Protein AF-A0A9E1IP43-F1 (afdb_monomer)

Radius of gyration: 24.35 Å; Cα contacts (8 Å, |Δi|>4): 1159; chains: 1; bounding box: 60×53×69 Å

Mean predicted aligned error: 5.27 Å

Sequence (443 aa):
NPGFIPDWGLQLETEYRLEPDSWLLQVQSTGTAAEEEVELAMGDLLFGGPEVSDHWEPRTGLDDADGESRKVAGFIGKYNDGAVALVGGLEAELELGSFAILAELADMVVGFGPTVVIPKGESATYTRFYGVGTDMAVISDAVLAIDGVSTQAVEGVVSAVDGPVAGARVNIFADDVLFTLAVTDDDGAFEAQIPADSTASVLAVGRGPGLFVDHPPGAAPMSPFGAATTRQKALLGLQKGAEVIPMAEGRGVATVDDPLTLGQPAMLLVRVADGLPFTVGLAFTEADPAVDVALVPKRPSSMAAAGWSRDGEVRLLAESGTYNAYVHRGMRYEMHSETVDLVAGVEVVIEPTLALAYEHDGYLIGDPHSHASPSGDGNISMEDRVTVMAAGGVQLHFGTDHDHVADYRPLVAAFGLDEVMRSVVADEVSPVLRGHINAYPLE

Secondary structure (DSSP, 8-state):
-BTTB---SEEEEEEEEE-TT-SEEEEEEEEEESSS-EEE--EEEEE--TTTEEEEBTTTBTSPP-S--BSEEEEEETTSS-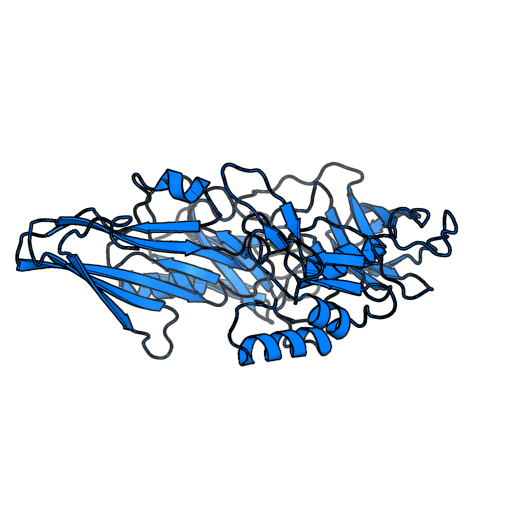EEEEE--TT-PBB-GGGHHHHTTSSEEEEE---EEE-TT-EEEEEEEEEEESSHHHHHHHHHHHTT--EEEEEEE-EETTEE-TT-EEEEEETTEEEEEEE--TTSEEEEEEETTSPEEEEEEE----EEE-PPTTPPPPPTTS-HHHHHHHHHHHHH--PPPP--TTSEE-BTTBTTB-PPPEEEEEE-TT---EEEEEEESSPPPP--TTTSPPPSTTEEEEEEESSSEEEEEE-SEEEEEEEE-STTBPPEEEEEEE-TT-EEEE-----BS---TT---EEEEE--TTSTT--S-HHHHHHHHHHTT-SEEEE--BT-----HHHHHHTTGGGT-EEEE-EEE--TTT--EEE-S--

Structure (mmCIF, N/CA/C/O backbone):
data_AF-A0A9E1IP43-F1
#
_entry.id   AF-A0A9E1IP43-F1
#
loop_
_atom_site.group_PDB
_atom_site.id
_atom_site.type_symbol
_atom_site.label_atom_id
_atom_site.label_alt_id
_atom_site.label_comp_id
_atom_site.label_asym_id
_atom_site.label_entity_id
_atom_site.label_seq_id
_atom_site.pdbx_PDB_ins_code
_atom_site.Cartn_x
_atom_site.Cartn_y
_atom_site.Cartn_z
_atom_site.occupancy
_atom_site.B_iso_or_equiv
_atom_site.auth_seq_id
_atom_site.auth_comp_id
_atom_site.auth_asym_id
_atom_site.auth_atom_id
_atom_site.pdbx_PDB_model_num
ATOM 1 N N . ASN A 1 1 ? 1.992 -18.909 32.166 1.00 46.16 1 ASN A N 1
ATOM 2 C CA . ASN A 1 1 ? 3.172 -18.511 32.961 1.00 46.16 1 ASN A CA 1
ATOM 3 C C . ASN A 1 1 ? 2.672 -17.933 34.288 1.00 46.16 1 ASN A C 1
ATOM 5 O O . ASN A 1 1 ? 2.312 -16.762 34.306 1.00 46.16 1 ASN A O 1
ATOM 9 N N . PRO A 1 2 ? 2.507 -18.738 35.356 1.00 44.72 2 PRO A N 1
ATOM 10 C CA . PRO A 1 2 ? 2.010 -18.225 36.635 1.00 44.72 2 PRO A CA 1
ATOM 11 C C . PRO A 1 2 ? 3.006 -17.192 37.188 1.00 44.72 2 PRO A C 1
ATOM 13 O O . PRO A 1 2 ? 4.162 -17.539 37.418 1.00 44.72 2 PRO A O 1
ATOM 16 N N . GLY A 1 3 ? 2.576 -15.937 37.355 1.00 60.09 3 GLY A N 1
ATOM 17 C CA . GLY A 1 3 ? 3.372 -14.865 37.972 1.00 60.09 3 GLY A CA 1
ATOM 18 C C . GLY A 1 3 ? 3.942 -13.781 37.044 1.00 60.09 3 GLY A C 1
ATOM 19 O O . GLY A 1 3 ? 4.583 -12.871 37.555 1.00 60.09 3 GLY A O 1
ATOM 20 N N . PHE A 1 4 ? 3.727 -13.841 35.723 1.00 63.19 4 PHE A N 1
ATOM 21 C CA . PHE A 1 4 ? 4.127 -12.750 34.807 1.00 63.19 4 PHE A CA 1
ATOM 22 C C . PHE A 1 4 ? 3.038 -11.686 34.623 1.00 63.19 4 PHE A C 1
ATOM 24 O O . PHE A 1 4 ? 3.349 -10.506 34.511 1.00 63.19 4 PHE A O 1
ATOM 31 N N . ILE A 1 5 ? 1.774 -12.110 34.618 1.00 67.00 5 ILE A N 1
ATOM 32 C CA . ILE A 1 5 ? 0.607 -11.227 34.649 1.00 67.00 5 ILE A CA 1
ATOM 33 C C . ILE A 1 5 ? 0.042 -11.354 36.065 1.00 67.00 5 ILE A C 1
ATOM 35 O O . ILE A 1 5 ? -0.252 -12.485 36.473 1.00 67.00 5 ILE A O 1
ATOM 39 N N . PRO A 1 6 ? -0.029 -10.268 36.853 1.00 75.88 6 PRO A N 1
ATOM 40 C CA . PRO A 1 6 ? -0.636 -10.340 38.171 1.00 75.88 6 PRO A CA 1
ATOM 41 C C . PRO A 1 6 ? -2.112 -10.730 38.022 1.00 75.88 6 PRO A C 1
ATOM 43 O O . PRO A 1 6 ? -2.793 -10.255 37.118 1.00 75.88 6 PRO A O 1
ATOM 46 N N . ASP A 1 7 ? -2.592 -11.624 38.883 1.00 83.62 7 ASP A N 1
ATOM 47 C CA . ASP A 1 7 ? -4.014 -11.958 38.938 1.00 83.62 7 ASP A CA 1
ATOM 48 C C . ASP A 1 7 ? -4.744 -10.803 39.626 1.00 83.62 7 ASP A C 1
ATOM 50 O O . ASP A 1 7 ? -4.510 -10.548 40.805 1.00 83.62 7 ASP A O 1
ATOM 54 N N . TRP A 1 8 ? -5.539 -10.053 38.862 1.00 82.12 8 TRP A N 1
ATOM 55 C CA . TRP A 1 8 ? -6.290 -8.892 39.357 1.00 82.12 8 TRP A CA 1
ATOM 56 C C . TRP A 1 8 ? -7.702 -9.276 39.820 1.00 82.12 8 TRP A C 1
ATOM 58 O O . TRP A 1 8 ? -8.527 -8.400 40.065 1.00 82.12 8 TRP A O 1
ATOM 68 N N . GLY A 1 9 ? -8.043 -10.573 39.852 1.00 87.31 9 GLY A N 1
ATOM 69 C CA . GLY A 1 9 ? -9.417 -11.009 40.107 1.00 87.31 9 GLY A CA 1
ATOM 70 C C . GLY A 1 9 ? -10.412 -10.468 39.070 1.00 87.31 9 GLY A C 1
ATOM 71 O O . GLY A 1 9 ? -11.595 -10.317 39.373 1.00 87.31 9 GLY A O 1
ATOM 72 N N . LEU A 1 10 ? -9.930 -10.140 37.866 1.00 90.12 10 LEU A N 1
ATOM 73 C CA . LEU A 1 10 ? -10.700 -9.549 36.777 1.00 90.12 10 LEU A CA 1
ATOM 74 C C . LEU A 1 10 ? -11.100 -10.634 35.774 1.00 90.12 10 LEU A C 1
ATOM 76 O O . LEU A 1 10 ? -10.247 -11.283 35.170 1.00 90.12 10 LEU A O 1
ATOM 80 N N . GLN A 1 11 ? -12.400 -10.790 35.550 1.00 92.50 11 GLN A N 1
ATOM 81 C CA . GLN A 1 11 ? -12.927 -11.575 34.438 1.00 92.50 11 GLN A CA 1
ATOM 82 C C . GLN A 1 11 ? -13.236 -10.640 33.267 1.00 92.50 11 GLN A C 1
ATOM 84 O O . GLN A 1 11 ? -13.989 -9.684 33.433 1.00 92.50 11 GLN A O 1
ATOM 89 N N . LEU A 1 12 ? -12.681 -10.929 32.089 1.00 91.69 12 LEU A N 1
ATOM 90 C CA . LEU A 1 12 ? -12.969 -10.210 30.847 1.00 91.69 12 LEU A CA 1
ATOM 91 C C . LEU A 1 12 ? -13.771 -11.106 29.901 1.00 91.69 12 LEU A C 1
ATOM 93 O O . LEU A 1 12 ? -13.356 -12.226 29.600 1.00 91.69 12 LEU A O 1
ATOM 97 N N . GLU A 1 13 ? -14.908 -10.602 29.435 1.00 95.56 13 GLU A N 1
ATOM 98 C CA . GLU A 1 13 ? -15.734 -11.204 28.388 1.00 95.56 13 GLU A CA 1
ATOM 99 C C . GLU A 1 13 ? -15.798 -10.250 27.194 1.00 95.56 13 GLU A C 1
ATOM 101 O O . GLU A 1 13 ? -16.046 -9.061 27.379 1.00 95.56 13 GLU A O 1
ATOM 106 N N . THR A 1 14 ? -15.567 -10.758 25.981 1.00 96.00 14 THR A N 1
ATOM 107 C CA . THR A 1 14 ? -15.606 -9.957 24.750 1.00 96.00 14 THR A CA 1
ATOM 108 C C . THR A 1 14 ? -16.587 -10.570 23.761 1.00 96.00 14 THR A C 1
ATOM 110 O O . THR A 1 14 ? -16.396 -11.700 23.308 1.00 96.00 14 THR A O 1
ATOM 113 N N . GLU A 1 15 ? -17.615 -9.810 23.402 1.00 97.44 15 GLU A N 1
ATOM 114 C CA . GLU A 1 15 ? -18.606 -10.166 22.393 1.00 97.44 15 GLU A CA 1
ATOM 115 C C . GLU A 1 15 ? -18.311 -9.455 21.069 1.00 97.44 15 GLU A C 1
ATOM 117 O O . GLU A 1 15 ? -18.007 -8.262 21.037 1.00 97.44 15 GLU A O 1
ATOM 122 N N . TYR A 1 16 ? -18.461 -10.189 19.967 1.00 97.25 16 TYR A N 1
ATOM 123 C CA . TYR A 1 16 ? -18.297 -9.687 18.604 1.00 97.25 16 TYR A CA 1
ATOM 124 C C . TYR A 1 16 ? -19.641 -9.775 17.882 1.00 97.25 16 TYR A C 1
ATOM 126 O O . TYR A 1 16 ? -20.265 -10.840 17.877 1.00 97.25 16 TYR A O 1
ATOM 134 N N . ARG A 1 17 ? -20.095 -8.678 17.268 1.00 97.06 17 ARG A N 1
ATOM 135 C CA . ARG A 1 17 ? -21.356 -8.627 16.514 1.00 97.06 17 ARG A CA 1
ATOM 136 C C . ARG A 1 17 ? -21.137 -7.940 15.173 1.00 97.06 17 ARG A C 1
ATOM 138 O O . ARG A 1 17 ? -20.777 -6.768 15.124 1.00 97.06 17 ARG A O 1
ATOM 145 N N . LEU A 1 18 ? -21.351 -8.685 14.092 1.00 96.69 18 LEU A N 1
ATOM 146 C CA . LEU A 1 18 ? -21.351 -8.163 12.729 1.00 96.69 18 LEU A CA 1
ATOM 147 C C . LEU A 1 18 ? -22.778 -8.241 12.197 1.00 96.69 18 LEU A C 1
ATOM 149 O O . LEU A 1 18 ? -23.290 -9.339 11.968 1.00 96.69 18 LEU A O 1
ATOM 153 N N . GLU A 1 19 ? -23.417 -7.087 12.043 1.00 94.50 19 GLU A N 1
ATOM 154 C CA . GLU A 1 19 ? -24.728 -7.014 11.401 1.00 94.50 19 GLU A CA 1
ATOM 155 C C . GLU A 1 19 ? -24.598 -7.308 9.895 1.00 94.50 19 GLU A C 1
ATOM 157 O O . GLU A 1 19 ? -23.547 -7.032 9.304 1.00 94.50 19 GLU A O 1
ATOM 162 N N . PRO A 1 20 ? -25.636 -7.870 9.248 1.00 94.69 20 PRO A N 1
ATOM 163 C CA . PRO A 1 20 ? -25.648 -8.041 7.799 1.00 94.69 20 PRO A CA 1
ATOM 164 C C . PRO A 1 20 ? -25.362 -6.719 7.082 1.00 94.69 20 PRO A C 1
ATOM 166 O O . PRO A 1 20 ? -25.888 -5.680 7.477 1.00 94.69 20 PRO A O 1
ATOM 169 N N . ASP A 1 21 ? -24.541 -6.779 6.033 1.00 91.62 21 ASP A N 1
ATOM 170 C CA . ASP A 1 21 ? -24.177 -5.634 5.187 1.00 91.62 21 ASP A CA 1
ATOM 171 C C . ASP A 1 21 ? -23.492 -4.466 5.937 1.00 91.62 21 ASP A C 1
ATOM 173 O O . ASP A 1 21 ? -23.393 -3.359 5.412 1.00 91.62 21 ASP A O 1
ATOM 177 N N . SER A 1 22 ? -22.997 -4.702 7.159 1.00 95.06 22 SER A N 1
ATOM 178 C CA . SER A 1 22 ? -22.238 -3.718 7.933 1.00 95.06 22 SER A CA 1
ATOM 179 C C . SER A 1 22 ? -20.753 -3.747 7.584 1.00 95.06 22 SER A C 1
ATOM 181 O O . SER A 1 22 ? -20.130 -4.809 7.549 1.00 95.06 22 SER A O 1
ATOM 183 N N . TRP A 1 23 ? -20.165 -2.561 7.443 1.00 96.75 23 TRP A N 1
ATOM 184 C CA . TRP A 1 23 ? -18.713 -2.358 7.371 1.00 96.75 23 TRP A CA 1
ATOM 185 C C . TRP A 1 23 ? -18.048 -2.259 8.750 1.00 96.75 23 TRP A C 1
ATOM 187 O O . TRP A 1 23 ? -16.825 -2.187 8.851 1.00 96.75 23 TRP A O 1
ATOM 197 N N . LEU A 1 24 ? -18.849 -2.258 9.820 1.00 97.25 24 LEU A N 1
ATOM 198 C CA . LEU A 1 24 ? -18.401 -2.156 11.204 1.00 97.25 24 LEU A CA 1
ATOM 199 C C . LEU A 1 24 ? -18.714 -3.448 11.966 1.00 97.25 24 LEU A C 1
ATOM 201 O O . LEU A 1 24 ? -19.879 -3.831 12.127 1.00 97.25 24 LEU A O 1
ATOM 205 N N . LEU A 1 25 ? -17.670 -4.091 12.485 1.00 97.38 25 LEU A N 1
ATOM 206 C CA . LEU A 1 25 ? -17.765 -5.150 13.482 1.00 97.38 25 LEU A CA 1
ATOM 207 C C . LEU A 1 25 ? -17.814 -4.509 14.869 1.00 97.38 25 LEU A C 1
ATOM 209 O O . LEU A 1 25 ? -16.820 -3.950 15.329 1.00 97.38 25 LEU A O 1
ATOM 213 N N . GLN A 1 26 ? -18.947 -4.618 15.556 1.00 96.38 26 GLN A N 1
ATOM 214 C CA . GLN A 1 26 ? -19.054 -4.188 16.944 1.00 96.38 26 GLN A CA 1
ATOM 215 C C . GLN A 1 26 ? -18.283 -5.143 17.849 1.00 96.38 26 GLN A C 1
ATOM 217 O O . GLN A 1 26 ? -18.444 -6.365 17.769 1.00 96.38 26 GLN A O 1
ATOM 222 N N . VAL A 1 27 ? -17.504 -4.571 18.762 1.00 95.94 27 VAL A N 1
ATOM 223 C CA . VAL A 1 27 ? -16.800 -5.308 19.803 1.00 95.94 27 VAL A CA 1
ATOM 224 C C . VAL A 1 27 ? -17.151 -4.720 21.158 1.00 95.94 27 VAL A C 1
ATOM 226 O O . VAL A 1 27 ? -16.887 -3.552 21.450 1.00 95.94 27 VAL A O 1
ATOM 229 N N . GLN A 1 28 ? -17.736 -5.543 22.016 1.00 95.50 28 GLN A N 1
ATOM 230 C CA . GLN A 1 28 ? -18.136 -5.162 23.362 1.00 95.50 28 GLN A CA 1
ATOM 231 C C . GLN A 1 28 ? -17.324 -5.965 24.371 1.00 95.50 28 GLN A C 1
ATOM 233 O O . GLN A 1 28 ? -17.392 -7.187 24.375 1.00 95.50 28 GLN A O 1
ATOM 238 N N . SER A 1 29 ? -16.547 -5.281 25.208 1.00 95.00 29 SER A N 1
ATOM 239 C CA . SER A 1 29 ? -15.795 -5.903 26.300 1.00 95.00 29 SER A CA 1
ATOM 240 C C . SER A 1 29 ? -16.452 -5.571 27.633 1.00 95.00 29 SER A C 1
ATOM 242 O O . SER A 1 29 ? -16.708 -4.400 27.916 1.00 95.00 29 SER A O 1
ATOM 244 N N . THR A 1 30 ? -16.682 -6.583 28.462 1.00 95.75 30 THR A N 1
ATOM 245 C CA . THR A 1 30 ? -17.200 -6.457 29.823 1.00 95.75 30 THR A CA 1
ATOM 246 C C . THR A 1 30 ? -16.165 -6.985 30.811 1.00 95.75 30 THR A C 1
ATOM 248 O O . THR A 1 30 ? -15.841 -8.173 30.824 1.00 95.75 30 THR A O 1
ATOM 251 N N . GLY A 1 31 ? -15.646 -6.092 31.653 1.00 94.56 31 GLY A N 1
ATOM 252 C CA . GLY A 1 31 ? -14.783 -6.435 32.782 1.00 94.56 31 GLY A CA 1
ATOM 253 C C . GLY A 1 31 ? -15.606 -6.593 34.054 1.00 94.56 31 GLY A C 1
ATOM 254 O O . GLY A 1 31 ? -16.392 -5.709 34.376 1.00 94.56 31 GLY A O 1
ATOM 255 N N . THR A 1 32 ? -15.433 -7.698 34.779 1.00 96.12 32 THR A N 1
ATOM 256 C CA . THR A 1 32 ? -16.085 -7.970 36.071 1.00 96.12 32 THR A CA 1
ATOM 257 C C . THR A 1 32 ? -15.036 -8.173 37.153 1.00 96.12 32 THR A C 1
ATOM 259 O O . THR A 1 32 ? -14.202 -9.073 37.051 1.00 96.12 32 THR A O 1
ATOM 262 N N . ALA A 1 33 ? -15.089 -7.350 38.197 1.00 95.19 33 ALA A N 1
ATOM 263 C CA . ALA A 1 33 ? -14.122 -7.362 39.286 1.00 95.19 33 ALA A CA 1
ATOM 264 C C . ALA A 1 33 ? -14.578 -8.346 40.379 1.00 95.19 33 ALA A C 1
ATOM 266 O O . ALA A 1 33 ? -15.377 -8.013 41.249 1.00 95.19 33 ALA A O 1
ATOM 267 N N . ALA A 1 34 ? -14.142 -9.604 40.310 1.00 90.50 34 ALA A N 1
ATOM 268 C CA . ALA A 1 34 ? -14.684 -10.680 41.141 1.00 90.50 34 ALA A CA 1
ATOM 269 C C . ALA A 1 34 ? -14.199 -10.627 42.602 1.00 90.50 34 ALA A C 1
ATOM 271 O O . ALA A 1 34 ? -14.969 -10.901 43.532 1.00 90.50 34 ALA A O 1
ATOM 272 N N . GLU A 1 35 ? -12.927 -10.288 42.822 1.00 88.44 35 GLU A N 1
ATOM 273 C CA . GLU A 1 35 ? -12.283 -10.445 44.133 1.00 88.44 35 GLU A CA 1
ATOM 274 C C . GLU A 1 35 ? -12.023 -9.125 44.865 1.00 88.44 35 GLU A C 1
ATOM 276 O O . GLU A 1 35 ? -12.240 -9.054 46.083 1.00 88.44 35 GLU A O 1
ATOM 281 N N . GLU A 1 36 ? -11.633 -8.082 44.139 1.00 91.50 36 GLU A N 1
ATOM 282 C CA . GLU A 1 36 ? -11.288 -6.754 44.650 1.00 91.50 36 GLU A CA 1
ATOM 283 C C . GLU A 1 36 ? -11.667 -5.654 43.652 1.00 91.50 36 GLU A C 1
ATOM 285 O O . GLU A 1 36 ? -12.167 -5.954 42.576 1.00 91.50 36 GLU A O 1
ATOM 290 N N . GLU A 1 37 ? -11.518 -4.390 44.045 1.00 94.44 37 GLU A N 1
ATOM 291 C CA . GLU A 1 37 ? -11.711 -3.253 43.140 1.00 94.44 37 GLU A CA 1
ATOM 292 C C . GLU A 1 37 ? -10.584 -3.215 42.104 1.00 94.44 37 GLU A C 1
ATOM 294 O O . GLU A 1 37 ? -9.418 -3.394 42.458 1.00 94.44 37 GLU A O 1
ATOM 299 N N . VAL A 1 38 ? -10.931 -2.966 40.840 1.00 93.19 38 VAL A N 1
ATOM 300 C CA . VAL A 1 38 ? -9.964 -2.898 39.738 1.00 93.19 38 VAL A CA 1
ATOM 301 C C . VAL A 1 38 ? -10.114 -1.575 39.003 1.00 93.19 38 VAL A C 1
ATOM 303 O O . VAL A 1 38 ? -11.221 -1.176 38.649 1.00 93.19 38 VAL A O 1
ATOM 306 N N . GLU A 1 39 ? -8.993 -0.916 38.736 1.00 92.00 39 GLU A N 1
ATOM 307 C CA . GLU A 1 39 ? -8.910 0.261 37.874 1.00 92.00 39 GLU A CA 1
ATOM 308 C C . GLU A 1 39 ? -8.262 -0.148 36.544 1.00 92.00 39 GLU A C 1
ATOM 310 O O . GLU A 1 39 ? -7.141 -0.660 36.534 1.00 92.00 39 GLU A O 1
ATOM 315 N N . LEU A 1 40 ? -8.968 0.027 35.420 1.00 88.75 40 LEU A N 1
ATOM 316 C CA . LEU A 1 40 ? -8.428 -0.286 34.093 1.00 88.75 40 LEU A CA 1
ATOM 317 C C . LEU A 1 40 ? -9.025 0.575 32.976 1.00 88.75 40 LEU A C 1
ATOM 319 O O . LEU A 1 40 ? -10.150 1.055 33.082 1.00 88.75 40 LEU A O 1
ATOM 323 N N . ALA A 1 41 ? -8.296 0.683 31.868 1.00 87.88 41 ALA A N 1
ATOM 324 C CA . ALA A 1 41 ? -8.820 1.129 30.581 1.00 87.88 41 ALA A CA 1
ATOM 325 C C . ALA A 1 41 ? -8.996 -0.094 29.667 1.00 87.88 41 ALA A C 1
ATOM 327 O O . ALA A 1 41 ? -8.077 -0.901 29.516 1.00 87.88 41 ALA A O 1
ATOM 328 N N . MET A 1 42 ? -10.184 -0.258 29.082 1.00 89.06 42 MET A N 1
ATOM 329 C CA . MET A 1 42 ? -10.457 -1.307 28.093 1.00 89.06 42 MET A CA 1
ATOM 330 C C . MET A 1 42 ? -10.257 -0.742 26.690 1.00 89.06 42 MET A C 1
ATOM 332 O O . MET A 1 42 ? -10.692 0.371 26.412 1.00 89.06 42 MET A O 1
ATOM 336 N N . GLY A 1 43 ? -9.628 -1.505 25.804 1.00 88.88 43 GLY A N 1
ATOM 337 C CA . GLY A 1 43 ? -9.317 -1.061 24.451 1.00 88.88 43 GLY A CA 1
ATOM 338 C C . GLY A 1 43 ? -8.598 -2.130 23.653 1.00 88.88 43 GLY A C 1
ATOM 339 O O . GLY A 1 43 ? -8.439 -3.256 24.131 1.00 88.88 43 GLY A O 1
ATOM 340 N N . ASP A 1 44 ? -8.154 -1.755 22.461 1.00 88.94 44 ASP A N 1
ATOM 341 C CA . ASP A 1 44 ? -7.402 -2.632 21.575 1.00 88.94 44 ASP A CA 1
ATOM 342 C C . ASP A 1 44 ? -6.207 -1.913 20.954 1.00 88.94 44 ASP A C 1
ATOM 344 O O . ASP A 1 44 ? -6.143 -0.684 20.863 1.00 88.94 44 ASP A O 1
ATOM 348 N N . LEU A 1 45 ? -5.273 -2.740 20.496 1.00 87.50 45 LEU A N 1
ATOM 349 C CA . LEU A 1 45 ? -4.185 -2.356 19.616 1.00 87.50 45 LEU A CA 1
ATOM 350 C C . LEU A 1 45 ? -4.479 -2.970 18.250 1.00 87.50 45 LEU A C 1
ATOM 352 O O . LEU A 1 45 ? -4.706 -4.179 18.148 1.00 87.50 45 LEU A O 1
ATOM 356 N N . LEU A 1 46 ? -4.488 -2.144 17.213 1.00 88.38 46 LEU A N 1
ATOM 357 C CA . LEU A 1 46 ? -4.601 -2.577 15.829 1.00 88.38 46 LEU A CA 1
ATOM 358 C C . LEU A 1 46 ? -3.224 -2.434 15.181 1.00 88.38 46 LEU A C 1
ATOM 360 O O . LEU A 1 46 ? -2.738 -1.323 15.018 1.00 88.38 46 LEU A O 1
ATOM 364 N N . PHE A 1 47 ? -2.596 -3.554 14.836 1.00 85.00 47 PHE A N 1
ATOM 365 C CA . PHE A 1 47 ? -1.280 -3.571 14.197 1.00 85.00 47 PHE A CA 1
ATOM 366 C C . PHE A 1 47 ? -1.431 -3.451 12.681 1.00 85.00 47 PHE A C 1
ATOM 368 O O . PHE A 1 47 ? -2.199 -4.208 12.080 1.00 85.00 47 PHE A O 1
ATOM 375 N N . GLY A 1 48 ? -0.702 -2.510 12.086 1.00 82.19 48 GLY A N 1
ATOM 376 C CA . GLY A 1 48 ? -0.600 -2.358 10.640 1.00 82.19 48 GLY A CA 1
ATOM 377 C C . GLY A 1 48 ? 0.472 -3.269 10.051 1.00 82.19 48 GLY A C 1
ATOM 378 O O . GLY A 1 48 ? 1.384 -3.711 10.750 1.00 82.19 48 GLY A O 1
ATOM 379 N N . GLY A 1 49 ? 0.358 -3.544 8.752 1.00 86.00 49 GLY A N 1
ATOM 380 C CA . GLY A 1 49 ? 1.459 -4.086 7.958 1.00 86.00 49 GLY A CA 1
ATOM 381 C C . GLY A 1 49 ? 2.149 -2.928 7.240 1.00 86.00 49 GLY A C 1
ATOM 382 O O . GLY A 1 49 ? 1.633 -2.521 6.191 1.00 86.00 49 GLY A O 1
ATOM 383 N N . PRO A 1 50 ? 3.249 -2.355 7.767 1.00 84.94 50 PRO A N 1
ATOM 384 C CA . PRO A 1 50 ? 3.896 -1.179 7.176 1.00 84.94 50 PRO A CA 1
ATOM 385 C C . PRO A 1 50 ? 4.421 -1.451 5.762 1.00 84.94 50 PRO A C 1
ATOM 387 O O . PRO A 1 50 ? 4.648 -0.528 4.983 1.00 84.94 50 PRO A O 1
ATOM 390 N N . GLU A 1 51 ? 4.587 -2.717 5.383 1.00 87.62 51 GLU A N 1
ATOM 391 C CA . GLU A 1 51 ? 4.970 -3.135 4.046 1.00 87.62 51 GLU A CA 1
ATOM 392 C C . GLU A 1 51 ? 3.855 -2.932 3.007 1.00 87.62 51 GLU A C 1
ATOM 394 O O . GLU A 1 51 ? 4.154 -2.536 1.879 1.00 87.62 51 GLU A O 1
ATOM 399 N N . VAL A 1 52 ? 2.587 -3.126 3.385 1.00 89.44 52 VAL A N 1
ATOM 400 C CA . VAL A 1 52 ? 1.427 -3.176 2.467 1.00 89.44 52 VAL A CA 1
ATOM 401 C C . VAL A 1 52 ? 0.409 -2.066 2.693 1.00 89.44 52 VAL A C 1
ATOM 403 O O . VAL A 1 52 ? -0.370 -1.767 1.794 1.00 89.44 52 VAL A O 1
ATOM 406 N N . SER A 1 53 ? 0.430 -1.420 3.853 1.00 91.94 53 SER A N 1
ATOM 407 C CA . SER A 1 53 ? -0.509 -0.364 4.225 1.00 91.94 53 SER A CA 1
ATOM 408 C C . SER A 1 53 ? 0.215 0.844 4.799 1.00 91.94 53 SER A C 1
ATOM 410 O O . SER A 1 53 ? 1.323 0.718 5.314 1.00 91.94 53 SER A O 1
ATOM 412 N N . ASP A 1 54 ? -0.422 2.003 4.694 1.00 91.88 54 ASP A N 1
ATOM 413 C CA . ASP A 1 54 ? -0.004 3.232 5.348 1.00 91.88 54 ASP A CA 1
ATOM 414 C C . ASP A 1 54 ? -0.996 3.553 6.465 1.00 91.88 54 ASP A C 1
ATOM 416 O O . ASP A 1 54 ? -2.211 3.402 6.297 1.00 91.88 54 ASP A O 1
ATOM 420 N N . HIS A 1 55 ? -0.481 4.030 7.593 1.00 92.06 55 HIS A N 1
ATOM 421 C CA . HIS A 1 55 ? -1.300 4.668 8.612 1.00 92.06 55 HIS A CA 1
ATOM 422 C C . HIS A 1 55 ? -2.081 5.843 8.004 1.00 92.06 55 HIS A C 1
ATOM 424 O O . HIS A 1 55 ? -1.538 6.615 7.209 1.00 92.06 55 HIS A O 1
ATOM 430 N N . TRP A 1 56 ? -3.357 5.973 8.362 1.00 93.31 56 TRP A N 1
ATOM 431 C CA . TRP A 1 56 ? -4.192 7.083 7.923 1.00 93.31 56 TRP A CA 1
ATOM 432 C C . TRP A 1 56 ? -5.188 7.498 9.003 1.00 93.31 56 TRP A C 1
ATOM 434 O O . TRP A 1 56 ? -5.911 6.663 9.559 1.00 93.31 56 TRP A O 1
ATOM 444 N N . GLU A 1 57 ? -5.274 8.803 9.258 1.00 90.94 57 GLU A N 1
ATOM 445 C CA . GLU A 1 57 ? -6.207 9.376 10.229 1.00 90.94 57 GLU A CA 1
ATOM 446 C C . GLU A 1 57 ? -6.873 10.657 9.717 1.00 90.94 57 GLU A C 1
ATOM 448 O O . GLU A 1 57 ? -6.263 11.428 8.971 1.00 90.94 57 GLU A O 1
ATOM 453 N N . PRO A 1 58 ? -8.107 10.960 10.159 1.00 92.88 58 PRO A N 1
ATOM 454 C CA . PRO A 1 58 ? -8.668 12.289 9.974 1.00 92.88 58 PRO A CA 1
ATOM 455 C C . PRO A 1 58 ? -7.717 13.360 10.528 1.00 92.88 58 PRO A C 1
ATOM 457 O O . PRO A 1 58 ? -7.078 13.172 11.565 1.00 92.88 58 PRO A O 1
ATOM 460 N N . ARG A 1 59 ? -7.688 14.526 9.878 1.00 93.62 59 ARG A N 1
ATOM 461 C CA . ARG A 1 59 ? -6.818 15.691 10.134 1.00 93.62 59 ARG A CA 1
ATOM 462 C C . ARG A 1 59 ? -5.373 15.533 9.656 1.00 93.62 59 ARG A C 1
ATOM 464 O O . ARG A 1 59 ? -4.911 16.423 8.947 1.00 93.62 59 ARG A O 1
ATOM 471 N N . THR A 1 60 ? -4.680 14.452 10.009 1.00 93.00 60 THR A N 1
ATOM 472 C CA . THR A 1 60 ? -3.250 14.257 9.676 1.00 93.00 60 THR A CA 1
ATOM 473 C C . THR A 1 60 ? -3.019 13.437 8.409 1.00 93.00 60 THR A C 1
ATOM 475 O O . THR A 1 60 ? -1.942 13.502 7.822 1.00 93.00 60 THR A O 1
ATOM 478 N N . GLY A 1 61 ? -4.023 12.695 7.943 1.00 95.12 61 GLY A N 1
ATOM 479 C CA . GLY A 1 61 ? -3.934 11.868 6.747 1.00 95.12 61 GLY A CA 1
ATOM 480 C C . GLY A 1 61 ? -2.844 10.815 6.890 1.00 95.12 61 GLY A C 1
ATOM 481 O O . GLY A 1 61 ? -2.825 10.083 7.872 1.00 95.12 61 GLY A O 1
ATOM 482 N N . LEU A 1 62 ? -1.944 10.763 5.908 1.00 94.12 62 LEU A N 1
ATOM 483 C CA . LEU A 1 62 ? -0.777 9.872 5.856 1.00 94.12 62 LEU A CA 1
ATOM 484 C C . LEU A 1 62 ? 0.435 10.379 6.664 1.00 94.12 62 LEU A C 1
ATOM 486 O O . LEU A 1 62 ? 1.500 9.755 6.621 1.00 94.12 62 LEU A O 1
ATOM 490 N N . ASP A 1 63 ? 0.324 11.537 7.321 1.00 91.06 63 ASP A N 1
ATOM 491 C CA . ASP A 1 63 ? 1.385 12.059 8.183 1.00 91.06 63 ASP A CA 1
ATOM 492 C C . ASP A 1 63 ? 1.332 11.421 9.581 1.00 91.06 63 ASP A C 1
ATOM 494 O O . ASP A 1 63 ? 0.398 10.687 9.926 1.00 91.06 63 ASP A O 1
ATOM 498 N N . ASP A 1 64 ? 2.350 11.704 10.390 1.00 83.44 64 ASP A N 1
ATOM 499 C CA . ASP A 1 64 ? 2.424 11.208 11.761 1.00 83.44 64 ASP A CA 1
ATOM 500 C C . ASP A 1 64 ? 1.195 11.657 12.578 1.00 83.44 64 ASP A C 1
ATOM 502 O O . ASP A 1 64 ? 0.697 12.781 12.453 1.00 83.44 64 ASP A O 1
ATOM 506 N N . ALA A 1 65 ? 0.710 10.770 13.450 1.00 79.12 65 ALA A N 1
ATOM 507 C CA . ALA A 1 65 ? -0.380 11.079 14.368 1.00 79.12 65 ALA A CA 1
ATOM 508 C C . ALA A 1 65 ? -0.021 12.274 15.270 1.00 79.12 65 ALA A C 1
ATOM 510 O O . ALA A 1 65 ? 1.065 12.334 15.850 1.00 79.12 65 ALA A O 1
ATOM 511 N N . ASP A 1 66 ? -0.961 13.200 15.465 1.00 82.62 66 ASP A N 1
ATOM 512 C CA . ASP A 1 66 ? -0.736 14.411 16.269 1.00 82.62 66 ASP A CA 1
ATOM 513 C C . ASP A 1 66 ? -0.961 14.223 17.780 1.00 82.62 66 ASP A C 1
ATOM 515 O O . ASP A 1 66 ? -0.773 15.155 18.563 1.00 82.62 66 ASP A O 1
ATOM 519 N N . GLY A 1 67 ? -1.329 13.010 18.200 1.00 77.69 67 GLY A N 1
ATOM 520 C CA . GLY A 1 67 ? -1.527 12.648 19.603 1.00 77.69 67 GLY A CA 1
ATOM 521 C C . GLY A 1 67 ? -2.888 13.044 20.186 1.00 77.69 67 GLY A C 1
ATOM 522 O O . GLY A 1 67 ? -3.144 12.750 21.355 1.00 77.69 67 GLY A O 1
ATOM 523 N N . GLU A 1 68 ? -3.759 13.680 19.404 1.00 83.00 68 GLU A N 1
ATOM 524 C CA . GLU A 1 68 ? -5.094 14.077 19.853 1.00 83.00 68 GLU A CA 1
ATOM 525 C C . GLU A 1 68 ? -6.092 12.912 19.757 1.00 83.00 68 GLU A C 1
ATOM 527 O O . GLU A 1 68 ? -5.954 11.993 18.939 1.00 83.00 68 GLU A O 1
ATOM 532 N N . SER A 1 69 ? -7.125 12.965 20.603 1.00 82.69 69 SER A N 1
ATOM 533 C CA . SER A 1 69 ? -8.230 12.007 20.571 1.00 82.69 69 SER A CA 1
ATOM 534 C C . SER A 1 69 ? -8.963 12.047 19.231 1.00 82.69 69 SER A C 1
ATOM 536 O O . SER A 1 69 ? -9.029 13.071 18.547 1.00 82.69 69 SER A O 1
ATOM 538 N N . ARG A 1 70 ? -9.504 10.895 18.835 1.00 85.81 70 ARG A N 1
ATOM 539 C CA . ARG A 1 70 ? -10.114 10.722 17.512 1.00 85.81 70 ARG A CA 1
ATOM 540 C C . ARG A 1 70 ? -11.173 9.649 17.496 1.00 85.81 70 ARG A C 1
ATOM 542 O O . ARG A 1 70 ? -11.102 8.666 18.225 1.00 85.81 70 ARG A O 1
ATOM 549 N N . LYS A 1 71 ? -12.144 9.810 16.605 1.00 90.44 71 LYS A N 1
ATOM 550 C CA . LYS A 1 71 ? -13.203 8.819 16.412 1.00 90.44 71 LYS A CA 1
ATOM 551 C C . LYS A 1 71 ? -12.740 7.605 15.607 1.00 90.44 71 LYS A C 1
ATOM 553 O O . LYS A 1 71 ? -13.161 6.493 15.912 1.00 90.44 71 LYS A O 1
ATOM 558 N N . VAL A 1 72 ? -11.907 7.826 14.592 1.00 92.19 72 VAL A N 1
ATOM 559 C CA . VAL A 1 72 ? -11.446 6.812 13.635 1.00 92.19 72 VAL A CA 1
ATOM 560 C C . VAL A 1 72 ? -9.939 6.941 13.488 1.00 92.19 72 VAL A C 1
ATOM 562 O O . VAL A 1 72 ? -9.434 8.051 13.330 1.00 92.19 72 VAL A O 1
ATOM 565 N N . ALA A 1 73 ? -9.242 5.812 13.535 1.00 90.75 73 ALA A N 1
ATOM 566 C CA . ALA A 1 73 ? -7.827 5.715 13.210 1.00 90.75 73 ALA A CA 1
ATOM 567 C C . ALA A 1 73 ? -7.543 4.346 12.601 1.00 90.75 73 ALA A C 1
ATOM 569 O O . ALA A 1 73 ? -8.098 3.340 13.054 1.00 90.75 73 ALA A O 1
ATOM 570 N N . GLY A 1 74 ? -6.718 4.286 11.563 1.00 93.44 74 GLY A N 1
ATOM 571 C CA . GLY A 1 74 ? -6.565 3.046 10.826 1.00 93.44 74 GLY A CA 1
ATOM 572 C C . GLY A 1 74 ? -5.419 3.029 9.838 1.00 93.44 74 GLY A C 1
ATOM 573 O O . GLY A 1 74 ? -4.497 3.835 9.885 1.00 93.44 74 GLY A O 1
ATOM 574 N N . PHE A 1 75 ? -5.522 2.071 8.934 1.00 94.44 75 PHE A N 1
ATOM 575 C CA . PHE A 1 75 ? -4.585 1.822 7.862 1.00 94.44 75 PHE A CA 1
ATOM 576 C C . PHE A 1 75 ? -5.338 1.758 6.543 1.00 94.44 75 PHE A C 1
ATOM 578 O O . PHE A 1 75 ? -6.411 1.154 6.456 1.00 94.44 75 PHE A O 1
ATOM 585 N N . ILE A 1 76 ? -4.755 2.351 5.511 1.00 94.69 76 ILE A N 1
ATOM 586 C CA . ILE A 1 76 ? -5.193 2.205 4.128 1.00 94.69 76 ILE A CA 1
ATOM 587 C C . ILE A 1 76 ? -4.132 1.434 3.352 1.00 94.69 76 ILE A C 1
ATOM 589 O O . ILE A 1 76 ? -2.939 1.703 3.462 1.00 94.69 76 ILE A O 1
ATOM 593 N N . GLY A 1 77 ? -4.556 0.461 2.558 1.00 94.00 77 GLY A N 1
ATOM 594 C CA . GLY A 1 77 ? -3.669 -0.305 1.699 1.00 94.00 77 GLY A CA 1
ATOM 595 C C . GLY A 1 77 ? -2.955 0.590 0.683 1.00 94.00 77 GLY A C 1
ATOM 596 O O . GLY A 1 77 ? -3.561 1.499 0.111 1.00 94.00 77 GLY A O 1
ATOM 597 N N . LYS A 1 78 ? -1.658 0.372 0.445 1.00 92.25 78 LYS A N 1
ATOM 598 C CA . LYS A 1 78 ? -0.820 1.212 -0.439 1.00 92.25 78 LYS A CA 1
ATOM 599 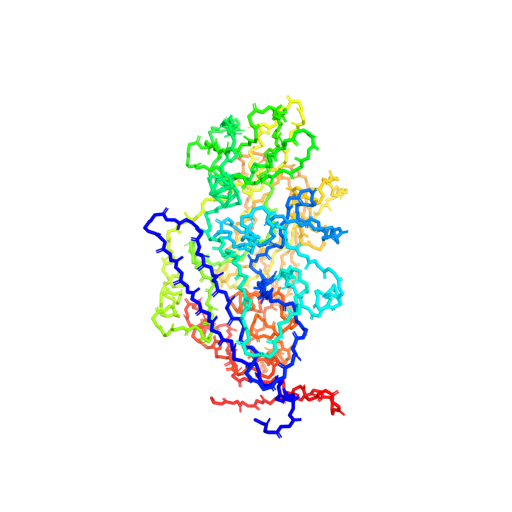C C . LYS A 1 78 ? -1.293 1.215 -1.892 1.00 92.25 78 LYS A C 1
ATOM 601 O O . LYS A 1 78 ? -1.051 2.187 -2.608 1.00 92.25 78 LYS A O 1
ATOM 606 N N . TYR A 1 79 ? -2.009 0.166 -2.294 1.00 91.25 79 TYR A N 1
ATOM 607 C CA . TYR A 1 79 ? -2.497 -0.049 -3.657 1.00 91.25 79 TYR A CA 1
ATOM 608 C C . TYR A 1 79 ? -4.031 -0.144 -3.720 1.00 91.25 79 TYR A C 1
ATOM 610 O O . TYR A 1 79 ? -4.575 -0.825 -4.584 1.00 91.25 79 TYR A O 1
ATOM 618 N N . ASN A 1 80 ? -4.726 0.550 -2.805 1.00 92.88 80 ASN A N 1
ATOM 619 C CA . ASN A 1 80 ? -6.194 0.600 -2.704 1.00 92.88 80 ASN A CA 1
ATOM 620 C C . ASN A 1 80 ? -6.853 -0.772 -2.448 1.00 92.88 80 ASN A C 1
ATOM 622 O O . ASN A 1 80 ? -8.025 -0.978 -2.749 1.00 92.88 80 ASN A O 1
ATOM 626 N N . ASP A 1 81 ? -6.112 -1.711 -1.867 1.00 88.94 81 ASP A N 1
ATOM 627 C CA . ASP A 1 81 ? -6.551 -3.069 -1.539 1.00 88.94 81 ASP A CA 1
ATOM 628 C C . ASP A 1 81 ? -7.483 -3.156 -0.316 1.00 88.94 81 ASP A C 1
ATOM 630 O O . ASP A 1 81 ? -8.020 -4.223 -0.011 1.00 88.94 81 ASP A O 1
ATOM 634 N N . GLY A 1 82 ? -7.736 -2.021 0.338 1.00 93.31 82 GLY A N 1
ATOM 635 C CA . GLY A 1 82 ? -8.763 -1.846 1.358 1.00 93.31 82 GLY A CA 1
ATOM 636 C C . GLY A 1 82 ? -8.353 -0.862 2.448 1.00 93.31 82 GLY A C 1
ATOM 637 O O . GLY A 1 82 ? -7.263 -0.289 2.432 1.00 93.31 82 GLY A O 1
ATOM 638 N N . ALA A 1 83 ? -9.233 -0.693 3.427 1.00 95.94 83 ALA A N 1
ATOM 639 C CA . ALA A 1 83 ? -8.993 0.064 4.644 1.00 95.94 83 ALA A CA 1
ATOM 640 C C . ALA A 1 83 ? -9.427 -0.748 5.868 1.00 95.94 83 ALA A C 1
ATOM 642 O O . ALA A 1 83 ? -10.441 -1.451 5.838 1.00 95.94 83 ALA A O 1
ATOM 643 N N . VAL A 1 84 ? -8.675 -0.626 6.960 1.00 95.69 84 VAL A N 1
ATOM 644 C CA . VAL A 1 84 ? -9.037 -1.167 8.273 1.00 95.69 84 VAL A CA 1
ATOM 645 C C . VAL A 1 84 ? -8.868 -0.084 9.324 1.00 95.69 84 VAL A C 1
ATOM 647 O O . VAL A 1 84 ? -7.868 0.623 9.322 1.00 95.69 84 VAL A O 1
ATOM 650 N N . ALA A 1 85 ? -9.825 0.058 10.233 1.00 95.44 85 ALA A N 1
ATOM 651 C CA . ALA A 1 85 ? -9.763 1.084 11.265 1.00 95.44 85 ALA A CA 1
ATOM 652 C C . ALA A 1 85 ? -10.287 0.585 12.607 1.00 95.44 85 ALA A C 1
ATOM 654 O O . ALA A 1 85 ? -11.217 -0.220 12.676 1.00 95.44 85 ALA A O 1
ATOM 655 N N . LEU A 1 86 ? -9.715 1.118 13.680 1.00 94.56 86 LEU A N 1
ATOM 656 C CA . LEU A 1 86 ? -10.328 1.111 14.994 1.00 94.56 86 LEU A CA 1
ATOM 657 C C . LEU A 1 86 ? -11.223 2.347 15.108 1.00 94.56 86 LEU A C 1
ATOM 659 O O . LEU A 1 86 ? -10.851 3.450 14.702 1.00 94.56 86 LEU A O 1
ATOM 663 N N . VAL A 1 87 ? -12.420 2.151 15.649 1.00 94.38 87 VAL A N 1
ATOM 664 C CA . VAL A 1 87 ? -13.451 3.183 15.741 1.00 94.38 87 VAL A CA 1
ATOM 665 C C . VAL A 1 87 ? -13.995 3.237 17.164 1.00 94.38 87 VAL A C 1
ATOM 667 O O . VAL A 1 87 ? -14.378 2.212 17.733 1.00 94.38 87 VAL A O 1
ATOM 670 N N . GLY A 1 88 ? -14.064 4.441 17.731 1.00 90.81 88 GLY A N 1
ATOM 671 C CA . GLY A 1 88 ? -14.636 4.681 19.055 1.00 90.81 88 GLY A CA 1
ATOM 672 C C . GLY A 1 88 ? -16.120 4.307 19.150 1.00 90.81 88 GLY A C 1
ATOM 673 O O . GLY A 1 88 ? -16.854 4.299 18.161 1.00 90.81 88 GLY A O 1
ATOM 674 N N . GLY A 1 89 ? -16.581 3.988 20.361 1.00 84.69 89 GLY A N 1
ATOM 675 C CA . GLY A 1 89 ? -17.997 3.730 20.641 1.00 84.69 89 GLY A CA 1
ATOM 676 C C . GLY A 1 89 ? -18.905 4.935 20.362 1.00 84.69 89 GLY A C 1
ATOM 677 O O . GLY A 1 89 ? -18.431 6.025 20.056 1.00 84.69 89 GLY A O 1
ATOM 678 N N . LEU A 1 90 ? -20.222 4.761 20.493 1.00 82.25 90 LEU A N 1
ATOM 679 C CA . LEU A 1 90 ? -21.190 5.863 20.355 1.00 82.25 90 LEU A CA 1
ATOM 680 C C . LEU A 1 90 ? -20.822 7.024 21.289 1.00 82.25 90 LEU A C 1
ATOM 682 O O . LEU A 1 90 ? -20.628 6.797 22.483 1.00 82.25 90 LEU A O 1
ATOM 686 N N . GLU A 1 91 ? -20.707 8.235 20.737 1.00 70.44 91 GLU A N 1
ATOM 687 C CA . GLU A 1 91 ? -20.280 9.455 21.455 1.00 70.44 91 GLU A CA 1
ATOM 688 C C . GLU A 1 91 ? -18.904 9.362 22.160 1.00 70.44 91 GLU A C 1
ATOM 690 O O . GLU A 1 91 ? -18.551 10.242 22.943 1.00 70.44 91 GLU A O 1
ATOM 695 N N . ALA A 1 92 ? -18.112 8.319 21.885 1.00 79.31 92 ALA A N 1
ATOM 696 C CA . ALA A 1 92 ? -16.791 8.105 22.464 1.00 79.31 92 ALA A CA 1
ATOM 697 C C . ALA A 1 92 ? -15.689 8.256 21.410 1.00 79.31 92 ALA A C 1
ATOM 699 O O . ALA A 1 92 ? -15.814 7.788 20.275 1.00 79.31 92 ALA A O 1
ATOM 700 N N . GLU A 1 93 ? -14.582 8.864 21.825 1.00 83.38 93 GLU A N 1
ATOM 701 C CA . GLU A 1 93 ? -13.336 8.908 21.066 1.00 83.38 93 GLU A CA 1
ATOM 702 C C . GLU A 1 93 ? -12.363 7.837 21.573 1.00 83.38 93 GLU A C 1
ATOM 704 O O . GLU A 1 93 ? -12.516 7.281 22.664 1.00 83.38 93 GLU A O 1
ATOM 709 N N . LEU A 1 94 ? -11.376 7.525 20.743 1.00 82.50 94 LEU A N 1
ATOM 710 C CA . LEU A 1 94 ? -10.225 6.713 21.091 1.00 82.50 94 LEU A CA 1
ATOM 711 C C . LEU A 1 94 ? -9.207 7.602 21.808 1.00 82.50 94 LEU A C 1
ATOM 713 O O . LEU A 1 94 ? -8.741 8.593 21.242 1.00 82.50 94 LEU A O 1
ATOM 717 N N . GLU A 1 95 ? -8.861 7.243 23.043 1.00 77.75 95 GLU A N 1
ATOM 718 C CA . GLU A 1 95 ? -7.842 7.946 23.817 1.00 77.75 95 GLU A CA 1
ATOM 719 C C . GLU A 1 95 ? -6.461 7.303 23.604 1.00 77.75 95 GLU A C 1
ATOM 721 O O . GLU A 1 95 ? -6.269 6.102 23.816 1.00 77.75 95 GLU A O 1
ATOM 726 N N . LEU A 1 96 ? -5.479 8.126 23.223 1.00 66.56 96 LEU A N 1
ATOM 727 C CA . LEU A 1 96 ? -4.059 7.752 23.130 1.00 66.56 96 LEU A CA 1
ATOM 728 C C . LEU A 1 96 ? -3.343 7.843 24.487 1.00 66.56 96 LEU A C 1
ATOM 730 O O . LEU A 1 96 ? -2.480 7.020 24.799 1.00 66.56 96 LEU A O 1
ATOM 734 N N . GLY A 1 97 ? -3.734 8.825 25.309 1.00 61.53 97 GLY A N 1
ATOM 735 C CA . GLY A 1 97 ? -3.358 8.992 26.716 1.00 61.53 97 GLY A CA 1
ATOM 736 C C . GLY A 1 97 ? -1.910 8.619 27.070 1.00 61.53 97 GLY A C 1
ATOM 737 O O . GLY A 1 97 ? -0.948 8.999 26.408 1.00 61.53 97 GLY A O 1
ATOM 738 N N . SER A 1 98 ? -1.746 7.848 28.149 1.00 54.84 98 SER A N 1
ATOM 739 C CA . SER A 1 98 ? -0.448 7.331 28.613 1.00 54.84 98 SER A CA 1
ATOM 740 C C . SER A 1 98 ? 0.115 6.178 27.768 1.00 54.84 98 SER A C 1
ATOM 742 O O . SER A 1 98 ? 1.164 5.634 28.114 1.00 54.84 98 SER A O 1
ATOM 744 N N . PHE A 1 99 ? -0.568 5.786 26.689 1.00 61.19 99 PHE A N 1
ATOM 745 C CA . PHE A 1 99 ? -0.214 4.647 25.842 1.00 61.19 99 PHE A CA 1
ATOM 746 C C . PHE A 1 99 ? 0.531 5.048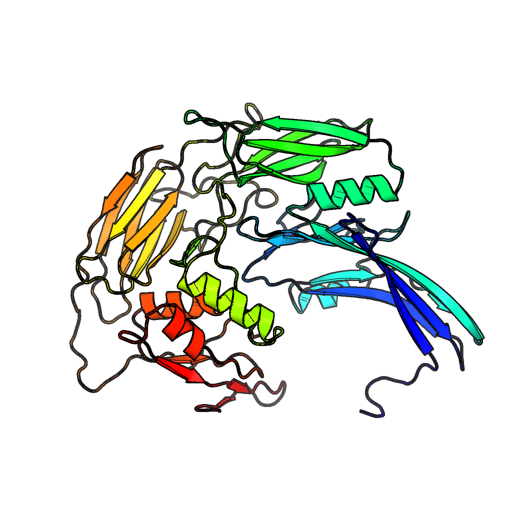 24.564 1.00 61.19 99 PHE A C 1
ATOM 748 O O . PHE A 1 99 ? 0.951 4.164 23.826 1.00 61.19 99 PHE A O 1
ATOM 755 N N . ALA A 1 100 ? 0.783 6.343 24.338 1.00 60.94 100 ALA A N 1
ATOM 756 C CA . ALA A 1 100 ? 1.564 6.835 23.197 1.00 60.94 100 ALA A CA 1
ATOM 757 C C . ALA A 1 100 ? 2.947 6.160 23.064 1.00 60.94 100 ALA A C 1
ATOM 759 O O . ALA A 1 100 ? 3.386 5.878 21.958 1.00 60.94 100 ALA A O 1
ATOM 760 N N . ILE A 1 101 ? 3.592 5.795 24.183 1.00 60.72 101 ILE A N 1
ATOM 761 C CA . ILE A 1 101 ? 4.871 5.055 24.177 1.00 60.72 101 ILE A CA 1
ATOM 762 C C . ILE A 1 101 ? 4.731 3.679 23.503 1.00 60.72 101 ILE A C 1
ATOM 764 O O . ILE A 1 101 ? 5.690 3.181 22.925 1.00 60.72 101 ILE A O 1
ATOM 768 N N . LEU A 1 102 ? 3.556 3.041 23.567 1.00 60.88 102 LEU A N 1
ATOM 769 C CA . LEU A 1 102 ? 3.330 1.761 22.888 1.00 60.88 102 LEU A CA 1
ATOM 770 C C . LEU A 1 102 ? 3.307 1.933 21.368 1.00 60.88 102 LEU A C 1
ATOM 772 O O . LEU A 1 102 ? 3.839 1.074 20.673 1.00 60.88 102 LEU A O 1
ATOM 776 N N . ALA A 1 103 ? 2.772 3.051 20.871 1.00 58.25 103 ALA A N 1
ATOM 777 C CA . ALA A 1 103 ? 2.776 3.378 19.446 1.00 58.25 103 ALA A CA 1
ATOM 778 C C . ALA A 1 103 ? 4.189 3.668 18.899 1.00 58.25 103 ALA A C 1
ATOM 780 O O . ALA A 1 103 ? 4.410 3.587 17.699 1.00 58.25 103 ALA A O 1
ATOM 781 N N . GLU A 1 104 ? 5.177 3.932 19.763 1.00 60.69 104 GLU A N 1
ATOM 782 C CA . GLU A 1 104 ? 6.588 4.035 19.357 1.00 60.69 104 GLU A CA 1
ATOM 783 C C . GLU A 1 104 ? 7.263 2.661 19.159 1.00 60.69 104 GLU A C 1
ATOM 785 O O . GLU A 1 104 ? 8.378 2.593 18.642 1.00 60.69 104 GLU A O 1
ATOM 790 N N . LEU A 1 105 ? 6.633 1.559 19.597 1.00 61.12 105 LEU A N 1
ATOM 791 C CA . LEU A 1 105 ? 7.236 0.218 19.558 1.00 61.12 105 LEU A CA 1
ATOM 792 C C . LEU A 1 105 ? 7.013 -0.515 18.233 1.00 61.12 105 LEU A C 1
ATOM 794 O O . LEU A 1 105 ? 7.820 -1.372 17.880 1.00 61.12 105 LEU A O 1
ATOM 798 N N . ALA A 1 106 ? 5.912 -0.226 17.544 1.00 67.19 106 ALA A N 1
ATOM 799 C CA . ALA A 1 106 ? 5.564 -0.778 16.239 1.00 67.19 106 ALA A CA 1
ATOM 800 C C . ALA A 1 106 ? 4.478 0.090 15.596 1.00 67.19 106 ALA A C 1
ATOM 802 O O . ALA A 1 106 ? 3.800 0.841 16.297 1.00 67.19 106 ALA A O 1
ATOM 803 N N . ASP A 1 107 ? 4.287 -0.056 14.286 1.00 75.19 107 ASP A N 1
ATOM 804 C CA . ASP A 1 107 ? 3.232 0.649 13.560 1.00 75.19 107 ASP A CA 1
ATOM 805 C C . ASP A 1 107 ? 1.850 0.114 13.977 1.00 75.19 107 ASP A C 1
ATOM 807 O O . ASP A 1 107 ? 1.406 -0.965 13.566 1.00 75.19 107 ASP A O 1
ATOM 811 N N . MET A 1 108 ? 1.208 0.823 14.906 1.00 84.06 108 MET A N 1
ATOM 812 C CA . MET A 1 108 ? -0.053 0.411 15.508 1.00 84.06 108 MET A CA 1
ATOM 813 C C . MET A 1 108 ? -0.963 1.601 15.784 1.00 84.06 108 MET A C 1
ATOM 815 O O . MET A 1 108 ? -0.536 2.656 16.251 1.00 84.06 108 MET A O 1
ATOM 819 N N . VAL A 1 109 ? -2.256 1.369 15.605 1.00 84.81 109 VAL A N 1
ATOM 820 C CA . VAL A 1 109 ? -3.309 2.242 16.105 1.00 84.81 109 VAL A CA 1
ATOM 821 C C . VAL A 1 109 ? -3.688 1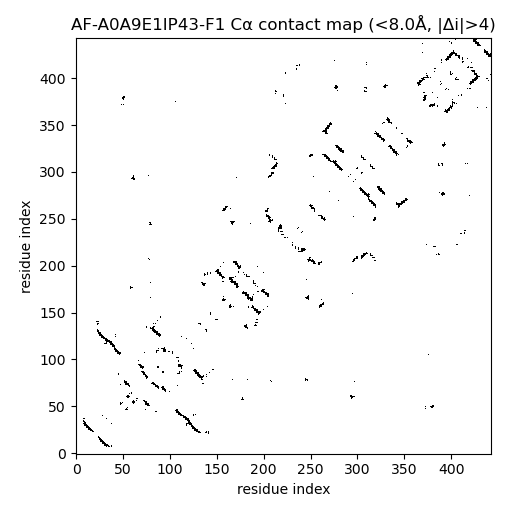.793 17.507 1.00 84.81 109 VAL A C 1
ATOM 823 O O . VAL A 1 109 ? -3.958 0.616 17.765 1.00 84.81 109 VAL A O 1
ATOM 826 N N . VAL A 1 110 ? -3.734 2.757 18.419 1.00 83.19 110 VAL A N 1
ATOM 827 C CA . VAL A 1 110 ? -4.119 2.552 19.810 1.00 83.19 110 VAL A CA 1
ATOM 828 C C . VAL A 1 110 ? -5.499 3.149 20.032 1.00 83.19 110 VAL A C 1
ATOM 830 O O . VAL A 1 110 ? -5.737 4.305 19.689 1.00 83.19 110 VAL A O 1
ATOM 833 N N . GLY A 1 111 ? -6.402 2.384 20.641 1.00 84.31 111 GLY A N 1
ATOM 834 C CA . GLY A 1 111 ? -7.700 2.915 21.028 1.00 84.31 111 GLY A CA 1
ATOM 835 C C . GLY A 1 111 ? -8.196 2.319 22.326 1.00 84.31 111 GLY A C 1
ATOM 836 O O . GLY A 1 111 ? -8.720 1.204 22.360 1.00 84.31 111 GLY A O 1
ATOM 837 N N . PHE A 1 112 ? -8.044 3.099 23.392 1.00 85.94 112 PHE A N 1
ATOM 838 C CA . PHE A 1 112 ? -8.595 2.793 24.701 1.00 85.94 112 PHE A CA 1
ATOM 839 C C . PHE A 1 112 ? -9.779 3.702 25.011 1.00 85.94 112 PHE A C 1
ATOM 841 O O . PHE A 1 112 ? -9.826 4.864 24.606 1.00 85.94 112 PHE A O 1
ATOM 848 N N . GLY A 1 113 ? -10.746 3.145 25.734 1.00 84.25 113 GLY A N 1
ATOM 849 C CA . GLY A 1 113 ? -11.755 3.925 26.429 1.00 84.25 113 GLY A CA 1
ATOM 850 C C . GLY A 1 113 ? -11.186 4.576 27.691 1.00 84.25 113 GLY A C 1
ATOM 851 O O . GLY A 1 113 ? -10.053 4.286 28.088 1.00 84.25 113 GLY A O 1
ATOM 852 N N . PRO A 1 114 ? -11.994 5.403 28.371 1.00 83.25 114 PRO A N 1
ATOM 853 C CA . PRO A 1 114 ? -11.576 6.041 29.608 1.00 83.25 114 PRO A CA 1
ATOM 854 C C . PRO A 1 114 ? -11.243 4.996 30.677 1.00 83.25 114 PRO A C 1
ATOM 856 O O . PRO A 1 114 ? -11.848 3.919 30.736 1.00 83.25 114 PRO A O 1
ATOM 859 N N . THR A 1 115 ? -10.320 5.339 31.573 1.00 88.38 115 THR A N 1
ATOM 860 C CA . THR A 1 115 ? -10.058 4.532 32.767 1.00 88.38 115 THR A CA 1
ATOM 861 C C . THR A 1 115 ? -11.312 4.461 33.635 1.00 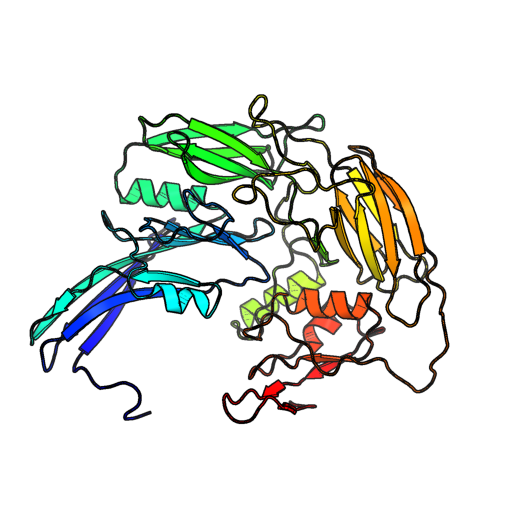88.38 115 THR A C 1
ATOM 863 O O . THR A 1 115 ? -11.873 5.484 34.035 1.00 88.38 115 THR A O 1
ATOM 866 N N . VAL A 1 116 ? -11.735 3.242 33.960 1.00 90.56 116 VAL A N 1
ATOM 867 C CA . VAL A 1 116 ? -12.881 2.963 34.824 1.00 90.56 116 VAL A CA 1
ATOM 868 C C . VAL A 1 116 ? -12.433 2.259 36.098 1.00 90.56 116 VAL A C 1
ATOM 870 O O . VAL A 1 116 ? -11.565 1.387 36.077 1.00 90.56 116 VAL A O 1
ATOM 873 N N . VAL A 1 117 ? -13.071 2.621 37.210 1.00 94.69 117 VAL A N 1
ATOM 874 C CA . VAL A 1 117 ? -12.966 1.898 38.480 1.00 94.69 117 VAL A CA 1
ATOM 875 C C . VAL A 1 117 ? -14.157 0.956 38.572 1.00 94.69 117 VAL A C 1
ATOM 877 O O . VAL A 1 117 ? -15.304 1.400 38.506 1.00 94.69 117 VAL A O 1
ATOM 880 N N . ILE A 1 118 ? -13.886 -0.337 38.713 1.00 95.06 118 ILE A N 1
ATOM 881 C CA . ILE A 1 118 ? -14.891 -1.388 38.843 1.00 95.06 118 ILE A CA 1
ATOM 882 C C . ILE A 1 118 ? -14.874 -1.877 40.293 1.00 95.06 118 ILE A C 1
ATOM 884 O O . ILE A 1 118 ? -13.925 -2.561 40.693 1.00 95.06 118 ILE A O 1
ATOM 888 N N . PRO A 1 119 ? -15.895 -1.542 41.103 1.00 96.31 119 PRO A N 1
ATOM 889 C CA . PRO A 1 119 ? -15.994 -2.040 42.465 1.00 96.31 119 PRO A CA 1
ATOM 890 C C . PRO A 1 119 ? -16.093 -3.564 42.507 1.00 96.31 119 PRO A C 1
ATOM 892 O O . PRO A 1 119 ? -16.598 -4.211 41.589 1.00 96.31 119 PRO A O 1
ATOM 895 N N . LYS A 1 120 ? -15.675 -4.147 43.631 1.00 95.69 120 LYS A N 1
ATOM 896 C CA . LYS A 1 120 ? -15.801 -5.588 43.861 1.00 95.69 120 LYS A CA 1
ATOM 897 C C . LYS A 1 120 ? -17.246 -6.066 43.664 1.00 95.69 120 LYS A C 1
ATOM 899 O O . LYS A 1 120 ? -18.156 -5.639 44.372 1.00 95.69 120 LYS A O 1
ATOM 904 N N . GLY A 1 121 ? -17.412 -7.062 42.804 1.00 95.00 121 GLY A N 1
ATOM 905 C CA . GLY A 1 121 ? -18.680 -7.692 42.455 1.00 95.00 121 GLY A CA 1
ATOM 906 C C . GLY A 1 121 ? -19.464 -6.957 41.368 1.00 95.00 121 GLY A C 1
ATOM 907 O O . GLY A 1 121 ? -20.565 -7.398 41.042 1.00 95.00 121 GLY A O 1
ATOM 908 N N . GLU A 1 122 ? -18.926 -5.866 40.823 1.00 97.00 122 GLU A N 1
ATOM 909 C CA . GLU A 1 122 ? -19.540 -5.090 39.748 1.00 97.00 122 GLU A CA 1
ATOM 910 C C . GLU A 1 122 ? -18.842 -5.334 38.403 1.00 97.00 122 GLU A C 1
ATOM 912 O O . GLU A 1 122 ? -17.790 -5.980 38.320 1.00 97.00 122 GLU A O 1
ATOM 917 N N . SER A 1 123 ? -19.459 -4.813 37.340 1.00 96.38 123 SER A N 1
ATOM 918 C CA . SER A 1 123 ? -18.960 -4.916 35.972 1.00 96.38 123 SER A CA 1
ATOM 919 C C . SER A 1 123 ? -19.013 -3.564 35.267 1.00 96.38 123 SER A C 1
ATOM 921 O O . SER A 1 123 ? -19.956 -2.796 35.460 1.00 96.38 123 SER A O 1
ATOM 923 N N . ALA A 1 124 ? -18.048 -3.307 34.388 1.00 95.00 124 ALA A N 1
ATOM 924 C CA . ALA A 1 124 ? -18.073 -2.191 33.445 1.00 95.00 124 ALA A CA 1
ATOM 925 C C . ALA A 1 124 ? -17.988 -2.718 32.013 1.00 95.00 124 ALA A C 1
ATOM 927 O O . ALA A 1 124 ? -17.396 -3.767 31.763 1.00 95.00 124 ALA A O 1
ATOM 928 N N . THR A 1 125 ? -18.590 -1.992 31.072 1.00 93.75 125 THR A N 1
ATOM 929 C CA . THR A 1 125 ? -18.624 -2.373 29.656 1.00 93.75 125 THR A CA 1
ATOM 930 C C . THR A 1 125 ? -18.091 -1.246 28.788 1.00 93.75 125 THR A C 1
ATOM 932 O O . THR A 1 125 ? -18.438 -0.087 29.003 1.00 93.75 125 THR A O 1
ATOM 935 N N . TYR A 1 126 ? -17.287 -1.598 27.789 1.00 92.38 126 TYR A N 1
ATOM 936 C CA . TYR A 1 126 ? -16.791 -0.690 26.764 1.00 92.38 126 TYR A CA 1
ATOM 937 C C . TYR A 1 126 ? -17.100 -1.252 25.377 1.00 92.38 126 TYR A C 1
ATOM 939 O O . TYR A 1 126 ? -16.891 -2.436 25.108 1.00 92.38 126 TYR A O 1
ATOM 947 N N . THR A 1 127 ? -17.641 -0.404 24.505 1.00 93.62 127 THR A N 1
ATOM 948 C CA . THR A 1 127 ? -18.000 -0.761 23.129 1.00 93.62 127 THR A CA 1
ATOM 949 C C . THR A 1 127 ? -17.176 0.078 22.170 1.00 93.62 127 THR A C 1
ATOM 951 O O . THR A 1 127 ? -17.067 1.286 22.351 1.00 93.62 127 THR A O 1
ATOM 954 N N . ARG A 1 128 ? -16.631 -0.574 21.149 1.00 94.19 128 ARG A N 1
ATOM 955 C CA . ARG A 1 128 ? -15.880 0.012 20.036 1.00 94.19 128 ARG A CA 1
ATOM 956 C C . ARG A 1 128 ? -16.142 -0.812 18.779 1.00 94.19 128 ARG A C 1
ATOM 958 O O . ARG A 1 128 ? -16.838 -1.830 18.855 1.00 94.19 128 ARG A O 1
ATOM 965 N N . PHE A 1 129 ? -15.608 -0.391 17.642 1.00 95.75 129 PHE A N 1
ATOM 966 C CA . PHE A 1 129 ? -15.814 -1.084 16.376 1.00 95.75 129 PHE A CA 1
ATOM 967 C C . PHE A 1 129 ? -14.505 -1.272 15.615 1.00 95.75 129 PHE A C 1
ATOM 969 O O . PHE A 1 129 ? -13.609 -0.435 15.689 1.00 95.75 129 PHE A O 1
ATOM 976 N N . TYR A 1 130 ? -14.427 -2.359 14.850 1.00 96.19 130 TYR A N 1
ATOM 977 C CA . TYR A 1 130 ? -13.459 -2.497 13.769 1.00 96.19 130 TYR A CA 1
ATOM 978 C C . TYR A 1 130 ? -14.158 -2.206 12.447 1.00 96.19 130 TYR A C 1
ATOM 980 O O . TYR A 1 130 ? -15.115 -2.896 12.092 1.00 96.19 130 TYR A O 1
ATOM 988 N N . GLY A 1 131 ? -13.688 -1.185 11.739 1.00 96.38 131 GLY A N 1
ATOM 989 C CA . GLY A 1 131 ? -14.094 -0.895 10.374 1.00 96.38 131 GLY A CA 1
ATOM 990 C C . GLY A 1 131 ? -13.232 -1.663 9.385 1.00 96.38 131 GLY A C 1
ATOM 991 O O . GLY A 1 131 ? -12.013 -1.686 9.531 1.00 96.38 131 GLY A O 1
ATOM 992 N N . VAL A 1 132 ? -13.857 -2.282 8.390 1.00 96.25 132 VAL A N 1
ATOM 993 C CA . VAL A 1 132 ? -13.178 -2.847 7.219 1.00 96.25 132 VAL A CA 1
ATOM 994 C C . VAL A 1 132 ? -13.938 -2.345 6.007 1.00 96.25 132 VAL A C 1
ATOM 996 O O . VAL A 1 132 ? -15.128 -2.612 5.915 1.00 96.25 132 VAL A O 1
ATOM 999 N N . GLY A 1 133 ? -13.290 -1.611 5.112 1.00 95.75 133 GLY A N 1
ATOM 1000 C CA . GLY A 1 133 ? -13.926 -0.998 3.946 1.00 95.75 133 GLY A CA 1
ATOM 1001 C C . GLY A 1 133 ? -13.041 -1.080 2.709 1.00 95.75 133 GLY A C 1
ATOM 1002 O O . GLY A 1 133 ? -11.881 -1.482 2.788 1.00 95.75 133 GLY A O 1
ATOM 1003 N N . THR A 1 134 ? -13.585 -0.699 1.556 1.00 94.88 134 THR A N 1
ATOM 1004 C CA . THR A 1 134 ? -12.787 -0.512 0.332 1.00 94.88 134 THR A CA 1
ATOM 1005 C C . THR A 1 134 ? -11.886 0.719 0.431 1.00 94.88 134 THR A C 1
ATOM 1007 O O . THR A 1 134 ? -10.803 0.736 -0.142 1.00 94.88 134 THR A O 1
ATOM 1010 N N . ASP A 1 135 ? -12.308 1.717 1.205 1.00 96.69 135 ASP A N 1
ATOM 1011 C CA . ASP A 1 135 ? -11.567 2.931 1.533 1.00 96.69 135 ASP A CA 1
ATOM 1012 C C . ASP A 1 135 ? -12.032 3.498 2.890 1.00 96.69 135 ASP A C 1
ATOM 1014 O O . ASP A 1 135 ? -12.830 2.878 3.606 1.00 96.69 135 ASP A O 1
ATOM 1018 N N . MET A 1 136 ? -11.504 4.664 3.271 1.00 97.25 136 MET A N 1
ATOM 1019 C CA . MET A 1 136 ? -11.853 5.315 4.536 1.00 97.25 136 MET A CA 1
ATOM 1020 C C . MET A 1 136 ? -13.233 5.976 4.498 1.00 97.25 136 MET A C 1
ATOM 1022 O O . MET A 1 136 ? -13.876 6.037 5.544 1.00 97.25 136 MET A O 1
ATOM 1026 N N . ALA A 1 137 ? -13.714 6.409 3.327 1.00 97.94 137 ALA A N 1
ATOM 1027 C CA . ALA A 1 137 ? -15.044 6.992 3.152 1.00 97.94 137 ALA A CA 1
ATOM 1028 C C . ALA A 1 137 ? -16.140 5.995 3.537 1.00 97.94 137 ALA A C 1
ATOM 1030 O O . ALA A 1 137 ? -17.003 6.313 4.352 1.00 97.94 137 ALA A O 1
ATOM 1031 N N . VAL A 1 138 ? -16.030 4.745 3.079 1.00 97.75 138 VAL A N 1
ATOM 1032 C CA . VAL A 1 138 ? -16.954 3.666 3.458 1.00 97.75 138 VAL A CA 1
ATOM 1033 C C . VAL A 1 138 ? -17.019 3.468 4.976 1.00 97.75 138 VAL A C 1
ATOM 1035 O O . VAL A 1 138 ? -18.101 3.285 5.543 1.00 97.75 138 VAL A O 1
ATOM 1038 N N . ILE A 1 139 ? -15.868 3.525 5.652 1.00 97.88 139 ILE A N 1
ATOM 1039 C CA . ILE A 1 139 ? -15.807 3.398 7.110 1.00 97.88 139 ILE A CA 1
ATOM 1040 C C . ILE A 1 139 ? -16.427 4.636 7.767 1.00 97.88 139 ILE A C 1
ATOM 1042 O O . ILE A 1 139 ? -17.314 4.485 8.606 1.00 97.88 139 ILE A O 1
ATOM 1046 N N . SER A 1 140 ? -16.015 5.850 7.389 1.00 96.94 140 SER A N 1
ATOM 1047 C CA . SER A 1 140 ? -16.516 7.093 7.991 1.00 96.94 140 SER A CA 1
ATOM 1048 C C . SER A 1 140 ? -18.020 7.284 7.800 1.00 96.94 140 SER A C 1
ATOM 1050 O O . SER A 1 140 ? -18.691 7.741 8.724 1.00 96.94 140 SER A O 1
ATOM 1052 N N . ASP A 1 141 ? -18.570 6.871 6.660 1.00 97.69 141 ASP A N 1
ATOM 1053 C CA . ASP A 1 141 ? -20.004 6.940 6.370 1.00 97.69 141 ASP A CA 1
ATOM 1054 C C . ASP A 1 141 ? -20.795 6.029 7.312 1.00 97.69 141 ASP A C 1
ATOM 1056 O O . ASP A 1 141 ? -21.806 6.436 7.893 1.00 97.69 141 ASP A O 1
ATOM 1060 N N . ALA A 1 142 ? -20.295 4.809 7.537 1.00 96.81 142 ALA A N 1
ATOM 1061 C CA . ALA A 1 142 ? -20.875 3.897 8.514 1.00 96.81 142 ALA A CA 1
ATOM 1062 C C . ALA A 1 142 ? -20.771 4.457 9.944 1.00 96.81 142 ALA A C 1
ATOM 1064 O O . ALA A 1 142 ? -21.709 4.300 10.727 1.00 96.81 142 ALA A O 1
ATOM 1065 N N . VAL A 1 143 ? -19.672 5.148 10.278 1.00 95.94 143 VAL A N 1
ATOM 1066 C CA . VAL A 1 143 ? -19.500 5.820 11.576 1.00 95.94 143 VAL A CA 1
ATOM 1067 C C . VAL A 1 143 ? -20.525 6.940 11.773 1.00 95.94 143 VAL A C 1
ATOM 1069 O O . VAL A 1 143 ? -21.207 6.970 12.798 1.00 95.94 143 VAL A O 1
ATOM 1072 N N . LEU A 1 144 ? -20.699 7.822 10.785 1.00 95.88 144 LEU A N 1
ATOM 1073 C CA . LEU A 1 144 ? -21.701 8.893 10.831 1.00 95.88 144 LEU A CA 1
ATOM 1074 C C . LEU A 1 144 ? -23.118 8.331 11.009 1.00 95.88 144 LEU A C 1
ATOM 1076 O O . LEU A 1 144 ? -23.910 8.875 11.784 1.00 95.88 144 LEU A O 1
ATOM 1080 N N . ALA A 1 145 ? -23.422 7.218 10.334 1.00 94.44 145 ALA A N 1
ATOM 1081 C CA . ALA A 1 145 ? -24.713 6.551 10.429 1.00 94.44 145 ALA A CA 1
ATOM 1082 C C . ALA A 1 145 ? -24.989 5.987 11.833 1.00 94.44 145 ALA A C 1
ATOM 1084 O O . ALA A 1 145 ? -26.092 6.181 12.351 1.00 94.44 145 ALA A O 1
ATOM 1085 N N . ILE A 1 146 ? -24.015 5.321 12.472 1.00 91.81 146 ILE A N 1
ATOM 1086 C CA . ILE A 1 146 ? -24.209 4.790 13.834 1.00 91.81 146 ILE A CA 1
ATOM 1087 C C . ILE A 1 146 ? -24.303 5.902 14.882 1.00 91.81 146 ILE A C 1
ATOM 1089 O O . ILE A 1 146 ? -25.075 5.765 15.829 1.00 91.81 146 ILE A O 1
ATOM 1093 N N . ASP A 1 147 ? -23.586 7.012 14.692 1.00 92.62 147 ASP A N 1
ATOM 1094 C CA . ASP A 1 147 ? -23.637 8.172 15.586 1.00 92.62 147 ASP A CA 1
ATOM 1095 C C . ASP A 1 147 ? -24.896 9.037 15.354 1.00 92.62 147 ASP A C 1
ATOM 1097 O O . ASP A 1 147 ? -25.159 9.976 16.105 1.00 92.62 147 ASP A O 1
ATOM 1101 N N . GLY A 1 148 ? -25.706 8.728 14.333 1.00 94.31 148 GLY A N 1
ATOM 1102 C CA . GLY A 1 148 ? -26.930 9.467 14.020 1.00 94.31 148 GLY A CA 1
ATOM 1103 C C . GLY A 1 148 ? -26.671 10.908 13.570 1.00 94.31 148 GLY A C 1
ATOM 1104 O O . GLY A 1 148 ? -27.537 11.772 13.740 1.00 94.31 148 GLY A O 1
ATOM 1105 N N . VAL A 1 149 ? -25.486 11.177 13.019 1.00 95.19 149 VAL A N 1
ATOM 1106 C CA . VAL A 1 149 ? -25.107 12.497 12.511 1.00 95.19 149 VAL A CA 1
ATOM 1107 C C . VAL A 1 149 ? -25.893 12.777 11.233 1.00 95.19 149 VAL A C 1
ATOM 1109 O O . VAL A 1 149 ? -25.977 11.938 10.341 1.00 95.19 149 VAL A O 1
ATOM 1112 N N . SER A 1 150 ? -26.483 13.969 11.125 1.00 97.69 150 SER A N 1
ATOM 1113 C CA . SER A 1 150 ? -27.090 14.408 9.866 1.00 97.69 150 SER A CA 1
ATOM 1114 C C . SER A 1 150 ? -25.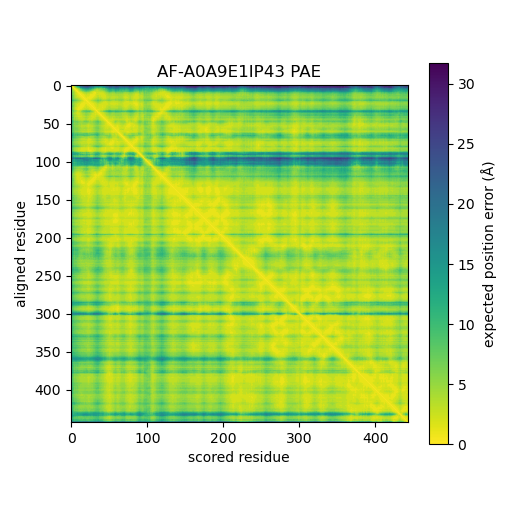990 14.690 8.850 1.00 97.69 150 SER A C 1
ATOM 1116 O O . SER A 1 150 ? -25.098 15.492 9.132 1.00 97.69 150 SER A O 1
ATOM 1118 N N . THR A 1 151 ? -26.081 14.091 7.666 1.00 98.38 151 THR A N 1
ATOM 1119 C CA . THR A 1 151 ? -25.047 14.193 6.632 1.00 98.38 151 THR A CA 1
ATOM 1120 C C . THR A 1 151 ? -25.524 14.903 5.369 1.00 98.38 151 THR A C 1
ATOM 1122 O O . THR A 1 151 ? -26.722 15.091 5.140 1.00 98.38 151 THR A O 1
ATOM 1125 N N . GLN A 1 152 ? -24.558 15.303 4.550 1.00 98.00 152 GLN A N 1
ATOM 1126 C CA . GLN A 1 152 ? -24.713 15.657 3.145 1.00 98.00 152 GLN A CA 1
ATOM 1127 C C . GLN A 1 152 ? -23.697 14.853 2.323 1.00 98.00 152 GLN A C 1
ATOM 1129 O O . GLN A 1 152 ? -22.607 14.547 2.814 1.00 98.00 152 GLN A O 1
ATOM 1134 N N . ALA A 1 153 ? -24.049 14.540 1.078 1.00 98.25 153 ALA A N 1
ATOM 1135 C CA . ALA A 1 153 ? -23.163 13.830 0.164 1.00 98.25 153 ALA A CA 1
ATOM 1136 C C . ALA A 1 153 ? -22.142 14.786 -0.470 1.00 98.25 153 ALA A C 1
ATOM 1138 O O . ALA A 1 153 ? -22.487 15.899 -0.879 1.00 98.25 153 ALA A O 1
ATOM 1139 N N . VAL A 1 154 ? -20.902 14.321 -0.591 1.00 98.50 154 VAL A N 1
ATOM 1140 C CA . VAL A 1 154 ? -19.861 14.900 -1.442 1.00 98.50 154 VAL A CA 1
ATOM 1141 C C . VAL A 1 154 ? -19.581 13.889 -2.540 1.00 98.50 154 VAL A C 1
ATOM 1143 O O . VAL A 1 154 ? -19.101 12.793 -2.270 1.00 98.50 154 VAL A O 1
ATOM 1146 N N . GLU A 1 155 ? -19.894 14.263 -3.773 1.00 98.38 155 GLU A N 1
ATOM 1147 C CA . GLU A 1 155 ? -19.769 13.401 -4.945 1.00 98.38 155 GLU A CA 1
ATOM 1148 C C . GLU A 1 155 ? -19.050 14.134 -6.079 1.00 98.38 155 GLU A C 1
ATOM 1150 O O . GLU A 1 155 ? -19.067 15.367 -6.173 1.00 98.38 155 GLU A O 1
ATOM 1155 N N . GLY A 1 156 ? -18.420 13.373 -6.964 1.00 98.50 156 GLY A N 1
ATOM 1156 C CA . GLY A 1 156 ? -17.755 13.925 -8.132 1.00 98.50 156 GLY A CA 1
ATOM 1157 C C . GLY A 1 156 ? -17.175 12.847 -9.030 1.00 98.50 156 GLY A C 1
ATOM 1158 O O . GLY A 1 156 ? -17.267 11.658 -8.745 1.00 98.50 156 GLY A O 1
ATOM 1159 N N . VAL A 1 157 ? -16.569 13.287 -10.132 1.00 98.81 157 VAL A N 1
ATOM 1160 C CA . VAL A 1 157 ? -15.865 12.414 -11.075 1.00 98.81 157 VAL A CA 1
ATOM 1161 C C . VAL A 1 157 ? -14.455 12.947 -11.254 1.00 98.81 157 VAL A C 1
ATOM 1163 O O . VAL A 1 157 ? -14.280 14.094 -11.670 1.00 98.81 157 VAL A O 1
ATOM 1166 N N . VAL A 1 158 ? -13.456 12.120 -10.953 1.00 98.88 158 VAL A N 1
ATOM 1167 C CA . VAL A 1 158 ? -12.063 12.410 -11.282 1.00 98.88 158 VAL A CA 1
ATOM 1168 C C . VAL A 1 158 ? -11.835 12.082 -12.749 1.00 98.88 158 VAL A C 1
ATOM 1170 O O . VAL A 1 158 ? -12.154 10.991 -13.226 1.00 98.88 158 VAL A O 1
ATOM 1173 N N . SER A 1 159 ? -11.273 13.035 -13.484 1.00 98.62 159 SER A N 1
ATOM 1174 C CA . SER A 1 159 ? -11.054 12.893 -14.921 1.00 98.62 159 SER A CA 1
ATOM 1175 C C . SER A 1 159 ? -9.672 13.365 -15.348 1.00 98.62 159 SER A C 1
ATOM 1177 O O . SER A 1 159 ? -8.964 14.064 -14.628 1.00 98.62 159 SER A O 1
ATOM 1179 N N . ALA A 1 160 ? -9.282 12.951 -16.541 1.00 98.12 160 ALA A N 1
ATOM 1180 C CA . ALA A 1 160 ? -8.100 13.400 -17.245 1.00 98.12 160 ALA A CA 1
ATOM 1181 C C . ALA A 1 160 ? -8.442 13.538 -18.735 1.00 98.12 160 ALA A C 1
ATOM 1183 O O . ALA A 1 160 ? -9.544 13.217 -19.187 1.00 98.12 160 ALA A O 1
ATOM 1184 N N . VAL A 1 161 ? -7.495 14.021 -19.540 1.00 96.81 161 VAL A N 1
ATOM 1185 C CA . VAL A 1 161 ? -7.727 14.222 -20.981 1.00 96.81 161 VAL A CA 1
ATOM 1186 C C . VAL A 1 161 ? -7.966 12.906 -21.751 1.00 96.81 161 VAL A C 1
ATOM 1188 O O . VAL A 1 161 ? -8.532 12.939 -22.842 1.00 96.81 161 VAL A O 1
ATOM 1191 N N . ASP A 1 162 ? -7.584 11.747 -21.196 1.00 96.44 162 ASP A N 1
ATOM 1192 C CA . ASP A 1 162 ? -7.919 10.404 -21.702 1.00 96.44 162 ASP A CA 1
ATOM 1193 C C . ASP A 1 162 ? -9.276 9.848 -21.237 1.00 96.44 162 ASP A C 1
ATOM 1195 O O . ASP A 1 162 ? -9.690 8.814 -21.759 1.00 96.44 162 ASP A O 1
ATOM 1199 N N . GLY A 1 163 ? -9.991 10.515 -20.327 1.00 97.69 163 GLY A N 1
ATOM 1200 C CA . GLY A 1 163 ? -11.297 10.065 -19.839 1.00 97.69 163 GLY A CA 1
ATOM 1201 C C . GLY A 1 163 ? -11.412 10.031 -18.311 1.00 97.69 163 GLY A C 1
ATOM 1202 O O . GLY A 1 163 ? -10.625 10.688 -17.625 1.00 97.69 163 GLY A O 1
ATOM 1203 N N . PRO A 1 164 ? -12.413 9.315 -17.766 1.00 98.25 164 PRO A N 1
ATOM 1204 C CA . PRO A 1 164 ? -12.532 9.111 -16.324 1.00 98.25 164 PRO A CA 1
ATOM 1205 C C . PRO A 1 164 ? -11.326 8.347 -15.762 1.00 98.25 164 PRO A C 1
ATOM 1207 O O . PRO A 1 164 ? -10.722 7.526 -16.458 1.00 98.25 164 PRO A O 1
ATOM 1210 N N . VAL A 1 165 ? -10.968 8.626 -14.507 1.00 98.62 165 VAL A N 1
ATOM 1211 C CA . VAL A 1 165 ? -9.801 8.030 -13.845 1.00 98.62 165 VAL A CA 1
ATOM 1212 C C . VAL A 1 165 ? -10.243 7.129 -12.699 1.00 98.62 165 VAL A C 1
ATOM 1214 O O . VAL A 1 165 ? -10.612 7.617 -11.632 1.00 98.62 165 VAL A O 1
ATOM 1217 N N . ALA A 1 166 ? -10.136 5.820 -12.909 1.00 98.00 166 ALA A N 1
ATOM 1218 C CA . ALA A 1 166 ? -10.373 4.808 -11.885 1.00 98.00 166 ALA A CA 1
ATOM 1219 C C . ALA A 1 166 ? -9.202 4.675 -10.902 1.00 98.00 166 ALA A C 1
ATOM 1221 O O . ALA A 1 166 ? -8.038 4.840 -11.285 1.00 98.00 166 ALA A O 1
ATOM 1222 N N . GLY A 1 167 ? -9.500 4.349 -9.641 1.00 97.62 167 GLY A N 1
ATOM 1223 C CA . GLY A 1 167 ? -8.491 4.106 -8.608 1.00 97.62 167 GLY A CA 1
ATOM 1224 C C . GLY A 1 167 ? -7.730 5.352 -8.141 1.00 97.62 167 GLY A C 1
ATOM 1225 O O . GLY A 1 167 ? -6.632 5.232 -7.588 1.00 97.62 167 GLY A O 1
ATOM 1226 N N . ALA A 1 168 ? -8.256 6.552 -8.393 1.00 98.50 168 ALA A N 1
ATOM 1227 C CA . ALA A 1 168 ? -7.719 7.790 -7.841 1.00 98.50 168 ALA A CA 1
ATOM 1228 C C . ALA A 1 168 ? -8.165 7.934 -6.386 1.00 98.50 168 ALA A C 1
ATOM 1230 O O . ALA A 1 168 ? -9.325 7.694 -6.059 1.00 98.50 168 ALA A O 1
ATOM 1231 N N . ARG A 1 169 ? -7.254 8.363 -5.511 1.00 98.31 169 ARG A N 1
ATOM 1232 C CA . ARG A 1 169 ? -7.610 8.722 -4.134 1.00 98.31 169 ARG A CA 1
ATOM 1233 C C . ARG A 1 169 ? -8.155 10.140 -4.119 1.00 98.31 169 ARG A C 1
ATOM 1235 O O . ARG A 1 169 ? -7.525 11.037 -4.674 1.00 98.31 169 ARG A O 1
ATOM 1242 N N . VAL A 1 170 ? -9.285 10.356 -3.466 1.00 98.75 170 VAL A N 1
ATOM 1243 C CA . VAL A 1 170 ? -9.901 11.672 -3.298 1.00 98.75 170 VAL A CA 1
ATOM 1244 C C . VAL A 1 170 ? -9.902 12.008 -1.818 1.00 98.75 170 VAL A C 1
ATOM 1246 O O . VAL A 1 170 ? -10.668 11.444 -1.040 1.00 98.75 170 VAL A O 1
ATOM 1249 N N . ASN A 1 171 ? -9.017 12.924 -1.431 1.00 98.62 171 ASN A N 1
ATOM 1250 C CA . ASN A 1 171 ? -9.006 13.484 -0.085 1.00 98.62 171 ASN A CA 1
ATOM 1251 C C . ASN A 1 171 ? -10.199 14.430 0.045 1.00 98.62 171 ASN A C 1
ATOM 1253 O O . ASN A 1 171 ? -10.356 15.323 -0.790 1.00 98.62 171 ASN A O 1
ATOM 1257 N N . ILE A 1 172 ? -11.030 14.232 1.064 1.00 98.69 172 ILE A N 1
ATOM 1258 C CA . ILE A 1 172 ? -12.266 14.989 1.272 1.00 98.69 172 ILE A CA 1
ATOM 1259 C C . ILE A 1 172 ? -12.149 15.761 2.579 1.00 98.69 172 ILE A C 1
ATOM 1261 O O . ILE A 1 172 ? -11.838 15.196 3.630 1.00 98.69 172 ILE A O 1
ATOM 1265 N N . PHE A 1 173 ? -12.414 17.059 2.503 1.00 98.50 173 PHE A N 1
ATOM 1266 C CA . PHE A 1 173 ? -12.308 17.990 3.614 1.00 98.50 173 PHE A CA 1
ATOM 1267 C C . PHE A 1 173 ? -13.694 18.475 4.029 1.00 98.50 173 PHE A C 1
ATOM 1269 O O . PHE A 1 173 ? -14.527 18.803 3.181 1.00 98.50 173 PHE A O 1
ATOM 1276 N N . ALA A 1 174 ? -13.909 18.565 5.338 1.00 98.25 174 ALA A N 1
ATOM 1277 C CA . ALA A 1 174 ? -15.062 19.204 5.952 1.00 98.25 174 ALA A CA 1
ATOM 1278 C C . ALA A 1 174 ? -14.554 20.383 6.790 1.00 98.25 174 ALA A C 1
ATOM 1280 O O . ALA A 1 174 ? -13.716 20.195 7.667 1.00 98.25 174 ALA A O 1
ATOM 1281 N N . ASP A 1 175 ? -15.021 21.597 6.495 1.00 97.69 175 ASP A N 1
ATOM 1282 C CA . ASP A 1 175 ? -14.596 22.828 7.184 1.00 97.69 175 ASP A CA 1
ATOM 1283 C C . ASP A 1 175 ? -13.064 23.033 7.172 1.00 97.69 175 ASP A C 1
ATOM 1285 O O . ASP A 1 175 ? -12.454 23.368 8.186 1.00 97.69 175 ASP A O 1
ATOM 1289 N N . ASP A 1 176 ? -12.447 22.802 6.004 1.00 96.19 176 ASP A N 1
ATOM 1290 C CA . ASP A 1 176 ? -10.994 22.856 5.750 1.00 96.19 176 ASP A CA 1
ATOM 1291 C C . ASP A 1 176 ? -10.152 21.838 6.547 1.00 96.19 176 ASP A C 1
ATOM 1293 O O . ASP A 1 176 ? -8.924 21.929 6.598 1.00 96.19 176 ASP A O 1
ATOM 1297 N N . VAL A 1 177 ? -10.796 20.829 7.135 1.00 96.19 177 VAL A N 1
ATOM 1298 C CA . VAL A 1 177 ? -10.144 19.741 7.864 1.00 96.19 177 VAL A CA 1
ATOM 1299 C C . VAL A 1 177 ? -10.259 18.447 7.069 1.00 96.19 177 VAL A C 1
ATOM 1301 O O . VAL A 1 177 ? -11.357 18.080 6.652 1.00 96.19 177 VAL A O 1
ATOM 1304 N N . LEU A 1 178 ? -9.141 17.737 6.871 1.00 97.44 178 LEU A N 1
ATOM 1305 C CA . LEU A 1 178 ? -9.144 16.429 6.211 1.00 97.44 178 LEU A CA 1
ATOM 1306 C C . LEU A 1 178 ? -10.048 15.473 6.994 1.00 97.44 178 LEU A C 1
ATOM 1308 O O . LEU A 1 178 ? -9.761 15.139 8.142 1.00 97.44 178 LEU A O 1
ATOM 1312 N N . PHE A 1 179 ? -11.148 15.058 6.381 1.00 97.31 179 PHE A N 1
ATOM 1313 C CA . PHE A 1 179 ? -12.201 14.311 7.053 1.00 97.31 179 PHE A CA 1
ATOM 1314 C C . PHE A 1 179 ? -12.146 12.827 6.704 1.00 97.31 179 PHE A C 1
ATOM 1316 O O . PHE A 1 179 ? -12.178 11.982 7.596 1.00 97.31 179 PHE A O 1
ATOM 1323 N N . THR A 1 180 ? -12.051 12.515 5.411 1.00 97.81 180 THR A N 1
ATOM 1324 C CA . THR A 1 180 ? -12.031 11.140 4.906 1.00 97.81 180 THR A CA 1
ATOM 1325 C C . THR A 1 180 ? -11.311 11.041 3.561 1.00 97.81 180 THR A C 1
ATOM 1327 O O . THR A 1 180 ? -10.877 12.049 2.992 1.00 97.81 180 THR A O 1
ATOM 1330 N N . LEU A 1 181 ? -11.167 9.818 3.058 1.00 97.94 181 LEU A N 1
ATOM 1331 C CA . LEU A 1 181 ? -10.562 9.513 1.769 1.00 97.94 181 LEU A CA 1
ATOM 1332 C C . LEU A 1 181 ? -11.394 8.456 1.045 1.00 97.94 181 LEU A C 1
ATOM 1334 O O . LEU A 1 181 ? -11.588 7.357 1.565 1.00 97.94 181 LEU A O 1
ATOM 1338 N N . ALA A 1 182 ? -11.835 8.791 -0.166 1.00 98.25 182 ALA A N 1
ATOM 1339 C CA . ALA A 1 182 ? -12.530 7.880 -1.073 1.00 98.25 182 ALA A CA 1
ATOM 1340 C C . ALA A 1 182 ? -11.601 7.407 -2.200 1.00 98.25 182 ALA A C 1
ATOM 1342 O O . ALA A 1 182 ? -10.643 8.102 -2.555 1.00 98.25 182 ALA A O 1
ATOM 1343 N N . VAL A 1 183 ? -11.890 6.251 -2.791 1.00 98.25 183 VAL A N 1
ATOM 1344 C CA . VAL A 1 183 ? -11.230 5.764 -4.010 1.00 98.25 183 VAL A CA 1
ATOM 1345 C C . VAL A 1 183 ? -12.237 5.747 -5.156 1.00 98.25 183 VAL A C 1
ATOM 1347 O O . VAL A 1 183 ? -13.360 5.282 -4.990 1.00 98.25 183 VAL A O 1
ATOM 1350 N N . THR A 1 184 ? -11.848 6.262 -6.324 1.00 98.62 184 THR A N 1
ATOM 1351 C CA . THR A 1 184 ? -12.754 6.308 -7.477 1.00 98.62 184 THR A CA 1
ATOM 1352 C C . THR A 1 184 ? -12.993 4.939 -8.107 1.00 98.62 184 THR A C 1
ATOM 1354 O O . THR A 1 184 ? -12.072 4.126 -8.229 1.00 98.62 184 THR A O 1
ATOM 1357 N N . ASP A 1 185 ? -14.224 4.716 -8.563 1.00 97.56 185 ASP A N 1
ATOM 1358 C CA . ASP A 1 185 ? -14.631 3.521 -9.304 1.00 97.56 185 ASP A CA 1
ATOM 1359 C C . ASP A 1 185 ? -14.166 3.528 -10.776 1.00 97.56 185 ASP A C 1
ATOM 1361 O O . ASP A 1 185 ? -13.450 4.427 -11.222 1.00 97.56 185 ASP A O 1
ATOM 1365 N N . ASP A 1 186 ? -14.581 2.520 -11.551 1.00 96.75 186 ASP A N 1
ATOM 1366 C CA . ASP A 1 186 ? -14.235 2.368 -12.974 1.00 96.75 186 ASP A CA 1
ATOM 1367 C C . ASP A 1 186 ? -14.683 3.550 -13.859 1.00 96.75 186 ASP A C 1
ATOM 1369 O O . ASP A 1 186 ? -14.072 3.810 -14.900 1.00 96.75 186 ASP A O 1
ATOM 1373 N N . ASP A 1 187 ? -15.720 4.285 -13.447 1.00 98.12 187 ASP A N 1
ATOM 1374 C CA . ASP A 1 187 ? -16.237 5.477 -14.125 1.00 98.12 187 ASP A CA 1
ATOM 1375 C C . ASP A 1 187 ? -15.602 6.773 -13.580 1.00 98.12 187 ASP A C 1
ATOM 1377 O O . ASP A 1 187 ? -15.975 7.883 -13.976 1.00 98.12 187 ASP A O 1
ATOM 1381 N N . GLY A 1 188 ? -14.602 6.647 -12.702 1.00 98.50 188 GLY A N 1
ATOM 1382 C CA . GLY A 1 188 ? -13.914 7.750 -12.044 1.00 98.50 188 GLY A CA 1
ATOM 1383 C C . GLY A 1 188 ? -14.758 8.445 -10.978 1.00 98.50 188 GLY A C 1
ATOM 1384 O O . GLY A 1 188 ? -14.360 9.508 -10.501 1.00 98.50 188 GLY A O 1
ATOM 1385 N N . ALA A 1 189 ? -15.913 7.890 -10.616 1.00 98.62 189 ALA A N 1
ATOM 1386 C CA . ALA A 1 189 ? -16.821 8.479 -9.649 1.00 98.62 189 ALA A CA 1
ATOM 1387 C C . ALA A 1 189 ? -16.396 8.153 -8.213 1.00 98.62 189 ALA A C 1
ATOM 1389 O O . ALA A 1 189 ? -15.833 7.095 -7.941 1.00 98.62 189 ALA A O 1
ATOM 1390 N N . PHE A 1 190 ? -16.675 9.070 -7.291 1.00 98.69 190 PHE A N 1
ATOM 1391 C CA . PHE A 1 190 ? -16.565 8.844 -5.851 1.00 98.69 190 PHE A CA 1
ATOM 1392 C C . PHE A 1 190 ? -17.768 9.462 -5.134 1.00 98.69 190 PHE A C 1
ATOM 1394 O O . PHE A 1 190 ? -18.360 10.433 -5.617 1.00 98.69 190 PHE A O 1
ATOM 1401 N N . GLU A 1 191 ? -18.082 8.929 -3.959 1.00 98.25 191 GLU A N 1
ATOM 1402 C CA . GLU A 1 191 ? -19.074 9.469 -3.033 1.00 98.25 191 GLU A CA 1
ATOM 1403 C C . GLU A 1 191 ? -18.555 9.307 -1.598 1.00 98.25 191 GLU A C 1
ATOM 1405 O O . GLU A 1 191 ? -17.881 8.328 -1.284 1.00 98.25 191 GLU A O 1
ATOM 1410 N N . ALA A 1 192 ? -18.865 10.271 -0.735 1.00 98.44 192 ALA A N 1
ATOM 1411 C CA . ALA A 1 192 ? -18.723 10.151 0.712 1.00 98.44 192 ALA A CA 1
ATOM 1412 C C . ALA A 1 192 ? -19.770 11.009 1.426 1.00 98.44 192 ALA A C 1
ATOM 1414 O O . ALA A 1 192 ? -20.303 11.969 0.859 1.00 98.44 192 ALA A O 1
ATOM 1415 N N . GLN A 1 193 ? -20.016 10.721 2.698 1.00 98.44 193 GLN A N 1
ATOM 1416 C CA . GLN A 1 193 ? -20.851 11.535 3.568 1.00 98.44 193 GLN A CA 1
ATOM 1417 C C . GLN A 1 193 ? -19.993 12.424 4.475 1.00 98.44 193 GLN A C 1
ATOM 1419 O O . GLN A 1 193 ? -19.027 11.983 5.094 1.00 98.44 193 GLN A O 1
ATOM 1424 N N . ILE A 1 194 ? -20.387 13.690 4.607 1.00 98.25 194 ILE A N 1
ATOM 1425 C CA . ILE A 1 194 ? -19.841 14.623 5.607 1.00 98.25 194 ILE A CA 1
ATOM 1426 C C . ILE A 1 194 ? -20.988 15.218 6.438 1.00 98.25 194 ILE A C 1
ATOM 1428 O O . ILE A 1 194 ? -22.143 15.143 6.010 1.00 98.25 194 ILE A O 1
ATOM 1432 N N . PRO A 1 195 ? -20.733 15.846 7.600 1.00 97.81 195 PRO A N 1
ATOM 1433 C CA . PRO A 1 195 ? -21.778 16.538 8.356 1.00 97.81 195 PRO A CA 1
ATOM 1434 C C . PRO A 1 195 ? -22.536 17.590 7.516 1.00 97.81 195 PRO A C 1
ATOM 1436 O O . PRO A 1 195 ? -21.940 18.341 6.742 1.00 97.81 195 PRO A O 1
ATOM 1439 N N . ALA A 1 196 ? -23.865 17.650 7.663 1.00 95.44 196 ALA A N 1
ATOM 1440 C CA . ALA A 1 196 ? -24.780 18.375 6.764 1.00 95.44 196 ALA A CA 1
ATOM 1441 C C . ALA A 1 196 ? -24.581 19.903 6.675 1.00 95.44 196 ALA A C 1
ATOM 1443 O O . ALA A 1 196 ? -25.071 20.518 5.732 1.00 95.44 196 ALA A O 1
ATOM 1444 N N . ASP A 1 197 ? -23.874 20.504 7.635 1.00 93.44 197 ASP A N 1
ATOM 1445 C CA . ASP A 1 197 ? -23.621 21.950 7.697 1.00 93.44 197 ASP A CA 1
ATOM 1446 C C . ASP A 1 197 ? -22.153 22.324 7.417 1.00 93.44 197 ASP A C 1
ATOM 1448 O O . ASP A 1 197 ? -21.805 23.506 7.451 1.00 93.44 197 ASP A O 1
ATOM 1452 N N . SER A 1 198 ? -21.295 21.341 7.131 1.00 97.62 198 SER A N 1
ATOM 1453 C CA . SER A 1 198 ? -19.882 21.576 6.830 1.00 97.62 198 SER A CA 1
ATOM 1454 C C . SER A 1 198 ? -19.669 22.096 5.408 1.00 97.62 198 SER A C 1
ATOM 1456 O O . SER A 1 198 ? -20.402 21.756 4.476 1.00 97.62 198 SER A O 1
ATOM 1458 N N . THR A 1 199 ? -18.625 22.894 5.200 1.00 97.81 199 THR A N 1
ATOM 1459 C CA . THR A 1 199 ? -18.159 23.223 3.847 1.00 97.81 199 THR A CA 1
ATOM 1460 C C . THR A 1 199 ? -17.312 22.083 3.289 1.00 97.81 199 THR A C 1
ATOM 1462 O O . THR A 1 199 ? -16.344 21.683 3.933 1.00 97.81 199 THR A O 1
ATOM 1465 N N . ALA A 1 200 ? -17.643 21.595 2.092 1.00 97.88 200 ALA A N 1
ATOM 1466 C CA . ALA A 1 200 ? -16.895 20.537 1.416 1.00 97.88 200 ALA A CA 1
ATOM 1467 C C . ALA A 1 200 ? -15.809 21.098 0.485 1.00 97.88 200 ALA A C 1
ATOM 1469 O O . ALA A 1 200 ? -16.080 21.989 -0.326 1.00 97.88 200 ALA A O 1
ATOM 1470 N N . SER A 1 201 ? -14.612 20.517 0.529 1.00 98.38 201 SER A N 1
ATOM 1471 C CA . SER A 1 201 ? -13.617 20.623 -0.545 1.00 98.38 201 SER A CA 1
ATOM 1472 C C . SER A 1 201 ? -12.937 19.271 -0.769 1.00 98.38 201 SER A C 1
ATOM 1474 O O . SER A 1 201 ? -13.046 18.367 0.060 1.00 98.38 201 SER A O 1
ATOM 1476 N N . VAL A 1 202 ? -12.304 19.090 -1.928 1.00 98.69 202 VAL A N 1
ATOM 1477 C CA . VAL A 1 202 ? -11.710 17.809 -2.335 1.00 98.69 202 VAL A CA 1
ATOM 1478 C C . VAL A 1 202 ? -10.361 18.022 -3.009 1.00 98.69 202 VAL A C 1
ATOM 1480 O O . VAL A 1 202 ? -10.094 19.109 -3.520 1.00 98.69 202 VAL A O 1
ATOM 1483 N N . LEU A 1 203 ? -9.520 16.989 -3.028 1.00 98.69 203 LEU A N 1
ATOM 1484 C CA . LEU A 1 203 ? -8.274 16.971 -3.794 1.00 98.69 203 LEU A CA 1
ATOM 1485 C C . LEU A 1 203 ? -7.947 15.547 -4.265 1.00 98.69 203 LEU A C 1
ATOM 1487 O O . LEU A 1 203 ? -7.656 14.664 -3.451 1.00 98.69 203 LEU A O 1
ATOM 1491 N N . ALA A 1 204 ? -7.969 15.336 -5.581 1.00 98.75 204 ALA A N 1
ATOM 1492 C CA . ALA A 1 204 ? -7.644 14.058 -6.199 1.00 98.75 204 ALA A CA 1
ATOM 1493 C C . ALA A 1 204 ? -6.128 13.819 -6.302 1.00 98.75 204 ALA A C 1
ATOM 1495 O O . ALA A 1 204 ? -5.335 14.719 -6.594 1.00 98.75 204 ALA A O 1
ATOM 1496 N N . VAL A 1 205 ? -5.731 12.563 -6.111 1.00 98.31 205 VAL A N 1
ATOM 1497 C CA . VAL A 1 205 ? -4.351 12.084 -6.146 1.00 98.31 205 VAL A CA 1
ATOM 1498 C C . VAL A 1 205 ? -4.289 10.794 -6.962 1.00 98.31 205 VAL A C 1
ATOM 1500 O O . VAL A 1 205 ? -4.899 9.785 -6.614 1.00 98.31 205 VAL A O 1
ATOM 1503 N N . GLY A 1 206 ? -3.494 10.818 -8.030 1.00 97.25 206 GLY A N 1
ATOM 1504 C CA . GLY A 1 206 ? -3.144 9.656 -8.851 1.00 97.25 206 GLY A CA 1
ATOM 1505 C C . GLY A 1 206 ? -1.634 9.446 -8.944 1.00 97.25 206 GLY A C 1
ATOM 1506 O O . GLY A 1 206 ? -1.120 8.901 -9.909 1.00 97.25 206 GLY A O 1
ATOM 1507 N N . ARG A 1 207 ? -0.856 9.930 -7.975 1.00 94.88 207 ARG A N 1
ATOM 1508 C CA . ARG A 1 207 ? 0.602 9.776 -8.035 1.00 94.88 207 ARG A CA 1
ATOM 1509 C C . ARG A 1 207 ? 1.036 8.323 -7.832 1.00 94.88 207 ARG A C 1
ATOM 1511 O O . ARG A 1 207 ? 1.881 7.836 -8.575 1.00 94.88 207 ARG A O 1
ATOM 1518 N N . GLY A 1 208 ? 0.418 7.644 -6.866 1.00 93.75 208 GLY A N 1
ATOM 1519 C CA . GLY A 1 208 ? 0.858 6.333 -6.389 1.00 93.75 208 GLY A CA 1
ATOM 1520 C C . GLY A 1 208 ? 2.156 6.403 -5.567 1.00 93.75 208 GLY A C 1
ATOM 1521 O O . GLY A 1 208 ? 2.733 7.486 -5.409 1.00 93.75 208 GLY A O 1
ATOM 1522 N N . PRO A 1 209 ? 2.611 5.261 -5.024 1.00 92.81 209 PRO A N 1
ATOM 1523 C CA . PRO A 1 209 ? 3.860 5.166 -4.271 1.00 92.81 209 PRO A CA 1
ATOM 1524 C C . PRO A 1 209 ? 5.105 5.169 -5.172 1.00 92.81 209 PRO A C 1
ATOM 1526 O O . PRO A 1 209 ? 6.201 5.421 -4.683 1.00 92.81 209 PRO A O 1
ATOM 1529 N N . GLY A 1 210 ? 4.972 4.904 -6.478 1.00 94.81 210 GLY A N 1
ATOM 1530 C CA . GLY A 1 210 ? 6.112 4.832 -7.402 1.00 94.81 210 GLY A CA 1
ATOM 1531 C C . GLY A 1 210 ? 6.974 3.578 -7.204 1.00 94.81 210 GLY A C 1
ATOM 1532 O O . GLY A 1 210 ? 8.177 3.606 -7.462 1.00 94.81 210 GLY A O 1
ATOM 1533 N N . LEU A 1 211 ? 6.379 2.491 -6.715 1.00 94.81 211 LEU A N 1
ATOM 1534 C CA . LEU A 1 211 ? 7.020 1.197 -6.499 1.00 94.81 211 LEU A CA 1
ATOM 1535 C C . LEU A 1 211 ? 6.353 0.157 -7.403 1.00 94.81 211 LEU A C 1
ATOM 1537 O O . LEU A 1 211 ? 5.159 -0.084 -7.286 1.00 94.81 211 LEU A O 1
ATOM 1541 N N . PHE A 1 212 ? 7.128 -0.462 -8.291 1.00 95.75 212 PHE A N 1
ATOM 1542 C CA . PHE A 1 212 ? 6.627 -1.384 -9.311 1.00 95.75 212 PHE A CA 1
ATOM 1543 C C . PHE A 1 212 ? 7.315 -2.742 -9.187 1.00 95.75 212 PHE A C 1
ATOM 1545 O O . PHE A 1 212 ? 8.381 -2.974 -9.759 1.00 95.75 212 PHE A O 1
ATOM 1552 N N . VAL A 1 213 ? 6.727 -3.652 -8.421 1.00 95.25 213 VAL A N 1
ATOM 1553 C CA . VAL A 1 213 ? 7.232 -5.025 -8.310 1.00 95.25 213 VAL A CA 1
ATOM 1554 C C . VAL A 1 213 ? 6.440 -5.917 -9.262 1.00 95.25 213 VAL A C 1
ATOM 1556 O O . VAL A 1 213 ? 5.213 -5.867 -9.279 1.00 95.25 213 VAL A O 1
ATOM 1559 N N . ASP A 1 214 ? 7.144 -6.696 -10.084 1.00 94.88 214 ASP A N 1
ATOM 1560 C CA . ASP A 1 214 ? 6.570 -7.575 -11.110 1.00 94.88 214 ASP A CA 1
ATOM 1561 C C . ASP A 1 214 ? 5.872 -8.810 -10.508 1.00 94.88 214 ASP A C 1
ATOM 1563 O O . ASP A 1 214 ? 6.347 -9.955 -10.563 1.00 94.88 214 ASP A O 1
ATOM 1567 N N . HIS A 1 215 ? 4.711 -8.537 -9.917 1.00 92.62 215 HIS A N 1
ATOM 1568 C CA . HIS A 1 215 ? 3.743 -9.523 -9.467 1.00 92.62 215 HIS A CA 1
ATOM 1569 C C . HIS A 1 215 ? 2.639 -9.705 -10.500 1.00 92.62 215 HIS A C 1
ATOM 1571 O O . HIS A 1 215 ? 2.261 -8.755 -11.192 1.00 92.62 215 HIS A O 1
ATOM 1577 N N . PRO A 1 216 ? 2.031 -10.900 -10.572 1.00 92.19 216 PRO A N 1
ATOM 1578 C CA . PRO A 1 216 ? 0.824 -11.076 -11.359 1.00 92.19 216 PRO A CA 1
ATOM 1579 C C . PRO A 1 216 ? -0.268 -10.077 -10.937 1.00 92.19 216 PRO A C 1
ATOM 1581 O O . PRO A 1 216 ? -0.517 -9.925 -9.738 1.00 92.19 216 PRO A O 1
ATOM 1584 N N . PRO A 1 217 ? -0.956 -9.425 -11.892 1.00 90.75 217 PRO A N 1
ATOM 1585 C CA . PRO A 1 217 ? -1.954 -8.405 -11.582 1.00 90.75 217 PRO A CA 1
ATOM 1586 C C . PRO A 1 217 ? -3.035 -8.900 -10.615 1.00 90.75 217 PRO A C 1
ATOM 1588 O O . PRO A 1 217 ? -3.534 -10.019 -10.755 1.00 90.75 217 PRO A O 1
ATOM 1591 N N . GLY A 1 218 ? -3.393 -8.063 -9.639 1.00 89.69 218 GLY A N 1
ATOM 1592 C CA . GLY A 1 218 ? -4.419 -8.361 -8.634 1.00 89.69 218 GLY A CA 1
ATOM 1593 C C . GLY A 1 218 ? -4.006 -9.364 -7.552 1.00 89.69 218 GLY A C 1
ATOM 1594 O O . GLY A 1 218 ? -4.803 -9.669 -6.667 1.00 89.69 218 GLY A O 1
ATOM 1595 N N . ALA A 1 219 ? -2.792 -9.922 -7.600 1.00 91.31 219 ALA A N 1
ATOM 1596 C CA . ALA A 1 219 ? -2.347 -10.861 -6.579 1.00 91.31 219 ALA A CA 1
ATOM 1597 C C . ALA A 1 219 ? -2.236 -10.178 -5.206 1.00 91.31 219 ALA A C 1
ATOM 1599 O O . ALA A 1 219 ? -1.623 -9.123 -5.072 1.00 91.31 219 ALA A O 1
ATOM 1600 N N . ALA A 1 220 ? -2.812 -10.812 -4.184 1.00 88.00 220 ALA A N 1
ATOM 1601 C CA . ALA A 1 220 ? -2.702 -10.359 -2.803 1.00 88.00 220 ALA A CA 1
ATOM 1602 C C . ALA A 1 220 ? -1.448 -10.948 -2.124 1.00 88.00 220 ALA A C 1
ATOM 1604 O O . ALA A 1 220 ? -1.102 -12.104 -2.413 1.00 88.00 220 ALA A O 1
ATOM 1605 N N . PRO A 1 221 ? -0.823 -10.219 -1.180 1.00 88.38 221 PRO A N 1
ATOM 1606 C CA . PRO A 1 221 ? 0.268 -10.740 -0.359 1.00 88.38 221 PRO A CA 1
ATOM 1607 C C . PRO A 1 221 ? -0.132 -12.002 0.419 1.00 88.38 221 PRO A C 1
ATOM 1609 O O . PRO A 1 221 ? -1.279 -12.168 0.852 1.00 88.38 221 PRO A O 1
ATOM 1612 N N . MET A 1 222 ? 0.817 -12.909 0.634 1.00 88.44 222 MET A N 1
ATOM 1613 C CA . MET A 1 222 ? 0.628 -14.098 1.453 1.00 88.44 222 MET A CA 1
ATOM 1614 C C . MET A 1 222 ? 1.048 -13.833 2.898 1.00 88.44 222 MET A C 1
ATOM 1616 O O . MET A 1 222 ? 2.162 -13.416 3.184 1.00 88.44 222 MET A O 1
ATOM 1620 N N . SER A 1 223 ? 0.193 -14.220 3.843 1.00 87.88 223 SER A N 1
ATOM 1621 C CA . SER A 1 223 ? 0.596 -14.382 5.243 1.00 87.88 223 SER A CA 1
ATOM 1622 C C . SER A 1 223 ? 1.061 -15.825 5.487 1.00 87.88 223 SER A C 1
ATOM 1624 O O . SER A 1 223 ? 0.231 -16.731 5.361 1.00 87.88 223 SER A O 1
ATOM 1626 N N . PRO A 1 224 ? 2.321 -16.100 5.876 1.00 87.44 224 PRO A N 1
ATOM 1627 C CA . PRO A 1 224 ? 2.814 -17.472 6.064 1.00 87.44 224 PRO A CA 1
ATOM 1628 C C . PRO A 1 224 ? 2.142 -18.190 7.245 1.00 87.44 224 PRO A C 1
ATOM 1630 O O . PRO A 1 224 ? 2.044 -19.420 7.248 1.00 87.44 224 PRO A O 1
ATOM 1633 N N . PHE A 1 225 ? 1.601 -17.426 8.197 1.00 87.75 225 PHE A N 1
ATOM 1634 C CA . PHE A 1 225 ? 0.886 -17.918 9.378 1.00 87.75 225 PHE A CA 1
ATOM 1635 C C . PHE A 1 225 ? -0.641 -17.889 9.219 1.00 87.75 225 PHE A C 1
ATOM 1637 O O . PHE A 1 225 ? -1.374 -18.319 10.110 1.00 87.75 225 PHE A O 1
ATOM 1644 N N . GLY A 1 226 ? -1.137 -17.430 8.066 1.00 88.31 226 GLY A N 1
ATOM 1645 C CA . GLY A 1 226 ? -2.557 -17.433 7.743 1.00 88.31 226 GLY A CA 1
ATOM 1646 C C . GLY A 1 226 ? -3.148 -18.842 7.624 1.00 88.31 226 GLY A C 1
ATOM 1647 O O . GLY A 1 226 ? -2.454 -19.847 7.405 1.00 88.31 226 GLY A O 1
ATOM 1648 N N . ALA A 1 227 ? -4.480 -18.918 7.707 1.00 93.00 227 ALA A N 1
ATOM 1649 C CA . ALA A 1 227 ? -5.217 -20.158 7.482 1.00 93.00 227 ALA A CA 1
ATOM 1650 C C . ALA A 1 227 ? -4.818 -20.796 6.138 1.00 93.00 227 ALA A C 1
ATOM 1652 O O . ALA A 1 227 ? -4.664 -20.109 5.127 1.00 93.00 227 ALA A O 1
ATOM 1653 N N . ALA A 1 228 ? -4.670 -22.124 6.110 1.00 92.50 228 ALA A N 1
ATOM 1654 C CA . ALA A 1 228 ? -4.138 -22.838 4.945 1.00 92.50 228 ALA A CA 1
ATOM 1655 C C . ALA A 1 228 ? -4.908 -22.546 3.642 1.00 92.50 228 ALA A C 1
ATOM 1657 O O . ALA A 1 228 ? -4.305 -22.423 2.578 1.00 92.50 228 ALA A O 1
ATOM 1658 N N . THR A 1 229 ? -6.230 -22.386 3.726 1.00 94.50 229 THR A N 1
ATOM 1659 C CA . THR A 1 229 ? -7.088 -22.027 2.589 1.00 94.50 229 THR A CA 1
ATOM 1660 C C . THR A 1 229 ? -6.811 -20.618 2.068 1.00 94.50 229 THR A C 1
ATOM 1662 O O . THR A 1 229 ? -6.793 -20.421 0.856 1.00 94.50 229 THR A O 1
ATOM 1665 N N . THR A 1 230 ? -6.568 -19.650 2.953 1.00 91.94 230 THR A N 1
ATOM 1666 C CA . THR A 1 230 ? -6.194 -18.277 2.587 1.00 91.94 230 THR A CA 1
ATOM 1667 C C . THR A 1 230 ? -4.829 -18.257 1.911 1.00 91.94 230 THR A C 1
ATOM 1669 O O . THR A 1 230 ? -4.704 -17.717 0.815 1.00 91.94 230 THR A O 1
ATOM 1672 N N . ARG A 1 231 ? -3.834 -18.948 2.485 1.00 92.12 231 ARG A N 1
ATOM 1673 C CA . ARG A 1 231 ? -2.493 -19.064 1.885 1.00 92.12 231 ARG A CA 1
ATOM 1674 C C . ARG A 1 231 ? -2.540 -19.674 0.490 1.00 92.12 231 ARG A C 1
ATOM 1676 O O . ARG A 1 231 ? -1.936 -19.149 -0.434 1.00 92.12 231 ARG A O 1
ATOM 1683 N N . GLN A 1 232 ? -3.313 -20.744 0.309 1.00 92.56 232 GLN A N 1
ATOM 1684 C CA . GLN A 1 232 ? -3.454 -21.386 -0.997 1.00 92.56 232 GLN A CA 1
ATOM 1685 C C . GLN A 1 232 ? -4.095 -20.464 -2.047 1.00 92.56 232 GLN A C 1
ATOM 1687 O O . GLN A 1 232 ? -3.705 -20.516 -3.212 1.00 92.56 232 GLN A O 1
ATOM 1692 N N . LYS A 1 233 ? -5.065 -19.625 -1.657 1.00 93.25 233 LYS A N 1
ATOM 1693 C CA . LYS A 1 233 ? -5.659 -18.626 -2.557 1.00 93.25 233 LYS A CA 1
ATOM 1694 C C . LYS A 1 233 ? -4.651 -17.544 -2.947 1.00 93.25 233 LYS A C 1
ATOM 1696 O O . LYS A 1 233 ? -4.558 -17.248 -4.133 1.00 93.25 233 LYS A O 1
ATOM 1701 N N . ALA A 1 234 ? -3.879 -17.027 -1.989 1.00 93.00 234 ALA A N 1
ATOM 1702 C CA . ALA A 1 234 ? -2.821 -16.050 -2.256 1.00 93.00 234 ALA A CA 1
ATOM 1703 C C . ALA A 1 234 ? -1.773 -16.620 -3.227 1.00 93.00 234 ALA A C 1
ATOM 1705 O O . ALA A 1 234 ? -1.534 -16.037 -4.279 1.00 93.00 234 ALA A O 1
ATOM 1706 N N . LEU A 1 235 ? -1.262 -17.834 -2.970 1.00 93.69 235 LEU A N 1
ATOM 1707 C CA . LEU A 1 235 ? -0.360 -18.541 -3.894 1.00 93.69 235 LEU A CA 1
ATOM 1708 C C . LEU A 1 235 ? -0.939 -18.697 -5.303 1.00 93.69 235 LEU A C 1
ATOM 1710 O O . LEU A 1 235 ? -0.216 -18.560 -6.284 1.00 93.69 235 LEU A O 1
ATOM 1714 N N . LEU A 1 236 ? -2.228 -19.026 -5.418 1.00 94.44 236 LEU A N 1
ATOM 1715 C CA . LEU A 1 236 ? -2.873 -19.167 -6.720 1.00 94.44 236 LEU A CA 1
ATOM 1716 C C . LEU A 1 236 ? -2.934 -17.823 -7.462 1.00 94.44 236 LEU A C 1
ATOM 1718 O O . LEU A 1 236 ? -2.693 -17.800 -8.668 1.00 94.44 236 LEU A O 1
ATOM 1722 N N . GLY A 1 237 ? -3.220 -16.731 -6.747 1.00 94.38 237 GLY A N 1
ATOM 1723 C CA . GLY A 1 237 ? -3.156 -15.368 -7.280 1.00 94.38 237 GLY A CA 1
ATOM 1724 C C . GLY A 1 237 ? -1.747 -15.014 -7.757 1.00 94.38 237 GLY A C 1
ATOM 1725 O O . GLY A 1 237 ? -1.574 -14.609 -8.900 1.00 94.38 237 GLY A O 1
ATOM 1726 N N . LEU A 1 238 ? -0.725 -15.313 -6.955 1.00 94.12 238 LEU A N 1
ATOM 1727 C CA . LEU A 1 238 ? 0.692 -15.119 -7.298 1.00 94.12 238 LEU A CA 1
ATOM 1728 C C . LEU A 1 238 ? 1.199 -16.021 -8.439 1.00 94.12 238 LEU A C 1
ATOM 1730 O O . LEU A 1 238 ? 2.319 -15.844 -8.904 1.00 94.12 238 LEU A O 1
ATOM 1734 N N . GLN A 1 239 ? 0.402 -16.987 -8.903 1.00 93.56 239 GLN A N 1
ATOM 1735 C CA . GLN A 1 239 ? 0.717 -17.828 -10.066 1.00 93.56 239 GLN A CA 1
ATOM 1736 C C . GLN A 1 239 ? -0.067 -17.443 -11.321 1.00 93.56 239 GLN A C 1
ATOM 1738 O O . GLN A 1 239 ? 0.395 -17.687 -12.434 1.00 93.56 239 GLN A O 1
ATOM 1743 N N . LYS A 1 240 ? -1.299 -16.947 -11.162 1.00 93.69 240 LYS A N 1
ATOM 1744 C CA . LYS A 1 240 ? -2.259 -16.792 -12.269 1.00 93.69 240 LYS A CA 1
ATOM 1745 C C . LYS A 1 240 ? -2.799 -15.376 -12.440 1.00 93.69 240 LYS A C 1
ATOM 1747 O O . LYS A 1 240 ? -3.519 -15.140 -13.407 1.00 93.69 240 LYS A O 1
ATOM 1752 N N . GLY A 1 241 ? -2.475 -14.475 -11.521 1.00 94.12 241 GLY A N 1
ATOM 1753 C CA . GLY A 1 241 ? -3.191 -13.223 -11.323 1.00 94.12 241 GLY A CA 1
ATOM 1754 C C . GLY A 1 241 ? -4.526 -13.431 -10.605 1.00 94.12 241 GLY A C 1
ATOM 1755 O O . GLY A 1 241 ? -4.997 -14.559 -10.408 1.00 94.12 241 GLY A O 1
ATOM 1756 N N . ALA A 1 242 ? -5.136 -12.320 -10.220 1.00 93.38 242 ALA A N 1
ATOM 1757 C CA . ALA A 1 242 ? -6.488 -12.253 -9.692 1.00 93.38 242 ALA A CA 1
ATOM 1758 C C . ALA A 1 242 ? -7.210 -11.017 -10.257 1.00 93.38 242 ALA A C 1
ATOM 1760 O O . ALA A 1 242 ? -6.808 -10.461 -11.280 1.00 93.38 242 ALA A O 1
ATOM 1761 N N . GLU A 1 243 ? -8.329 -10.645 -9.644 1.00 91.56 243 GLU A N 1
ATOM 1762 C CA . GLU A 1 243 ? -9.061 -9.438 -10.016 1.00 91.56 243 GLU A CA 1
ATOM 1763 C C . GLU A 1 243 ? -8.207 -8.203 -9.725 1.00 91.56 243 GLU A C 1
ATOM 1765 O O . GLU A 1 243 ? -7.649 -8.064 -8.638 1.00 91.56 243 GLU A O 1
ATOM 1770 N N . VAL A 1 244 ? -8.052 -7.346 -10.732 1.00 91.69 244 VAL A N 1
ATOM 1771 C CA . VAL A 1 244 ? -7.210 -6.156 -10.632 1.00 91.69 244 VAL A CA 1
ATOM 1772 C C . VAL A 1 244 ? -7.974 -5.081 -9.883 1.00 91.69 244 VAL A C 1
ATOM 1774 O O . VAL A 1 244 ? -9.083 -4.730 -10.273 1.00 91.69 244 VAL A O 1
ATOM 1777 N N . ILE A 1 245 ? -7.340 -4.535 -8.854 1.00 91.00 245 ILE A N 1
ATOM 1778 C CA . ILE A 1 245 ? -7.801 -3.331 -8.176 1.00 91.00 245 ILE A CA 1
ATOM 1779 C C . ILE A 1 245 ? -7.204 -2.135 -8.930 1.00 91.00 245 ILE A C 1
ATOM 1781 O O . ILE A 1 245 ? -5.978 -2.072 -9.071 1.00 91.00 245 ILE A O 1
ATOM 1785 N N . PRO A 1 246 ? -8.026 -1.224 -9.484 1.00 93.06 246 PRO A N 1
ATOM 1786 C CA . PRO A 1 246 ? -7.519 -0.071 -10.213 1.00 93.06 246 PRO A CA 1
ATOM 1787 C C . PRO A 1 246 ? -6.667 0.843 -9.327 1.00 93.06 246 PRO A C 1
ATOM 1789 O O . PRO A 1 246 ? -7.015 1.141 -8.184 1.00 93.06 246 PRO A O 1
ATOM 1792 N N . MET A 1 247 ? -5.580 1.355 -9.901 1.00 93.75 247 MET A N 1
ATOM 1793 C CA . MET A 1 247 ? -4.742 2.379 -9.288 1.00 93.75 247 MET A CA 1
ATOM 1794 C C . MET A 1 247 ? -4.420 3.452 -10.327 1.00 93.75 247 MET A C 1
ATOM 1796 O O . MET A 1 247 ? -4.026 3.151 -11.455 1.00 93.75 247 MET A O 1
ATOM 1800 N N . ALA A 1 248 ? -4.566 4.718 -9.946 1.00 96.56 248 ALA A N 1
ATOM 1801 C CA . ALA A 1 248 ? -4.390 5.851 -10.850 1.00 96.56 248 ALA A CA 1
ATOM 1802 C C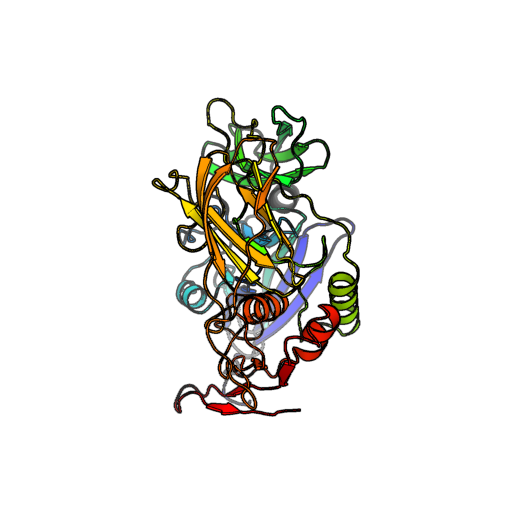 . ALA A 1 248 ? -2.921 6.272 -11.069 1.00 96.56 248 ALA A C 1
ATOM 1804 O O . ALA A 1 248 ? -2.702 7.424 -11.420 1.00 96.56 248 ALA A O 1
ATOM 1805 N N . GLU A 1 249 ? -1.934 5.394 -10.840 1.00 95.12 249 GLU A N 1
ATOM 1806 C CA . GLU A 1 249 ? -0.503 5.733 -10.701 1.00 95.12 249 GLU A CA 1
ATOM 1807 C C . GLU A 1 249 ? 0.085 6.571 -11.849 1.00 95.12 249 GLU A C 1
ATOM 1809 O O . GLU A 1 249 ? -0.274 6.423 -13.019 1.00 95.12 249 GLU A O 1
ATOM 1814 N N . GLY A 1 250 ? 1.050 7.435 -11.515 1.00 95.75 250 GLY A N 1
ATOM 1815 C CA . GLY A 1 250 ? 1.748 8.290 -12.478 1.00 95.75 250 GLY A CA 1
ATOM 1816 C C . GLY A 1 250 ? 0.932 9.476 -13.007 1.00 95.75 250 GLY A C 1
ATOM 1817 O O . GLY A 1 250 ? 1.425 10.231 -13.839 1.00 95.75 250 GLY A O 1
ATOM 1818 N N . ARG A 1 251 ? -0.298 9.692 -12.529 1.00 97.00 251 ARG A N 1
ATOM 1819 C CA . ARG A 1 251 ? -1.169 10.804 -12.958 1.00 97.00 251 ARG A CA 1
ATOM 1820 C C . ARG A 1 251 ? -0.990 12.094 -12.152 1.00 97.00 251 ARG A C 1
ATOM 1822 O O . ARG A 1 251 ? -1.618 13.106 -12.465 1.00 97.00 251 ARG A O 1
ATOM 1829 N N . GLY A 1 252 ? -0.126 12.071 -11.139 1.00 95.88 252 GLY A N 1
ATOM 1830 C CA . GLY A 1 252 ? 0.232 13.232 -10.325 1.00 95.88 252 GLY A CA 1
ATOM 1831 C C . GLY A 1 252 ? -0.818 13.608 -9.277 1.00 95.88 252 GLY A C 1
ATOM 1832 O O . GLY A 1 252 ? -1.541 12.759 -8.756 1.00 95.88 252 GLY A O 1
ATOM 1833 N N . VAL A 1 253 ? -0.857 14.893 -8.930 1.00 97.38 253 VAL A N 1
ATOM 1834 C CA . VAL A 1 253 ? -1.727 15.468 -7.894 1.00 97.38 253 VAL A CA 1
ATOM 1835 C C . VAL A 1 253 ? -2.534 16.598 -8.524 1.00 97.38 253 VAL A C 1
ATOM 1837 O O . VAL A 1 253 ? -1.973 17.404 -9.270 1.00 97.38 253 VAL A O 1
ATOM 1840 N N . ALA A 1 254 ? -3.836 16.648 -8.244 1.00 97.94 254 ALA A N 1
ATOM 1841 C CA . ALA A 1 254 ? -4.705 17.728 -8.699 1.00 97.94 254 ALA A CA 1
ATOM 1842 C C . ALA A 1 254 ? -4.319 19.074 -8.054 1.00 97.94 254 ALA A C 1
ATOM 1844 O O . ALA A 1 254 ? -3.505 19.142 -7.131 1.00 97.94 254 ALA A O 1
ATOM 1845 N N . THR A 1 255 ? -4.907 20.172 -8.531 1.00 96.88 255 THR A N 1
ATOM 1846 C CA . THR A 1 255 ? -4.667 21.512 -7.963 1.00 96.88 255 THR A CA 1
ATOM 1847 C C . THR A 1 255 ? -5.914 22.040 -7.274 1.00 96.88 255 THR A C 1
ATOM 1849 O O . THR A 1 255 ? -7.014 21.619 -7.596 1.00 96.88 255 THR A O 1
ATOM 1852 N N . VAL A 1 256 ? -5.775 23.008 -6.366 1.00 94.75 256 VAL A N 1
ATOM 1853 C CA . VAL A 1 256 ? -6.936 23.624 -5.692 1.00 94.75 256 VAL A CA 1
ATOM 1854 C C . VAL A 1 256 ? -7.905 24.282 -6.688 1.00 94.75 256 VAL A C 1
ATOM 1856 O O . VAL A 1 256 ? -9.111 24.281 -6.460 1.00 94.75 256 VAL A O 1
ATOM 1859 N N . ASP A 1 257 ? -7.392 24.807 -7.805 1.00 96.94 257 ASP A N 1
ATOM 1860 C CA . ASP A 1 257 ? -8.213 25.419 -8.858 1.00 96.94 257 ASP A CA 1
ATOM 1861 C C . ASP A 1 257 ? -8.936 24.379 -9.736 1.00 96.94 257 ASP A C 1
ATOM 1863 O O . ASP A 1 257 ? -9.946 24.699 -10.364 1.00 96.94 257 ASP A O 1
ATOM 1867 N N . ASP A 1 258 ? -8.428 23.145 -9.785 1.00 97.81 258 ASP A N 1
ATOM 1868 C CA . ASP A 1 258 ? -8.982 22.035 -10.565 1.00 97.81 258 ASP A CA 1
ATOM 1869 C C . ASP A 1 258 ? -8.823 20.703 -9.798 1.00 97.81 258 ASP A C 1
ATOM 1871 O O . ASP A 1 258 ? -7.971 19.873 -10.137 1.00 97.81 258 ASP A O 1
ATOM 1875 N N . PRO A 1 259 ? -9.582 20.519 -8.699 1.00 98.38 259 PRO A N 1
ATOM 1876 C CA . PRO A 1 259 ? -9.297 19.503 -7.680 1.00 98.38 259 PRO A CA 1
ATOM 1877 C C . PRO A 1 259 ? -9.651 18.072 -8.084 1.00 98.38 259 PRO A C 1
ATOM 1879 O O . PRO A 1 259 ? -9.275 17.132 -7.385 1.00 98.38 259 PRO A O 1
ATOM 1882 N N . LEU A 1 260 ? -10.372 17.900 -9.192 1.00 98.75 260 LEU A N 1
ATOM 1883 C CA . LEU A 1 260 ? -10.823 16.606 -9.712 1.00 98.75 260 LEU A CA 1
ATOM 1884 C C . LEU A 1 260 ? -10.231 16.289 -11.092 1.00 98.75 260 LEU A C 1
ATOM 1886 O O . LEU A 1 260 ? -10.649 15.329 -11.737 1.00 98.75 260 LEU A O 1
ATOM 1890 N N . THR A 1 261 ? -9.246 17.065 -11.545 1.00 98.62 261 THR A N 1
ATOM 1891 C CA . THR A 1 261 ? -8.556 16.802 -12.808 1.00 98.62 261 THR A CA 1
ATOM 1892 C C . THR A 1 261 ? -7.132 16.342 -12.548 1.00 98.62 261 THR A C 1
ATOM 1894 O O . THR A 1 261 ? -6.345 17.018 -11.885 1.00 98.62 261 THR A O 1
ATOM 1897 N N . LEU A 1 262 ? -6.794 15.180 -13.100 1.00 98.44 262 LEU A N 1
ATOM 1898 C CA . LEU A 1 262 ? -5.462 14.593 -13.049 1.00 98.44 262 LEU A CA 1
ATOM 1899 C C . LEU A 1 262 ? -4.793 14.603 -14.428 1.00 98.44 262 LEU A C 1
ATOM 1901 O O . LEU A 1 262 ? -5.419 14.837 -15.466 1.00 98.44 262 LEU A O 1
ATOM 1905 N N . GLY A 1 263 ? -3.488 14.337 -14.440 1.00 97.25 263 GLY A N 1
ATOM 1906 C CA . GLY A 1 263 ? -2.731 14.147 -15.669 1.00 97.25 263 GLY A CA 1
ATOM 1907 C C . GLY A 1 263 ? -2.988 12.790 -16.332 1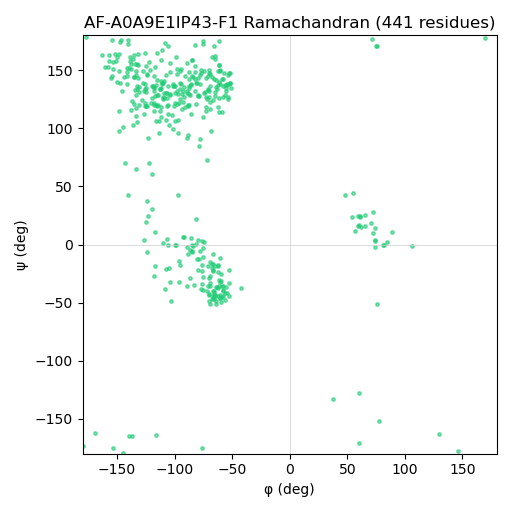.00 97.25 263 GLY A C 1
ATOM 1908 O O . GLY A 1 263 ? -3.622 11.885 -15.783 1.00 97.25 263 GLY A O 1
ATOM 1909 N N . GLN A 1 264 ? -2.431 12.635 -17.530 1.00 96.94 264 GLN A N 1
ATOM 1910 C CA . GLN A 1 264 ? -2.162 11.318 -18.106 1.00 96.94 264 GLN A CA 1
ATOM 1911 C C . GLN A 1 264 ? -0.842 10.784 -17.543 1.00 96.94 264 GLN A C 1
ATOM 1913 O O . GLN A 1 264 ? 0.104 11.570 -17.416 1.00 96.94 264 GLN A O 1
ATOM 1918 N N . PRO A 1 265 ? -0.732 9.474 -17.270 1.00 97.19 265 PRO A N 1
ATOM 1919 C CA . PRO A 1 265 ? 0.547 8.896 -16.911 1.00 97.19 265 PRO A CA 1
ATOM 1920 C C . PRO A 1 265 ? 1.465 8.889 -18.134 1.00 97.19 265 PRO A C 1
ATOM 1922 O O . PRO A 1 265 ? 1.011 8.747 -19.272 1.00 97.19 265 PRO A O 1
ATOM 1925 N N . ALA A 1 266 ? 2.762 9.033 -17.906 1.00 97.44 266 ALA A N 1
ATOM 1926 C CA . ALA A 1 266 ? 3.779 8.607 -18.850 1.00 97.44 266 ALA A CA 1
ATOM 1927 C C . ALA A 1 266 ? 4.246 7.193 -18.478 1.00 97.44 266 ALA A C 1
ATOM 1929 O O . ALA A 1 266 ? 4.192 6.798 -17.309 1.00 97.44 266 ALA A O 1
ATOM 1930 N N . MET A 1 267 ? 4.692 6.418 -19.469 1.00 98.00 267 MET A N 1
ATOM 1931 C CA . MET A 1 267 ? 5.031 5.010 -19.267 1.00 98.00 267 MET A CA 1
ATOM 1932 C C . MET A 1 267 ? 6.461 4.728 -19.717 1.00 98.00 267 MET A C 1
ATOM 1934 O O . MET A 1 267 ? 6.843 5.073 -20.835 1.00 98.00 267 MET A O 1
ATOM 1938 N N . LEU A 1 268 ? 7.233 4.054 -18.866 1.00 98.56 268 LEU A N 1
ATOM 1939 C CA . LEU A 1 268 ? 8.509 3.455 -19.242 1.00 98.56 268 LEU A CA 1
ATOM 1940 C C . LEU A 1 268 ? 8.385 1.935 -19.195 1.00 98.56 268 LEU A C 1
ATOM 1942 O O . LEU A 1 268 ? 8.166 1.363 -18.130 1.00 98.56 268 LEU A O 1
ATOM 1946 N N . LEU A 1 269 ? 8.579 1.284 -20.335 1.00 98.56 269 LEU A N 1
ATOM 1947 C CA . LEU A 1 269 ? 8.764 -0.156 -20.425 1.00 98.56 269 LEU A CA 1
ATOM 1948 C C . LEU A 1 269 ? 10.258 -0.466 -20.504 1.00 98.56 269 LEU A C 1
ATOM 1950 O O . LEU A 1 269 ? 10.940 -0.037 -21.437 1.00 98.56 269 LEU A O 1
ATOM 1954 N N . VAL A 1 270 ? 10.765 -1.236 -19.547 1.00 98.69 270 VAL A N 1
ATOM 1955 C CA . VAL A 1 270 ? 12.137 -1.751 -19.581 1.00 98.69 270 VAL A CA 1
ATOM 1956 C C . VAL A 1 270 ? 12.082 -3.235 -19.895 1.00 98.69 270 VAL A C 1
ATOM 1958 O O . VAL A 1 270 ? 11.396 -3.976 -19.194 1.00 98.69 270 VAL A O 1
ATOM 1961 N N . ARG A 1 271 ? 12.814 -3.674 -20.923 1.00 98.56 271 ARG A N 1
ATOM 1962 C CA . ARG A 1 271 ? 12.893 -5.089 -21.309 1.00 98.56 271 ARG A CA 1
ATOM 1963 C C . ARG A 1 271 ? 14.333 -5.518 -21.557 1.00 98.56 271 ARG A C 1
ATOM 1965 O O . ARG A 1 271 ? 15.031 -4.916 -22.362 1.00 98.56 271 ARG A O 1
ATOM 1972 N N . VAL A 1 272 ? 14.771 -6.604 -20.935 1.00 98.19 272 VAL A N 1
ATOM 1973 C CA . VAL A 1 272 ? 16.084 -7.210 -21.209 1.00 98.19 272 VAL A CA 1
ATOM 1974 C C . VAL A 1 272 ? 15.929 -8.426 -22.118 1.00 98.19 272 VAL A C 1
ATOM 1976 O O . VAL A 1 272 ? 15.047 -9.261 -21.935 1.00 98.19 272 VAL A O 1
ATOM 1979 N N . ALA A 1 273 ? 16.807 -8.551 -23.113 1.00 96.75 273 ALA A N 1
ATOM 1980 C CA . ALA A 1 273 ? 16.694 -9.599 -24.132 1.00 96.75 273 ALA A CA 1
ATOM 1981 C C . ALA A 1 273 ? 16.915 -11.028 -23.596 1.00 96.75 273 ALA A C 1
ATOM 1983 O O . ALA A 1 273 ? 16.513 -11.993 -24.244 1.00 96.75 273 ALA A O 1
ATOM 1984 N N . ASP A 1 274 ? 17.575 -11.175 -22.443 1.00 95.69 274 ASP A N 1
ATOM 1985 C CA . ASP A 1 274 ? 17.852 -12.472 -21.822 1.00 95.69 274 ASP A CA 1
ATOM 1986 C C . ASP A 1 274 ? 16.718 -12.985 -20.920 1.00 95.69 274 ASP A C 1
ATOM 1988 O O . ASP A 1 274 ? 16.801 -14.120 -20.453 1.00 95.69 274 ASP A O 1
ATOM 1992 N N . GLY A 1 275 ? 15.661 -12.190 -20.701 1.00 96.38 275 GLY A N 1
ATOM 1993 C CA . GLY A 1 275 ? 14.499 -12.584 -19.897 1.00 96.38 275 GLY A CA 1
ATOM 1994 C C . GLY A 1 275 ? 14.805 -12.809 -18.412 1.00 96.38 275 GLY A C 1
ATOM 1995 O O . GLY A 1 275 ? 14.041 -13.476 -17.721 1.00 96.38 275 GLY A O 1
ATOM 1996 N N . LEU A 1 276 ? 15.952 -12.331 -17.921 1.00 97.12 276 LEU A N 1
ATOM 1997 C CA . LEU A 1 276 ? 16.372 -12.538 -16.536 1.00 97.12 276 LEU A CA 1
ATOM 1998 C C . LEU A 1 276 ? 15.973 -11.340 -15.645 1.00 97.12 276 LEU A C 1
ATOM 2000 O O . LEU A 1 276 ? 16.003 -10.201 -16.124 1.00 97.12 276 LEU A O 1
ATOM 2004 N N . PRO A 1 277 ? 15.697 -11.563 -14.343 1.00 98.25 277 PRO A N 1
ATOM 2005 C CA . PRO A 1 277 ? 15.289 -10.515 -13.402 1.00 98.25 277 PRO A CA 1
ATOM 2006 C C . PRO A 1 277 ? 16.226 -9.302 -13.382 1.00 98.25 277 PRO A C 1
ATOM 2008 O O . PRO A 1 277 ? 17.434 -9.464 -13.529 1.00 98.25 277 PRO A O 1
ATOM 2011 N N . PHE A 1 278 ? 15.723 -8.094 -13.142 1.00 98.62 278 PHE A N 1
ATOM 2012 C CA . PHE A 1 278 ? 16.558 -6.892 -12.996 1.00 98.62 278 PHE A CA 1
ATOM 2013 C C . PHE A 1 278 ? 15.842 -5.805 -12.192 1.00 98.62 278 PHE A C 1
ATOM 2015 O O . PHE A 1 278 ? 14.622 -5.831 -12.039 1.00 98.62 278 PHE A O 1
ATOM 2022 N N . THR A 1 279 ? 16.595 -4.824 -11.703 1.00 98.38 279 THR A N 1
ATOM 2023 C CA . THR A 1 279 ? 16.061 -3.621 -11.055 1.00 98.38 279 THR A CA 1
ATOM 2024 C C . THR A 1 279 ? 16.146 -2.421 -11.999 1.00 98.38 279 THR A C 1
ATOM 2026 O O . THR A 1 279 ? 17.075 -2.315 -12.807 1.00 98.38 279 THR A O 1
ATOM 2029 N N . VAL A 1 280 ? 15.202 -1.490 -11.883 1.00 98.31 280 VAL A N 1
ATOM 2030 C CA . VAL A 1 280 ? 15.254 -0.175 -12.525 1.00 98.31 280 VAL A CA 1
ATOM 2031 C C . VAL A 1 280 ? 14.913 0.925 -11.522 1.00 98.31 280 VAL A C 1
ATOM 2033 O O . VAL A 1 280 ? 13.966 0.801 -10.754 1.00 98.31 280 VAL A O 1
ATOM 2036 N N . GLY A 1 281 ? 15.668 2.019 -11.534 1.00 97.56 281 GLY A N 1
ATOM 2037 C CA . GLY A 1 281 ? 15.340 3.249 -10.814 1.00 97.56 281 GLY A CA 1
ATOM 2038 C C . GLY A 1 281 ? 15.188 4.422 -11.775 1.00 97.56 281 GLY A C 1
ATOM 2039 O O . GLY A 1 281 ? 16.017 4.595 -12.669 1.00 97.56 281 GLY A O 1
ATOM 2040 N N . LEU A 1 282 ? 14.154 5.236 -11.571 1.00 97.25 282 LEU A N 1
ATOM 2041 C CA . LEU A 1 282 ? 13.949 6.519 -12.237 1.00 97.25 282 LEU A CA 1
ATOM 2042 C C . LEU A 1 282 ? 14.275 7.646 -11.268 1.00 97.25 282 LEU A C 1
ATOM 2044 O O . LEU A 1 282 ? 13.479 7.967 -10.392 1.00 97.25 282 LEU A O 1
ATOM 2048 N N . ALA A 1 283 ? 15.441 8.265 -11.419 1.00 96.31 283 ALA A N 1
ATOM 2049 C CA . ALA A 1 283 ? 15.809 9.438 -10.636 1.00 96.31 283 ALA A CA 1
ATOM 2050 C C . ALA A 1 283 ? 15.397 10.721 -11.358 1.00 96.31 283 ALA A C 1
ATOM 2052 O O . ALA A 1 283 ? 15.492 10.820 -12.584 1.00 96.31 283 ALA A O 1
ATOM 2053 N N . PHE A 1 284 ? 15.001 11.735 -10.596 1.00 94.06 284 PHE A N 1
ATOM 2054 C CA . PHE A 1 284 ? 14.782 13.063 -11.152 1.00 94.06 284 PHE A CA 1
ATOM 2055 C C . PHE A 1 284 ? 16.085 13.656 -11.703 1.00 94.06 284 PHE A C 1
ATOM 2057 O O . PHE A 1 284 ? 17.154 13.516 -11.103 1.00 94.06 284 PHE A O 1
ATOM 2064 N N . THR A 1 285 ? 16.000 14.355 -12.837 1.00 94.19 285 THR A N 1
ATOM 2065 C CA . THR A 1 285 ? 17.083 15.251 -13.277 1.00 94.19 285 THR A CA 1
ATOM 2066 C C . THR A 1 285 ? 17.053 16.595 -12.550 1.00 94.19 285 THR A C 1
ATOM 2068 O O . THR A 1 285 ? 18.071 17.282 -12.488 1.00 94.19 285 THR A O 1
ATOM 2071 N N . GLU A 1 286 ? 15.891 16.962 -12.009 1.00 88.62 286 GLU A N 1
ATOM 2072 C CA . GLU A 1 286 ? 15.656 18.157 -11.196 1.00 88.62 286 GLU A CA 1
ATOM 2073 C C . GLU A 1 286 ? 15.235 17.770 -9.765 1.00 88.62 286 GLU A C 1
ATOM 2075 O O . GLU A 1 286 ? 15.458 16.642 -9.331 1.00 88.62 286 GLU A O 1
ATOM 2080 N N . ALA A 1 287 ? 14.679 18.705 -8.993 1.00 86.88 287 ALA A N 1
ATOM 2081 C CA . ALA A 1 287 ? 14.133 18.395 -7.674 1.00 86.88 287 ALA A CA 1
ATOM 2082 C C . ALA A 1 287 ? 12.755 17.724 -7.791 1.00 86.88 287 ALA A C 1
ATOM 2084 O O . ALA A 1 287 ? 11.969 18.076 -8.670 1.00 86.88 287 ALA A O 1
ATOM 2085 N N . ASP A 1 288 ? 12.456 16.809 -6.867 1.00 87.88 288 ASP A N 1
ATOM 2086 C CA . ASP A 1 288 ? 11.104 16.270 -6.683 1.00 87.88 288 ASP A CA 1
ATOM 2087 C C . ASP A 1 288 ? 10.125 17.420 -6.373 1.00 87.88 288 ASP A C 1
ATOM 2089 O O . ASP A 1 288 ? 10.403 18.222 -5.467 1.00 87.88 288 ASP A O 1
ATOM 2093 N N . PRO A 1 289 ? 9.009 17.554 -7.111 1.00 85.81 289 PRO A N 1
ATOM 2094 C CA . PRO A 1 289 ? 7.979 18.528 -6.787 1.00 85.81 289 PRO A CA 1
ATOM 2095 C C . PRO A 1 289 ? 7.455 18.360 -5.355 1.00 85.81 289 PRO A C 1
ATOM 2097 O O . PRO A 1 289 ? 7.039 17.279 -4.939 1.00 85.81 289 PRO A O 1
ATOM 2100 N N . ALA A 1 290 ? 7.434 19.461 -4.601 1.00 89.75 290 ALA A N 1
ATOM 2101 C CA . ALA A 1 290 ? 6.879 19.464 -3.255 1.00 89.75 290 ALA A CA 1
ATOM 2102 C C . ALA A 1 290 ? 5.380 19.139 -3.290 1.00 89.75 290 ALA A C 1
ATOM 2104 O O . ALA A 1 290 ? 4.625 19.719 -4.072 1.00 89.75 290 ALA A O 1
ATOM 2105 N N . VAL A 1 291 ? 4.959 18.245 -2.402 1.00 92.38 291 VAL A N 1
ATOM 2106 C CA . VAL A 1 291 ? 3.555 17.897 -2.177 1.00 92.38 291 VAL A CA 1
ATOM 2107 C C . VAL A 1 291 ? 3.253 17.916 -0.687 1.00 92.38 291 VAL A C 1
ATOM 2109 O O . VAL A 1 291 ? 4.169 17.857 0.135 1.00 92.38 291 VAL A O 1
ATOM 2112 N N . ASP A 1 292 ? 1.970 17.953 -0.353 1.00 94.62 292 ASP A N 1
ATOM 2113 C CA . ASP A 1 292 ? 1.523 17.695 1.007 1.00 94.62 292 ASP A CA 1
ATOM 2114 C C . ASP A 1 292 ? 1.646 16.196 1.324 1.00 94.62 292 ASP A C 1
ATOM 2116 O O . ASP A 1 292 ? 0.990 15.357 0.700 1.00 94.62 292 ASP A O 1
ATOM 2120 N N . VAL A 1 293 ? 2.522 15.856 2.269 1.00 92.75 293 VAL A N 1
ATOM 2121 C CA . VAL A 1 293 ? 2.791 14.465 2.663 1.00 92.75 293 VAL A CA 1
ATOM 2122 C C . VAL A 1 293 ? 1.629 13.835 3.426 1.00 92.75 293 VAL A C 1
ATOM 2124 O O . VAL A 1 293 ? 1.536 12.612 3.433 1.00 92.75 293 VAL A O 1
ATOM 2127 N N . ALA A 1 294 ? 0.716 14.640 3.982 1.00 95.38 294 ALA A N 1
ATOM 2128 C CA . ALA A 1 294 ? -0.517 14.153 4.593 1.00 95.38 294 ALA A CA 1
ATOM 2129 C C . ALA A 1 294 ? -1.493 13.581 3.551 1.00 95.38 294 ALA A C 1
ATOM 2131 O O . ALA A 1 294 ? -2.310 12.717 3.862 1.00 95.38 294 ALA A O 1
ATOM 2132 N N . LEU A 1 295 ? -1.421 14.053 2.302 1.00 96.31 295 LEU A N 1
ATOM 2133 C CA . LEU A 1 295 ? -2.419 13.757 1.266 1.00 96.31 295 LEU A CA 1
ATOM 2134 C C . LEU A 1 295 ? -1.911 12.794 0.194 1.00 96.31 295 LEU A C 1
ATOM 2136 O O . LEU A 1 295 ? -2.709 12.205 -0.540 1.00 96.31 295 LEU A O 1
ATOM 2140 N N . VAL A 1 296 ? -0.589 12.674 0.051 1.00 94.94 296 VAL A N 1
ATOM 2141 C CA . VAL A 1 296 ? 0.036 12.009 -1.092 1.00 94.94 296 VAL A CA 1
ATOM 2142 C C . VAL A 1 296 ? 1.037 10.948 -0.622 1.00 94.94 296 VAL A C 1
ATOM 2144 O O . VAL A 1 296 ? 1.998 11.300 0.065 1.00 94.94 296 VAL A O 1
ATOM 2147 N N . PRO A 1 297 ? 0.899 9.676 -1.057 1.00 92.25 297 PRO A N 1
ATOM 2148 C CA . PRO A 1 297 ? 1.833 8.605 -0.703 1.00 92.25 297 PRO A CA 1
ATOM 2149 C C . PRO A 1 297 ? 3.291 8.974 -0.984 1.00 92.25 297 PRO A C 1
ATOM 2151 O O . PRO A 1 297 ? 3.597 9.580 -2.018 1.00 92.25 297 PRO A O 1
ATOM 2154 N N . LYS A 1 298 ? 4.197 8.617 -0.070 1.00 88.94 298 LYS A N 1
ATOM 2155 C CA . LYS A 1 298 ? 5.637 8.902 -0.185 1.00 88.94 298 LYS A CA 1
ATOM 2156 C C . LYS A 1 298 ? 6.257 8.106 -1.345 1.00 88.94 298 LYS A C 1
ATOM 2158 O O . LYS A 1 298 ? 5.882 6.965 -1.593 1.00 88.94 298 LYS A O 1
ATOM 2163 N N . ARG A 1 299 ? 7.230 8.709 -2.037 1.00 88.19 299 ARG A N 1
ATOM 2164 C CA . ARG A 1 299 ? 8.027 8.059 -3.096 1.00 88.19 299 ARG A CA 1
ATOM 2165 C C . ARG A 1 299 ? 9.220 7.283 -2.518 1.00 88.19 299 ARG A C 1
ATOM 2167 O O . ARG A 1 299 ? 9.692 7.627 -1.430 1.00 88.19 299 ARG A O 1
ATOM 2174 N N . PRO A 1 300 ? 9.786 6.300 -3.243 1.00 83.62 300 PRO A N 1
ATOM 2175 C CA . PRO A 1 300 ? 10.958 5.566 -2.783 1.00 83.62 300 PRO A CA 1
ATOM 2176 C C . PRO A 1 300 ? 12.232 6.410 -2.849 1.00 83.62 300 PRO A C 1
ATOM 2178 O O . PRO A 1 300 ? 12.681 6.773 -3.931 1.00 83.62 300 PRO A O 1
ATOM 2181 N N . SER A 1 301 ? 12.880 6.653 -1.705 1.00 76.94 301 SER A N 1
ATOM 2182 C CA . SER A 1 301 ? 14.282 7.113 -1.624 1.00 76.94 301 SER A CA 1
ATOM 2183 C C . SER A 1 301 ? 14.643 8.296 -2.542 1.00 76.94 301 SER A C 1
ATOM 2185 O O . SER A 1 301 ? 15.692 8.285 -3.189 1.00 76.94 301 SER A O 1
ATOM 2187 N N . SER A 1 302 ? 13.770 9.306 -2.629 1.00 75.81 302 SER A N 1
ATOM 2188 C CA . SER A 1 302 ? 13.929 10.483 -3.507 1.00 75.81 302 SER A CA 1
ATOM 2189 C C . SER A 1 302 ? 14.025 10.173 -5.013 1.00 75.81 302 SER A C 1
ATOM 2191 O O . SER A 1 302 ? 14.469 11.015 -5.796 1.00 75.81 302 SER A O 1
ATOM 2193 N N . MET A 1 303 ? 13.627 8.972 -5.436 1.00 91.00 303 MET A N 1
ATOM 2194 C CA . MET A 1 303 ? 13.429 8.608 -6.838 1.00 91.00 303 MET A CA 1
ATOM 2195 C C . MET A 1 303 ? 12.000 8.926 -7.266 1.00 91.00 303 MET A C 1
ATOM 2197 O O . MET A 1 303 ? 11.078 8.968 -6.455 1.00 91.00 303 MET A O 1
ATOM 2201 N N . ALA A 1 304 ? 11.810 9.120 -8.567 1.00 94.31 304 ALA A N 1
ATOM 2202 C CA . ALA A 1 304 ? 10.488 9.272 -9.137 1.00 94.31 304 ALA A CA 1
ATOM 2203 C C . ALA A 1 304 ? 9.706 7.957 -9.147 1.00 94.31 304 ALA A C 1
ATOM 2205 O O . ALA A 1 304 ? 8.519 7.953 -8.839 1.00 94.31 304 ALA A O 1
ATOM 2206 N N . ALA A 1 305 ? 10.395 6.862 -9.463 1.00 96.81 305 ALA A N 1
ATOM 2207 C CA . ALA A 1 305 ? 9.865 5.513 -9.386 1.00 96.81 305 ALA A CA 1
ATOM 2208 C C . ALA A 1 305 ? 11.003 4.489 -9.263 1.00 96.81 305 ALA A C 1
ATOM 2210 O O . ALA A 1 305 ? 12.136 4.754 -9.673 1.00 96.81 305 ALA A O 1
ATOM 2211 N N . ALA A 1 306 ? 10.697 3.306 -8.746 1.00 97.38 306 ALA A N 1
ATOM 2212 C CA . ALA A 1 306 ? 11.581 2.149 -8.753 1.00 97.38 306 ALA A CA 1
ATOM 2213 C C . ALA A 1 306 ? 10.802 0.899 -9.153 1.00 97.38 306 ALA A C 1
ATOM 2215 O O . ALA A 1 306 ? 9.634 0.759 -8.798 1.00 97.38 306 ALA A O 1
ATOM 2216 N N . GLY A 1 307 ? 11.450 -0.002 -9.885 1.00 97.56 307 GLY A N 1
ATOM 2217 C CA . GLY A 1 307 ? 10.844 -1.237 -10.343 1.00 97.56 307 GLY A CA 1
ATOM 2218 C C . GLY A 1 307 ? 11.769 -2.444 -10.255 1.00 97.56 307 GLY A C 1
ATOM 2219 O O . GLY A 1 307 ? 12.993 -2.324 -10.345 1.00 97.56 307 GLY A O 1
ATOM 2220 N N . TRP A 1 308 ? 11.166 -3.617 -10.095 1.00 98.25 308 TRP A N 1
ATOM 2221 C CA . TRP A 1 308 ? 11.848 -4.902 -9.993 1.00 98.25 308 TRP A CA 1
ATOM 2222 C C . TRP A 1 308 ? 11.144 -5.903 -10.891 1.00 98.25 308 TRP A C 1
ATOM 2224 O O . TRP A 1 308 ? 10.017 -6.305 -10.617 1.00 98.25 308 TRP A O 1
ATOM 2234 N N . SER A 1 309 ? 11.824 -6.287 -11.966 1.00 98.06 309 SER A N 1
ATOM 2235 C CA . SER A 1 309 ? 11.358 -7.302 -12.898 1.00 98.06 309 SER A CA 1
ATOM 2236 C C . SER A 1 309 ? 11.746 -8.691 -12.415 1.00 98.06 309 SER A C 1
ATOM 2238 O O . SER A 1 309 ? 12.889 -8.916 -11.999 1.00 98.06 309 SER A O 1
ATOM 2240 N N . ARG A 1 310 ? 10.814 -9.632 -12.539 1.00 96.06 310 ARG A N 1
ATOM 2241 C CA . ARG A 1 310 ? 11.008 -11.048 -12.244 1.00 96.06 310 ARG A CA 1
ATOM 2242 C C . ARG A 1 310 ? 11.333 -11.842 -13.508 1.00 96.06 310 ARG A C 1
ATOM 2244 O O . ARG A 1 310 ? 12.078 -12.815 -13.428 1.00 96.06 310 ARG A O 1
ATOM 2251 N N . ASP A 1 311 ? 10.801 -11.442 -14.660 1.00 94.94 311 ASP A N 1
ATOM 2252 C CA . ASP A 1 311 ? 10.891 -12.203 -15.917 1.00 94.94 311 ASP A CA 1
ATOM 2253 C C . ASP A 1 311 ? 11.488 -11.430 -17.107 1.00 94.94 311 ASP A C 1
ATOM 2255 O O . ASP A 1 311 ? 11.385 -11.840 -18.266 1.00 94.94 311 ASP A O 1
ATOM 2259 N N . GLY A 1 312 ? 12.203 -10.344 -16.819 1.00 97.19 312 GLY A N 1
ATOM 2260 C CA . GLY A 1 312 ? 12.940 -9.574 -17.814 1.00 97.19 312 GLY A CA 1
ATOM 2261 C C . GLY A 1 312 ? 12.130 -8.464 -18.480 1.00 97.19 312 GLY A C 1
ATOM 2262 O O . GLY A 1 312 ? 12.629 -7.838 -19.418 1.00 97.19 312 GLY A O 1
ATOM 2263 N N . GLU A 1 313 ? 10.946 -8.149 -17.960 1.00 97.75 313 GLU A N 1
ATOM 2264 C CA . GLU A 1 313 ? 10.192 -6.938 -18.269 1.00 97.75 313 GLU A CA 1
ATOM 2265 C C . GLU A 1 313 ? 9.618 -6.277 -17.002 1.00 97.75 313 GLU A C 1
ATOM 2267 O O . GLU A 1 313 ? 9.239 -6.955 -16.052 1.00 97.75 313 GLU A O 1
ATOM 2272 N N . VAL A 1 314 ? 9.565 -4.943 -16.958 1.00 98.12 314 VAL A N 1
ATOM 2273 C CA . VAL A 1 314 ? 8.741 -4.202 -15.986 1.00 98.12 314 VAL A CA 1
ATOM 2274 C C . VAL A 1 314 ? 8.299 -2.873 -16.594 1.00 98.12 314 VAL A C 1
ATOM 2276 O O . VAL A 1 314 ? 9.069 -2.208 -17.297 1.00 98.12 314 VAL A O 1
ATOM 2279 N N . ARG A 1 315 ? 7.047 -2.487 -16.334 1.00 97.75 315 ARG A N 1
ATOM 2280 C CA . ARG A 1 315 ? 6.485 -1.190 -16.723 1.00 97.75 315 ARG A CA 1
ATOM 2281 C C . ARG A 1 315 ? 6.395 -0.284 -15.500 1.00 97.75 315 ARG A C 1
ATOM 2283 O O . ARG A 1 315 ? 5.841 -0.684 -14.483 1.00 97.75 315 ARG A O 1
ATOM 2290 N N . LEU A 1 316 ? 6.912 0.933 -15.623 1.00 97.75 316 LEU A N 1
ATOM 2291 C CA . LEU A 1 316 ? 6.835 1.976 -14.606 1.00 97.75 316 LEU A CA 1
ATOM 2292 C C . LEU A 1 316 ? 5.900 3.081 -15.097 1.00 97.75 316 LEU A C 1
ATOM 2294 O O . LEU A 1 316 ? 5.955 3.474 -16.268 1.00 97.75 316 LEU A O 1
ATOM 2298 N N . LEU A 1 317 ? 5.074 3.589 -14.187 1.00 97.12 317 LEU A N 1
ATOM 2299 C CA . LEU A 1 317 ? 4.227 4.760 -14.394 1.00 97.12 317 LEU A CA 1
ATOM 2300 C C . LEU A 1 317 ? 4.823 5.950 -13.640 1.00 97.12 317 LEU A C 1
ATOM 2302 O O . LEU A 1 317 ? 5.260 5.820 -12.499 1.00 97.12 317 LEU A O 1
ATOM 2306 N N . ALA A 1 318 ? 4.853 7.108 -14.288 1.00 95.88 318 ALA A N 1
ATOM 2307 C CA . ALA A 1 318 ? 5.338 8.355 -13.707 1.00 95.88 318 ALA A CA 1
ATOM 2308 C C . ALA A 1 318 ? 4.633 9.548 -14.359 1.00 95.88 318 ALA A C 1
ATOM 2310 O O . ALA A 1 318 ? 4.050 9.422 -15.437 1.00 95.88 318 ALA A O 1
ATOM 2311 N N . GLU A 1 319 ? 4.714 10.721 -13.738 1.00 95.25 319 GLU A N 1
ATOM 2312 C CA . GLU A 1 319 ? 4.340 11.966 -14.400 1.00 95.25 319 GLU A CA 1
ATOM 2313 C C . GLU A 1 319 ? 5.278 12.256 -15.585 1.00 95.25 319 GLU A C 1
ATOM 2315 O O . GLU A 1 319 ? 6.400 11.753 -15.673 1.00 95.25 319 GLU A O 1
ATOM 2320 N N . SER A 1 320 ? 4.829 13.093 -16.522 1.00 95.12 320 SER A N 1
ATOM 2321 C CA . SER A 1 320 ? 5.680 13.524 -17.632 1.00 95.12 320 SER A CA 1
ATOM 2322 C C . SER A 1 320 ? 6.872 14.343 -17.137 1.00 95.12 320 SER A C 1
ATOM 2324 O O . SER A 1 320 ? 6.698 15.279 -16.353 1.00 95.12 320 SER A O 1
ATOM 2326 N N . GLY A 1 321 ? 8.057 14.064 -17.668 1.00 95.62 321 GLY A N 1
ATOM 2327 C CA . GLY A 1 321 ? 9.288 14.736 -17.276 1.00 95.62 321 GLY A CA 1
ATOM 2328 C C . GLY A 1 321 ? 10.527 14.058 -17.846 1.00 95.62 321 GLY A C 1
ATOM 2329 O O . GLY A 1 321 ? 10.443 13.025 -18.510 1.00 95.62 321 GLY A O 1
ATOM 2330 N N . THR A 1 322 ? 11.685 14.649 -17.574 1.00 97.25 322 THR A N 1
ATOM 2331 C CA . THR A 1 322 ? 12.986 14.062 -17.906 1.00 97.25 322 THR A CA 1
ATOM 2332 C C . THR A 1 322 ? 13.559 13.375 -16.668 1.00 97.25 322 THR A C 1
ATOM 2334 O O . THR A 1 322 ? 13.589 13.950 -15.578 1.00 97.25 322 THR A O 1
ATOM 2337 N N . TYR A 1 323 ? 14.027 12.139 -16.834 1.00 97.69 323 TYR A N 1
ATOM 2338 C CA . TYR A 1 323 ? 14.536 11.303 -15.746 1.00 97.69 323 TYR A CA 1
ATOM 2339 C C . TYR A 1 323 ? 15.851 10.635 -16.135 1.00 97.69 323 TYR A C 1
ATOM 2341 O O . TYR A 1 323 ? 16.118 10.392 -17.310 1.00 97.69 323 TYR A O 1
ATOM 2349 N N . ASN A 1 324 ? 16.665 10.286 -15.142 1.00 97.81 324 ASN A N 1
ATOM 2350 C CA . ASN A 1 324 ? 17.773 9.355 -15.327 1.00 97.81 324 ASN A CA 1
ATOM 2351 C C . ASN A 1 324 ? 17.297 7.946 -14.964 1.00 97.81 324 ASN A C 1
ATOM 2353 O O . ASN A 1 324 ? 16.948 7.693 -13.810 1.00 97.81 324 ASN A O 1
ATOM 2357 N N . ALA A 1 325 ? 17.296 7.044 -15.942 1.00 98.25 325 ALA A N 1
ATOM 2358 C CA . ALA A 1 325 ? 17.015 5.632 -15.746 1.00 98.25 325 ALA A CA 1
ATOM 2359 C C . ALA A 1 325 ? 18.310 4.875 -15.431 1.00 98.25 325 ALA A C 1
ATOM 2361 O O . ALA A 1 325 ? 19.312 5.020 -16.135 1.00 98.25 325 ALA A O 1
ATOM 2362 N N . TYR A 1 326 ? 18.279 4.046 -14.391 1.00 98.00 326 TYR A N 1
ATOM 2363 C CA . TYR A 1 326 ? 19.373 3.157 -13.999 1.00 98.00 326 TYR A CA 1
ATOM 2364 C C . TYR A 1 326 ? 18.858 1.728 -13.956 1.00 98.00 326 TYR A C 1
ATOM 2366 O O . TYR A 1 326 ? 17.960 1.446 -13.171 1.00 98.00 326 TYR A O 1
ATOM 2374 N N . VAL A 1 327 ? 19.426 0.833 -14.763 1.00 98.56 327 VAL A N 1
ATOM 2375 C CA . VAL A 1 327 ? 19.010 -0.574 -14.846 1.00 98.56 327 VAL A CA 1
ATOM 2376 C C . VAL A 1 327 ? 20.182 -1.475 -14.465 1.00 98.56 327 VAL A C 1
ATOM 2378 O O . VAL A 1 327 ? 21.268 -1.341 -15.034 1.00 98.56 327 VAL A O 1
ATOM 2381 N N . HIS A 1 328 ? 19.999 -2.384 -13.504 1.00 97.31 328 HIS A N 1
ATOM 2382 C CA . HIS A 1 328 ? 21.069 -3.284 -13.060 1.00 97.31 328 HIS A CA 1
ATOM 2383 C C . HIS A 1 328 ? 20.563 -4.655 -12.588 1.00 97.31 328 HIS A C 1
ATOM 2385 O O . HIS A 1 328 ? 19.391 -4.837 -12.280 1.00 97.31 328 HIS A O 1
ATOM 2391 N N . ARG A 1 329 ? 21.482 -5.625 -12.492 1.00 96.94 329 ARG A N 1
ATOM 2392 C CA . ARG A 1 329 ? 21.230 -6.984 -11.978 1.00 96.94 329 ARG A CA 1
ATOM 2393 C C . ARG A 1 329 ? 22.323 -7.397 -10.989 1.00 96.94 329 ARG A C 1
ATOM 2395 O O . ARG A 1 329 ? 23.131 -8.282 -11.245 1.00 96.94 329 ARG A O 1
ATOM 2402 N N . GLY A 1 330 ? 22.399 -6.705 -9.860 1.00 94.19 330 GLY A N 1
ATOM 2403 C CA . GLY A 1 330 ? 23.430 -6.930 -8.846 1.00 94.19 330 GLY A CA 1
ATOM 2404 C C . GLY A 1 330 ? 24.872 -6.717 -9.315 1.00 94.19 330 GLY A C 1
ATOM 2405 O O . GLY A 1 330 ? 25.150 -6.257 -10.417 1.00 94.19 330 GLY A O 1
ATOM 2406 N N . MET A 1 331 ? 25.815 -7.104 -8.455 1.00 91.50 331 MET A N 1
ATOM 2407 C CA . MET A 1 331 ? 27.253 -6.862 -8.648 1.00 91.50 331 MET A CA 1
ATOM 2408 C C . MET A 1 331 ? 27.901 -7.658 -9.790 1.00 91.50 331 MET A C 1
ATOM 2410 O O . MET A 1 331 ? 29.016 -7.343 -10.192 1.00 91.50 331 MET A O 1
ATOM 2414 N N . ARG A 1 332 ? 27.238 -8.704 -10.300 1.00 93.81 332 ARG A N 1
ATOM 2415 C CA . ARG A 1 332 ? 27.777 -9.558 -11.373 1.00 93.81 332 ARG A CA 1
ATOM 2416 C C . ARG A 1 332 ? 27.627 -8.960 -12.761 1.00 93.81 332 ARG A C 1
ATOM 2418 O O . ARG A 1 332 ? 28.215 -9.491 -13.700 1.00 93.81 332 ARG A O 1
ATOM 2425 N N . TYR A 1 333 ? 26.829 -7.914 -12.900 1.00 96.50 333 TYR A N 1
ATOM 2426 C CA . TYR A 1 333 ? 26.461 -7.349 -14.185 1.00 96.50 333 TYR A CA 1
ATOM 2427 C C . TYR A 1 333 ? 26.822 -5.867 -14.215 1.00 96.50 333 TYR A C 1
ATOM 2429 O O . TYR A 1 333 ? 26.744 -5.173 -13.203 1.00 96.50 333 TYR A O 1
ATOM 2437 N N . GLU A 1 334 ? 27.220 -5.389 -15.387 1.00 97.06 334 GLU A N 1
ATOM 2438 C CA . GLU A 1 334 ? 27.392 -3.965 -15.637 1.00 97.06 334 GLU A CA 1
ATOM 2439 C C . GLU A 1 334 ? 26.032 -3.258 -15.567 1.00 97.06 334 GLU A C 1
ATOM 2441 O O . GLU A 1 334 ? 25.008 -3.791 -16.006 1.00 97.06 334 GLU A O 1
ATOM 2446 N N . MET A 1 335 ? 26.026 -2.046 -15.016 1.00 97.00 335 MET A N 1
ATOM 2447 C CA . MET A 1 335 ? 24.835 -1.200 -14.962 1.00 97.00 335 MET A CA 1
ATOM 2448 C C . MET A 1 335 ? 24.642 -0.471 -16.293 1.00 97.00 335 MET A C 1
ATOM 2450 O O . MET A 1 335 ? 25.593 0.067 -16.861 1.00 97.00 335 MET A O 1
ATOM 2454 N N . HIS A 1 336 ? 23.395 -0.383 -16.747 1.00 98.25 336 HIS A N 1
ATOM 2455 C CA . HIS A 1 336 ? 22.989 0.520 -17.821 1.00 98.25 336 HIS A CA 1
ATOM 2456 C C . HIS A 1 336 ? 22.437 1.819 -17.233 1.00 98.25 336 HIS A C 1
ATOM 2458 O O . HIS A 1 336 ? 21.691 1.790 -16.252 1.00 98.25 336 HIS A O 1
ATOM 2464 N N . SER A 1 337 ? 22.776 2.956 -17.837 1.00 98.06 337 SER A N 1
ATOM 2465 C CA . SER A 1 337 ? 22.169 4.238 -17.492 1.00 98.06 337 SER A CA 1
ATOM 2466 C C . SER A 1 337 ? 21.929 5.102 -18.720 1.00 98.06 337 SER A C 1
ATOM 2468 O O . SER A 1 337 ? 22.776 5.198 -19.610 1.00 98.06 337 SER A O 1
ATOM 2470 N N . GLU A 1 338 ? 20.773 5.758 -18.756 1.00 98.06 338 GLU A N 1
ATOM 2471 C CA . GLU A 1 338 ? 20.432 6.722 -19.797 1.00 98.06 338 GLU A CA 1
ATOM 2472 C C . GLU A 1 338 ? 19.428 7.762 -19.294 1.00 98.06 338 GLU A C 1
ATOM 2474 O O . GLU A 1 338 ? 18.695 7.533 -18.333 1.00 98.06 338 GLU A O 1
ATOM 2479 N N . THR A 1 339 ? 19.401 8.923 -19.942 1.00 98.44 339 THR A N 1
ATOM 2480 C CA . THR A 1 339 ? 18.370 9.935 -19.703 1.00 98.44 339 THR A CA 1
ATOM 2481 C C . THR A 1 339 ? 17.177 9.644 -20.608 1.00 98.44 339 THR A C 1
ATOM 2483 O O . THR A 1 339 ? 17.351 9.479 -21.815 1.00 98.44 339 THR A O 1
ATOM 2486 N N . VAL A 1 340 ? 15.977 9.603 -20.030 1.00 98.19 340 VAL A N 1
ATOM 2487 C CA . VAL A 1 340 ? 14.715 9.349 -20.731 1.00 98.19 340 VAL A CA 1
ATOM 2488 C C . VAL A 1 340 ? 13.788 10.554 -20.612 1.00 98.19 340 VAL A C 1
ATOM 2490 O O . VAL A 1 340 ? 13.630 11.121 -19.531 1.00 98.19 340 VAL A O 1
ATOM 2493 N N . ASP A 1 341 ? 13.160 10.926 -21.724 1.00 98.00 341 ASP A N 1
ATOM 2494 C CA . ASP A 1 341 ? 12.108 11.940 -21.768 1.00 98.00 341 ASP A CA 1
ATOM 2495 C C . ASP A 1 341 ? 10.750 11.236 -21.808 1.00 98.00 341 ASP A C 1
ATOM 2497 O O . ASP A 1 341 ? 10.364 10.656 -22.826 1.00 98.00 341 ASP A O 1
ATOM 2501 N N . LEU A 1 342 ? 10.033 11.263 -20.687 1.00 97.94 342 LEU A N 1
ATOM 2502 C CA . LEU A 1 342 ? 8.722 10.642 -20.549 1.00 97.94 342 LEU A CA 1
ATOM 2503 C C . LEU A 1 342 ? 7.627 11.665 -20.858 1.00 97.94 342 LEU A C 1
ATOM 2505 O O . LEU A 1 342 ? 7.539 12.726 -20.238 1.00 97.94 342 LEU A O 1
ATOM 2509 N N . VAL A 1 343 ? 6.775 11.340 -21.830 1.00 97.12 343 VAL A N 1
ATOM 2510 C CA . VAL A 1 343 ? 5.680 12.201 -22.292 1.00 97.12 343 VAL A CA 1
ATOM 2511 C C . VAL A 1 343 ? 4.348 11.584 -21.885 1.00 97.12 343 VAL A C 1
ATOM 2513 O O . VAL A 1 343 ? 4.152 10.377 -22.007 1.00 97.12 343 VAL A O 1
ATOM 2516 N N . ALA A 1 344 ? 3.425 12.424 -21.419 1.00 97.06 344 ALA A N 1
ATOM 2517 C CA . ALA A 1 344 ? 2.100 11.996 -20.989 1.00 97.06 344 ALA A CA 1
ATOM 2518 C C . ALA A 1 344 ? 1.370 11.215 -22.102 1.00 97.06 344 ALA A C 1
ATOM 2520 O O . ALA A 1 344 ? 1.353 11.638 -23.262 1.00 97.06 344 ALA A O 1
ATOM 2521 N N . GLY A 1 345 ? 0.802 10.060 -21.749 1.00 96.56 345 GLY A N 1
ATOM 2522 C CA . GLY A 1 345 ? 0.084 9.164 -22.657 1.00 96.56 345 GLY A CA 1
ATOM 2523 C C . GLY A 1 345 ? 0.969 8.370 -23.625 1.00 96.56 345 GLY A C 1
ATOM 2524 O O . GLY A 1 345 ? 0.440 7.663 -24.485 1.00 96.56 345 GLY A O 1
ATOM 2525 N N . VAL A 1 346 ? 2.299 8.476 -23.522 1.00 97.19 346 VAL A N 1
ATOM 2526 C CA . VAL A 1 346 ? 3.252 7.801 -24.412 1.00 97.19 346 VAL A CA 1
ATOM 2527 C C . VAL A 1 346 ? 4.044 6.747 -23.644 1.00 97.19 346 VAL A C 1
ATOM 2529 O O . VAL A 1 346 ? 4.575 7.012 -22.566 1.00 97.19 346 VAL A O 1
ATOM 2532 N N . GLU A 1 347 ? 4.164 5.559 -24.241 1.00 98.00 347 GLU A N 1
ATOM 2533 C CA . GLU A 1 347 ? 5.086 4.521 -23.781 1.00 98.00 347 GLU A CA 1
ATOM 2534 C C . GLU A 1 347 ? 6.456 4.692 -24.442 1.00 98.00 347 GLU A C 1
ATOM 2536 O O . GLU A 1 347 ? 6.590 4.645 -25.668 1.00 98.00 347 GLU A O 1
ATOM 2541 N N . VAL A 1 348 ? 7.474 4.888 -23.610 1.00 98.44 348 VAL A N 1
ATOM 2542 C CA . VAL A 1 348 ? 8.886 4.828 -23.982 1.00 98.44 348 VAL A CA 1
ATOM 2543 C C . VAL A 1 348 ? 9.393 3.429 -23.662 1.00 98.44 348 VAL A C 1
ATOM 2545 O O . VAL A 1 348 ? 9.130 2.906 -22.584 1.00 98.44 348 VAL A O 1
ATOM 2548 N N . VAL A 1 349 ? 10.129 2.821 -24.590 1.00 98.44 349 VAL A N 1
ATOM 2549 C CA . VAL A 1 349 ? 10.718 1.490 -24.406 1.00 98.44 349 VAL A CA 1
ATOM 2550 C C . VAL A 1 349 ? 12.234 1.615 -24.387 1.00 98.44 349 VAL A C 1
ATOM 2552 O O . VAL A 1 349 ? 12.805 2.190 -25.315 1.00 98.44 349 VAL A O 1
ATOM 2555 N N . ILE A 1 350 ? 12.876 1.047 -23.367 1.00 98.44 350 ILE A N 1
ATOM 2556 C CA . ILE A 1 350 ? 14.331 0.871 -23.327 1.00 98.44 350 ILE A CA 1
ATOM 2557 C C . ILE A 1 350 ? 14.671 -0.617 -23.241 1.00 98.44 350 ILE A C 1
ATOM 2559 O O . ILE A 1 350 ? 14.048 -1.377 -22.496 1.00 98.44 350 ILE A O 1
ATOM 2563 N N . GLU A 1 351 ? 15.670 -1.035 -24.019 1.00 98.44 351 GLU A N 1
ATOM 2564 C CA . GLU A 1 351 ? 16.083 -2.439 -24.125 1.00 98.44 351 GLU A CA 1
ATOM 2565 C C . GLU A 1 351 ? 17.566 -2.612 -23.752 1.00 98.44 351 GLU A C 1
ATOM 2567 O O . GLU A 1 351 ? 18.416 -2.823 -24.626 1.00 98.44 351 GLU A O 1
ATOM 2572 N N . PRO A 1 352 ? 17.926 -2.458 -22.463 1.00 97.75 352 PRO A N 1
ATOM 2573 C CA . PRO A 1 352 ? 19.317 -2.502 -22.043 1.00 97.75 352 PRO A CA 1
ATOM 2574 C C . PRO A 1 352 ? 19.907 -3.908 -22.169 1.00 97.75 352 PRO A C 1
ATOM 2576 O O . PRO A 1 352 ? 19.253 -4.926 -21.942 1.00 97.75 352 PRO A O 1
ATOM 2579 N N . THR A 1 353 ? 21.202 -3.963 -22.479 1.00 96.50 353 THR A N 1
ATOM 2580 C CA . THR A 1 353 ? 21.995 -5.191 -22.365 1.00 96.50 353 THR A CA 1
ATOM 2581 C C . THR A 1 353 ? 22.832 -5.120 -21.096 1.00 96.50 353 THR A C 1
ATOM 2583 O O . THR A 1 353 ? 23.774 -4.335 -21.017 1.00 96.50 353 THR A O 1
ATOM 2586 N N . LEU A 1 354 ? 22.514 -5.965 -20.118 1.00 97.38 354 LEU A N 1
ATOM 2587 C CA . LEU A 1 354 ? 23.283 -6.083 -18.881 1.00 97.38 354 LEU A CA 1
ATOM 2588 C C . LEU A 1 354 ? 24.392 -7.119 -19.091 1.00 97.38 354 LEU A C 1
ATOM 2590 O O . LEU A 1 354 ? 24.168 -8.324 -18.985 1.00 97.38 354 LEU A O 1
ATOM 2594 N N . ALA A 1 355 ? 25.585 -6.661 -19.468 1.00 95.94 355 ALA A N 1
ATOM 2595 C CA . ALA A 1 355 ? 26.725 -7.546 -19.693 1.00 95.94 355 ALA A CA 1
ATOM 2596 C C . ALA A 1 355 ? 27.251 -8.111 -18.366 1.00 95.94 355 ALA A C 1
ATOM 2598 O O . ALA A 1 355 ? 27.257 -7.422 -17.350 1.00 95.94 355 ALA A O 1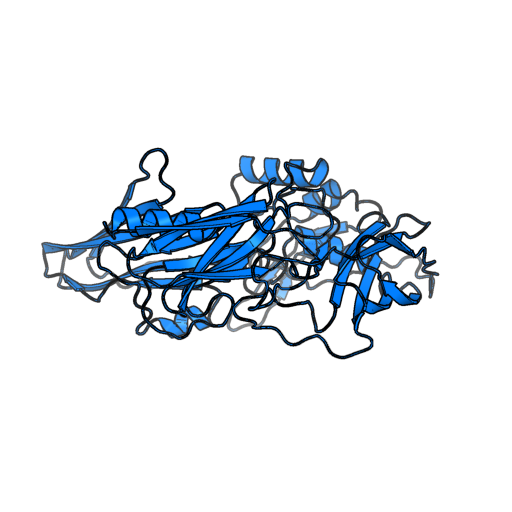
ATOM 2599 N N . LEU A 1 356 ? 27.730 -9.356 -18.374 1.00 95.19 356 LEU A N 1
ATOM 2600 C CA . LEU A 1 356 ? 28.405 -9.932 -17.214 1.00 95.19 356 LEU A CA 1
ATOM 2601 C C . LEU A 1 356 ? 29.730 -9.186 -16.968 1.00 95.19 356 LEU A C 1
ATOM 2603 O O . LEU A 1 356 ? 30.578 -9.130 -17.857 1.00 95.19 356 LEU A O 1
ATOM 2607 N N . ALA A 1 357 ? 29.912 -8.646 -15.764 1.00 95.12 357 ALA A N 1
ATOM 2608 C CA . ALA A 1 357 ? 31.127 -7.941 -15.358 1.00 95.12 357 ALA A CA 1
ATOM 2609 C C . ALA A 1 357 ? 32.281 -8.917 -15.052 1.00 95.12 357 ALA A C 1
ATOM 2611 O O . ALA A 1 357 ? 33.448 -8.622 -15.315 1.00 95.12 357 ALA A O 1
ATOM 2612 N N . TYR A 1 358 ? 31.964 -10.099 -14.507 1.00 93.56 358 TYR A N 1
ATOM 2613 C CA . TYR A 1 358 ? 32.925 -11.174 -14.242 1.00 93.56 358 TYR A CA 1
ATOM 2614 C C . TYR A 1 358 ? 32.255 -12.554 -14.136 1.00 93.56 358 TYR A C 1
ATOM 2616 O O . TYR A 1 358 ? 31.099 -12.680 -13.729 1.00 93.56 358 TYR A O 1
ATOM 2624 N N . GLU A 1 359 ? 33.011 -13.605 -14.457 1.00 90.44 359 GLU A N 1
ATOM 2625 C CA . GLU A 1 359 ? 32.620 -15.001 -14.231 1.00 90.44 359 GLU A CA 1
ATOM 2626 C C . GLU A 1 359 ? 32.954 -15.436 -12.796 1.00 90.44 359 GLU A C 1
ATOM 2628 O O . GLU A 1 359 ? 33.968 -15.029 -12.224 1.00 90.44 359 GLU A O 1
ATOM 2633 N N . HIS A 1 360 ? 32.110 -16.278 -12.201 1.00 88.75 360 HIS A N 1
ATOM 2634 C CA . HIS A 1 360 ? 32.262 -16.771 -10.826 1.00 88.75 360 HIS A CA 1
ATOM 2635 C C . HIS A 1 360 ? 31.874 -18.256 -10.711 1.00 88.75 360 HIS A C 1
ATOM 2637 O O . HIS A 1 360 ? 31.212 -18.681 -9.764 1.00 88.75 360 HIS A O 1
ATOM 2643 N N . ASP A 1 361 ? 32.294 -19.060 -11.689 1.00 91.06 361 ASP A N 1
ATOM 2644 C CA . ASP A 1 361 ? 31.990 -20.493 -11.760 1.00 91.06 361 ASP A CA 1
ATOM 2645 C C . ASP A 1 361 ? 32.317 -21.241 -10.460 1.00 91.06 361 ASP A C 1
ATOM 2647 O O . ASP A 1 361 ? 33.389 -21.092 -9.871 1.00 91.06 361 ASP A O 1
ATOM 2651 N N . GLY A 1 362 ? 31.387 -22.093 -10.025 1.00 92.44 362 GLY A N 1
ATOM 2652 C CA . GLY A 1 362 ? 31.510 -22.861 -8.783 1.00 92.44 362 GLY A CA 1
ATOM 2653 C C . GLY A 1 362 ? 31.138 -22.089 -7.512 1.00 92.44 362 GLY A C 1
ATOM 2654 O O . GLY A 1 362 ? 31.167 -22.682 -6.433 1.00 92.44 362 GLY A O 1
ATOM 2655 N N . TYR A 1 363 ? 30.747 -20.816 -7.624 1.00 92.44 363 TYR A N 1
ATOM 2656 C CA . TYR A 1 363 ? 30.274 -19.992 -6.513 1.00 92.44 363 TYR A CA 1
ATOM 2657 C C . TYR A 1 363 ? 28.817 -19.555 -6.718 1.00 92.44 363 TYR A C 1
ATOM 2659 O O . TYR A 1 363 ? 28.330 -19.424 -7.839 1.00 92.44 363 TYR A O 1
ATOM 2667 N N . LEU A 1 364 ? 28.119 -19.310 -5.609 1.00 93.12 364 LEU A N 1
ATOM 2668 C CA . LEU A 1 364 ? 26.784 -18.712 -5.582 1.00 93.12 364 LEU A CA 1
ATOM 2669 C C . LEU A 1 364 ? 26.843 -17.392 -4.818 1.00 93.12 364 LEU A C 1
ATOM 2671 O O . LEU A 1 364 ? 27.576 -17.281 -3.835 1.00 93.12 364 LEU A O 1
ATOM 2675 N N . ILE A 1 365 ? 26.050 -16.415 -5.252 1.00 94.56 365 ILE A N 1
ATOM 2676 C CA . ILE A 1 365 ? 25.799 -15.199 -4.474 1.00 94.56 365 ILE A CA 1
ATOM 2677 C C . ILE A 1 365 ? 24.613 -15.458 -3.560 1.00 94.56 365 ILE A C 1
ATOM 2679 O O . ILE A 1 365 ? 23.520 -15.753 -4.040 1.00 94.56 365 ILE A O 1
ATOM 2683 N N . GLY A 1 366 ? 24.830 -15.354 -2.254 1.00 94.50 366 GLY A N 1
ATOM 2684 C CA . GLY A 1 366 ? 23.772 -15.472 -1.263 1.00 94.50 366 GLY A CA 1
ATOM 2685 C C . GLY A 1 366 ? 23.715 -14.256 -0.356 1.00 94.50 366 GLY A C 1
ATOM 2686 O O . GLY A 1 366 ? 24.737 -13.604 -0.138 1.00 94.50 366 GLY A O 1
ATOM 2687 N N . ASP A 1 367 ? 22.526 -14.001 0.173 1.00 94.62 367 ASP A N 1
ATOM 2688 C CA . ASP A 1 367 ? 22.289 -13.014 1.221 1.00 94.62 367 ASP A CA 1
ATOM 2689 C C . ASP A 1 367 ? 21.856 -13.752 2.501 1.00 94.62 367 ASP A C 1
ATOM 2691 O O . ASP A 1 367 ? 20.698 -14.163 2.605 1.00 94.62 367 ASP A O 1
ATOM 2695 N N . PRO A 1 368 ? 22.793 -14.033 3.429 1.00 94.56 368 PRO A N 1
ATOM 2696 C CA . PRO A 1 368 ? 22.545 -14.893 4.585 1.00 94.56 368 PRO A CA 1
ATOM 2697 C C . PRO A 1 368 ? 21.802 -14.197 5.733 1.00 94.56 368 PRO A C 1
ATOM 2699 O O . PRO A 1 368 ? 21.673 -14.794 6.805 1.00 94.56 368 PRO A O 1
ATOM 2702 N N . HIS A 1 369 ? 21.383 -12.942 5.553 1.00 96.38 369 HIS A N 1
ATOM 2703 C CA . HIS A 1 369 ? 20.702 -12.162 6.579 1.00 96.38 369 HIS A CA 1
ATOM 2704 C C . HIS A 1 369 ? 19.711 -11.198 5.935 1.00 96.38 369 HIS A C 1
ATOM 2706 O O . HIS A 1 369 ? 20.077 -10.106 5.507 1.00 96.38 369 HIS A O 1
ATOM 2712 N N . SER A 1 370 ? 18.441 -11.588 5.901 1.00 94.25 370 SER A N 1
ATOM 2713 C CA . SER A 1 370 ? 17.388 -10.753 5.339 1.00 94.25 370 SER A CA 1
ATOM 2714 C C . SER A 1 370 ? 16.040 -10.952 6.016 1.00 94.25 370 SER A C 1
ATOM 2716 O O . SER A 1 370 ? 15.724 -12.053 6.461 1.00 94.25 370 SER A O 1
ATOM 2718 N N . HIS A 1 371 ? 15.261 -9.868 6.030 1.00 95.56 371 HIS A N 1
ATOM 2719 C CA . HIS A 1 371 ? 13.957 -9.762 6.690 1.00 95.56 371 HIS A CA 1
ATOM 2720 C C . HIS A 1 371 ? 12.863 -9.345 5.713 1.00 95.56 371 HIS A C 1
ATOM 2722 O O . HIS A 1 371 ? 13.107 -8.542 4.802 1.00 95.56 371 HIS A O 1
ATOM 2728 N N . ALA A 1 372 ? 11.651 -9.830 5.926 1.00 95.06 372 ALA A N 1
ATOM 2729 C CA . ALA A 1 372 ? 10.415 -9.342 5.326 1.00 95.06 372 ALA A CA 1
ATOM 2730 C C . ALA A 1 372 ? 9.311 -9.290 6.398 1.00 95.06 372 ALA A C 1
ATOM 2732 O O . ALA A 1 372 ? 9.600 -9.344 7.589 1.00 95.06 372 ALA A O 1
ATOM 2733 N N . SER A 1 373 ? 8.049 -9.178 5.988 1.00 92.31 373 SER A N 1
ATOM 2734 C CA . SER A 1 373 ? 6.891 -9.030 6.880 1.00 92.31 373 SER A CA 1
ATOM 2735 C C . SER A 1 373 ? 6.715 -10.064 8.005 1.00 92.31 373 SER A C 1
ATOM 2737 O O . SER A 1 373 ? 6.048 -9.733 8.984 1.00 92.31 373 SER A O 1
ATOM 2739 N N . PRO A 1 374 ? 7.271 -11.296 7.961 1.00 92.00 374 PRO A N 1
ATOM 2740 C CA . PRO A 1 374 ? 7.244 -12.163 9.138 1.00 92.00 374 PRO A CA 1
ATOM 2741 C C . PRO A 1 374 ? 8.100 -11.628 10.299 1.00 92.00 374 PRO A C 1
ATOM 2743 O O . PRO A 1 374 ? 7.862 -12.011 11.441 1.00 92.00 374 PRO A O 1
ATOM 2746 N N . SER A 1 375 ? 9.077 -10.758 10.025 1.00 90.44 375 SER A N 1
ATOM 2747 C CA . SER A 1 375 ? 9.912 -10.091 11.025 1.00 90.44 375 SER A CA 1
ATOM 2748 C C . SER A 1 375 ? 9.275 -8.790 11.514 1.00 90.44 375 SER A C 1
ATOM 2750 O O . SER A 1 375 ? 8.740 -8.016 10.725 1.00 90.44 375 SER A O 1
ATOM 2752 N N . GLY A 1 376 ? 9.412 -8.487 12.808 1.00 83.12 376 GLY A N 1
ATOM 2753 C CA . GLY A 1 376 ? 8.898 -7.239 13.392 1.00 83.12 376 GLY A CA 1
ATOM 2754 C C . GLY A 1 376 ? 9.597 -5.960 12.906 1.00 83.12 376 GLY A C 1
ATOM 2755 O O . GLY A 1 376 ? 9.059 -4.874 13.087 1.00 83.12 376 GLY A O 1
ATOM 2756 N N . ASP A 1 377 ? 10.782 -6.073 12.300 1.00 85.19 377 ASP A N 1
ATOM 2757 C CA . ASP A 1 377 ? 11.526 -4.969 11.673 1.00 85.19 377 ASP A CA 1
ATOM 2758 C C . ASP A 1 377 ? 11.494 -5.024 10.132 1.00 85.19 377 ASP A C 1
ATOM 2760 O O . ASP A 1 377 ? 12.151 -4.229 9.450 1.00 85.19 377 ASP A O 1
ATOM 2764 N N . GLY A 1 378 ? 10.734 -5.967 9.567 1.00 85.62 378 GLY A N 1
ATOM 2765 C CA . GLY A 1 378 ? 10.542 -6.092 8.134 1.00 85.62 378 GLY A CA 1
ATOM 2766 C C . GLY A 1 378 ? 9.625 -4.996 7.601 1.00 85.62 378 GLY A C 1
ATOM 2767 O O . GLY A 1 378 ? 8.538 -4.778 8.117 1.00 85.62 378 GLY A O 1
ATOM 2768 N N . ASN A 1 379 ? 10.046 -4.327 6.527 1.00 87.38 379 ASN A N 1
ATOM 2769 C CA . ASN A 1 379 ? 9.250 -3.290 5.856 1.00 87.38 379 ASN A CA 1
ATOM 2770 C C . ASN A 1 379 ? 9.043 -3.601 4.362 1.00 87.38 379 ASN A C 1
ATOM 2772 O O . ASN A 1 379 ? 9.154 -2.736 3.493 1.00 87.38 379 ASN A O 1
ATOM 2776 N N . ILE A 1 380 ? 8.865 -4.883 4.049 1.00 92.81 380 ILE A N 1
ATOM 2777 C CA . ILE A 1 380 ? 8.664 -5.406 2.696 1.00 92.81 380 ILE A CA 1
ATOM 2778 C C . ILE A 1 380 ? 7.903 -6.731 2.784 1.00 92.81 380 ILE A C 1
ATOM 2780 O O . ILE A 1 380 ? 8.137 -7.506 3.712 1.00 92.81 380 ILE A O 1
ATOM 2784 N N . SER A 1 381 ? 7.007 -7.009 1.837 1.00 94.31 381 SER A N 1
ATOM 2785 C CA . SER A 1 381 ? 6.298 -8.292 1.802 1.00 94.31 381 SER A CA 1
ATOM 2786 C C . SER A 1 381 ? 7.252 -9.448 1.474 1.00 94.31 381 SER A C 1
ATOM 2788 O O . SER A 1 381 ? 8.353 -9.246 0.945 1.00 94.31 381 SER A O 1
ATOM 2790 N N . MET A 1 382 ? 6.847 -10.685 1.772 1.00 95.50 382 MET A N 1
ATOM 2791 C CA . MET A 1 382 ? 7.656 -11.858 1.426 1.00 95.50 382 MET A CA 1
ATOM 2792 C C . MET A 1 382 ? 7.847 -11.984 -0.095 1.00 95.50 382 MET A C 1
ATOM 2794 O O . MET A 1 382 ? 8.916 -12.362 -0.578 1.00 95.50 382 MET A O 1
ATOM 2798 N N . GLU A 1 383 ? 6.803 -11.654 -0.850 1.00 95.31 383 GLU A N 1
ATOM 2799 C CA . GLU A 1 383 ? 6.746 -11.656 -2.307 1.00 95.31 383 GLU A CA 1
ATOM 2800 C C . GLU A 1 383 ? 7.709 -10.631 -2.905 1.00 95.31 383 GLU A C 1
ATOM 2802 O O . GLU A 1 383 ? 8.539 -10.954 -3.766 1.00 95.31 383 GLU A O 1
ATOM 2807 N N . ASP A 1 384 ? 7.626 -9.392 -2.422 1.00 95.88 384 ASP A N 1
ATOM 2808 C CA . ASP A 1 384 ? 8.519 -8.321 -2.842 1.00 95.88 384 ASP A CA 1
ATOM 2809 C C . ASP A 1 384 ? 9.962 -8.681 -2.505 1.00 95.88 384 ASP A C 1
ATOM 2811 O O . ASP A 1 384 ? 10.839 -8.536 -3.351 1.00 95.88 384 ASP A O 1
ATOM 2815 N N . ARG A 1 385 ? 10.225 -9.227 -1.309 1.00 96.56 385 ARG A N 1
ATOM 2816 C CA . ARG A 1 385 ? 11.573 -9.626 -0.887 1.00 96.56 385 ARG A CA 1
ATOM 2817 C C . ARG A 1 385 ? 12.208 -10.613 -1.865 1.00 96.56 385 ARG A C 1
ATOM 2819 O O . ARG A 1 385 ? 13.349 -10.400 -2.282 1.00 96.56 385 ARG A O 1
ATOM 2826 N N . VAL A 1 386 ? 11.480 -11.658 -2.261 1.00 96.88 386 VAL A N 1
ATOM 2827 C CA . VAL A 1 386 ? 11.966 -12.657 -3.229 1.00 96.88 386 VAL A CA 1
ATOM 2828 C C . VAL A 1 386 ? 12.246 -12.014 -4.587 1.00 96.88 386 VAL A C 1
ATOM 2830 O O . VAL A 1 386 ? 13.302 -12.254 -5.178 1.00 96.88 386 VAL A O 1
ATOM 2833 N N . THR A 1 387 ? 11.340 -11.161 -5.064 1.00 96.88 387 THR A N 1
ATOM 2834 C CA . THR A 1 387 ? 11.475 -10.499 -6.369 1.00 96.88 387 THR A CA 1
ATOM 2835 C C . THR A 1 387 ? 12.635 -9.509 -6.381 1.00 96.88 387 THR A C 1
ATOM 2837 O O . THR A 1 387 ? 13.480 -9.563 -7.273 1.00 96.88 387 THR A O 1
ATOM 2840 N N . VAL A 1 388 ? 12.749 -8.666 -5.352 1.00 96.50 388 VAL A N 1
ATOM 2841 C CA . VAL A 1 388 ? 13.836 -7.695 -5.178 1.00 96.50 388 VAL A CA 1
ATOM 2842 C C . VAL A 1 388 ? 15.190 -8.391 -5.140 1.00 96.50 388 VAL A C 1
ATOM 2844 O O . VAL A 1 388 ? 16.127 -7.953 -5.807 1.00 96.50 388 VAL A O 1
ATOM 2847 N N . MET A 1 389 ? 15.308 -9.491 -4.395 1.00 97.31 389 MET A N 1
ATOM 2848 C CA . MET A 1 389 ? 16.556 -10.243 -4.332 1.00 97.31 389 MET A CA 1
ATOM 2849 C C . MET A 1 389 ? 16.922 -10.879 -5.678 1.00 97.31 389 MET A C 1
ATOM 2851 O O . MET A 1 389 ? 18.088 -10.830 -6.077 1.00 97.31 389 MET A O 1
ATOM 2855 N N . ALA A 1 390 ? 15.947 -11.444 -6.396 1.00 97.50 390 ALA A N 1
ATOM 2856 C CA . ALA A 1 390 ? 16.191 -12.067 -7.694 1.00 97.50 390 ALA A CA 1
ATOM 2857 C C . ALA A 1 390 ? 16.611 -11.016 -8.726 1.00 97.50 390 ALA A C 1
ATOM 2859 O O . ALA A 1 390 ? 17.625 -11.182 -9.407 1.00 97.50 390 ALA A O 1
ATOM 2860 N N . ALA A 1 391 ? 15.896 -9.891 -8.764 1.00 97.88 391 ALA A N 1
ATOM 2861 C CA . ALA A 1 391 ? 16.224 -8.712 -9.556 1.00 97.88 391 ALA A CA 1
ATOM 2862 C C . ALA A 1 391 ? 17.613 -8.142 -9.210 1.00 97.88 391 ALA A C 1
ATOM 2864 O O . ALA A 1 391 ? 18.361 -7.722 -10.092 1.00 97.88 391 ALA A O 1
ATOM 2865 N N . GLY A 1 392 ? 18.001 -8.200 -7.934 1.00 96.88 392 GLY A N 1
ATOM 2866 C CA . GLY A 1 392 ? 19.333 -7.857 -7.434 1.00 96.88 392 GLY A CA 1
ATOM 2867 C C . GLY A 1 392 ? 20.418 -8.906 -7.708 1.00 96.88 392 GLY A C 1
ATOM 2868 O O . GLY A 1 392 ? 21.552 -8.727 -7.268 1.00 96.88 392 GLY A O 1
ATOM 2869 N N . GLY A 1 393 ? 20.113 -9.996 -8.419 1.00 96.19 393 GLY A N 1
ATOM 2870 C CA . GLY A 1 393 ? 21.076 -11.039 -8.786 1.00 96.19 393 GLY A CA 1
ATOM 2871 C C . GLY A 1 393 ? 21.496 -11.971 -7.641 1.00 96.19 393 GLY A C 1
ATOM 2872 O O . GLY A 1 393 ? 22.489 -12.693 -7.785 1.00 96.19 393 GLY A O 1
ATOM 2873 N N . VAL A 1 394 ? 20.774 -11.971 -6.514 1.00 96.88 394 VAL A N 1
ATOM 2874 C CA . VAL A 1 394 ? 20.970 -12.946 -5.431 1.00 96.88 394 VAL A CA 1
ATOM 2875 C C . VAL A 1 394 ? 20.483 -14.314 -5.908 1.00 96.88 394 VAL A C 1
ATOM 2877 O O . VAL A 1 394 ? 19.393 -14.451 -6.451 1.00 96.88 394 VAL A O 1
ATOM 2880 N N . GLN A 1 395 ? 21.300 -15.344 -5.700 1.00 96.06 395 GLN A N 1
ATOM 2881 C CA . GLN A 1 395 ? 21.019 -16.715 -6.139 1.00 96.06 395 GLN A CA 1
ATOM 2882 C C . GLN A 1 395 ? 20.599 -17.624 -4.975 1.00 96.06 395 GLN A C 1
ATOM 2884 O O . GLN A 1 395 ? 19.996 -18.674 -5.201 1.00 96.06 395 GLN A O 1
ATOM 2889 N N . LEU A 1 396 ? 20.918 -17.242 -3.735 1.00 96.81 396 LEU A N 1
ATOM 2890 C CA . LEU A 1 396 ? 20.552 -17.975 -2.525 1.00 96.81 396 LEU A CA 1
ATOM 2891 C C . LEU A 1 396 ? 20.036 -17.016 -1.439 1.00 96.81 396 LEU A C 1
ATOM 2893 O O . LEU A 1 396 ? 20.819 -16.327 -0.789 1.00 96.81 396 LEU A O 1
ATOM 2897 N N . HIS A 1 397 ? 18.721 -16.983 -1.260 1.00 97.38 397 HIS A N 1
ATOM 2898 C CA . HIS A 1 397 ? 18.027 -16.235 -0.211 1.00 97.38 397 HIS A CA 1
ATOM 2899 C C . HIS A 1 397 ? 17.964 -17.045 1.092 1.00 97.38 397 HIS A C 1
ATOM 2901 O O . HIS A 1 397 ? 17.807 -18.269 1.053 1.00 97.38 397 HIS A O 1
ATOM 2907 N N . PHE A 1 398 ? 18.048 -16.367 2.236 1.00 97.50 398 PHE A N 1
ATOM 2908 C CA . PHE A 1 398 ? 17.844 -16.936 3.566 1.00 97.50 398 PHE A CA 1
ATOM 2909 C C . PHE A 1 398 ? 16.789 -16.092 4.290 1.00 97.50 398 PHE A C 1
ATOM 2911 O O . PHE A 1 398 ? 17.046 -14.930 4.598 1.00 97.50 398 PHE A O 1
ATOM 2918 N N . GLY A 1 399 ? 15.614 -16.674 4.549 1.00 95.62 399 GLY A N 1
ATOM 2919 C CA . GLY A 1 399 ? 14.539 -15.989 5.276 1.00 95.62 399 GLY A CA 1
ATOM 2920 C C . GLY A 1 399 ? 14.831 -16.007 6.769 1.00 95.62 399 GLY A C 1
ATOM 2921 O O . GLY A 1 399 ? 14.418 -16.939 7.447 1.00 95.62 399 GLY A O 1
ATOM 2922 N N . THR A 1 400 ? 15.624 -15.054 7.251 1.00 97.00 400 THR A N 1
ATOM 2923 C CA . THR A 1 400 ? 16.079 -14.977 8.647 1.00 97.00 400 THR A CA 1
ATOM 2924 C C . THR A 1 400 ? 15.207 -14.018 9.449 1.00 97.00 400 THR A C 1
ATOM 2926 O O . THR A 1 400 ? 15.743 -13.218 10.200 1.00 97.00 400 THR A O 1
ATOM 2929 N N . ASP A 1 401 ? 13.887 -14.076 9.264 1.00 96.00 401 ASP A N 1
ATOM 2930 C CA . ASP A 1 401 ? 12.939 -13.215 9.974 1.00 96.00 401 ASP A CA 1
ATOM 2931 C C . ASP A 1 401 ? 13.051 -13.409 11.496 1.00 96.00 401 ASP A C 1
ATOM 2933 O O . ASP A 1 401 ? 13.276 -14.527 11.961 1.00 96.00 401 ASP A O 1
ATOM 2937 N N . HIS A 1 402 ? 12.916 -12.336 12.283 1.00 94.81 402 HIS A N 1
ATOM 2938 C CA . HIS A 1 402 ? 13.153 -12.388 13.729 1.00 94.81 402 HIS A CA 1
ATOM 2939 C C . HIS A 1 402 ? 12.215 -13.345 14.466 1.00 94.81 402 HIS A C 1
ATOM 2941 O O . HIS A 1 402 ? 11.023 -13.064 14.583 1.00 94.81 402 HIS A O 1
ATOM 2947 N N . ASP A 1 403 ? 12.771 -14.422 15.027 1.00 93.81 403 ASP A N 1
ATOM 2948 C CA . ASP A 1 403 ? 12.070 -15.463 15.791 1.00 93.81 403 ASP A CA 1
ATOM 2949 C C . ASP A 1 403 ? 10.869 -16.098 15.042 1.00 93.81 403 ASP A C 1
ATOM 2951 O O . ASP A 1 403 ? 9.945 -16.644 15.660 1.00 93.81 403 ASP A O 1
ATOM 2955 N N . HIS A 1 404 ? 10.875 -16.042 13.704 1.00 93.06 404 HIS A N 1
ATOM 2956 C CA . HIS A 1 404 ? 9.797 -16.511 12.833 1.00 93.06 404 HIS A CA 1
ATOM 2957 C C . HIS A 1 404 ? 10.344 -17.371 11.687 1.00 93.06 404 HIS A C 1
ATOM 2959 O O . HIS A 1 404 ? 10.834 -16.881 10.675 1.00 93.06 404 HIS A O 1
ATOM 2965 N N . VAL A 1 405 ? 10.150 -18.690 11.785 1.00 94.44 405 VAL A N 1
ATOM 2966 C CA . VAL A 1 405 ? 10.531 -19.631 10.718 1.00 94.44 405 VAL A CA 1
ATOM 2967 C C . VAL A 1 405 ? 9.498 -19.595 9.582 1.00 94.44 405 VAL A C 1
ATOM 2969 O O . VAL A 1 405 ? 8.510 -20.336 9.599 1.00 94.44 405 VAL A O 1
ATOM 2972 N N . ALA A 1 406 ? 9.715 -18.731 8.589 1.00 94.25 406 ALA A N 1
ATOM 2973 C CA . ALA A 1 406 ? 8.876 -18.615 7.395 1.00 94.25 406 ALA A CA 1
ATOM 2974 C C . ALA A 1 406 ? 9.481 -19.349 6.180 1.00 94.25 406 ALA A C 1
ATOM 2976 O O . ALA A 1 406 ? 10.672 -19.253 5.881 1.00 94.25 406 ALA A O 1
ATOM 2977 N N . ASP A 1 407 ? 8.647 -20.084 5.434 1.00 94.44 407 ASP A N 1
ATOM 2978 C CA . ASP A 1 407 ? 9.078 -20.805 4.230 1.00 94.44 407 ASP A CA 1
ATOM 2979 C C . ASP A 1 407 ? 8.774 -20.009 2.953 1.00 94.44 407 ASP A C 1
ATOM 2981 O O . ASP A 1 407 ? 7.629 -19.934 2.509 1.00 94.44 407 ASP A O 1
ATOM 2985 N N . TYR A 1 408 ? 9.823 -19.468 2.330 1.00 96.06 408 TYR A N 1
ATOM 2986 C CA . TYR A 1 408 ? 9.753 -18.701 1.080 1.00 96.06 408 TYR A CA 1
ATOM 2987 C C . TYR A 1 408 ? 9.857 -19.570 -0.183 1.00 96.06 408 TYR A C 1
ATOM 2989 O O . TYR A 1 408 ? 9.650 -19.080 -1.293 1.00 96.06 408 TYR A O 1
ATOM 2997 N N . ARG A 1 409 ? 10.168 -20.870 -0.073 1.00 95.94 409 ARG A N 1
ATOM 2998 C CA . ARG A 1 409 ? 10.292 -21.757 -1.250 1.00 95.94 409 ARG A CA 1
ATOM 2999 C C . ARG A 1 409 ? 9.010 -21.816 -2.098 1.00 95.94 409 ARG A C 1
ATOM 3001 O O . ARG A 1 409 ? 9.136 -21.813 -3.323 1.00 95.94 409 ARG A O 1
ATOM 3008 N N . PRO A 1 410 ? 7.790 -21.830 -1.517 1.00 94.69 410 PRO A N 1
ATOM 3009 C CA . PRO A 1 410 ? 6.561 -21.787 -2.305 1.00 94.69 410 PRO A CA 1
ATOM 3010 C C . PRO A 1 410 ? 6.428 -20.517 -3.156 1.00 94.69 410 PRO A C 1
ATOM 3012 O O . PRO A 1 410 ? 5.873 -20.594 -4.250 1.00 94.69 410 PRO A O 1
ATOM 3015 N N . LEU A 1 411 ? 6.961 -19.380 -2.689 1.00 95.88 411 LEU A N 1
ATOM 3016 C CA . LEU A 1 411 ? 6.970 -18.121 -3.437 1.00 95.88 411 LEU A CA 1
ATOM 3017 C C . LEU A 1 411 ? 7.922 -18.185 -4.627 1.00 95.88 411 LEU A C 1
ATOM 3019 O O . LEU A 1 411 ? 7.503 -17.897 -5.741 1.00 95.88 411 LEU A O 1
ATOM 3023 N N . VAL A 1 412 ? 9.159 -18.654 -4.422 1.00 96.56 412 VAL A N 1
ATOM 3024 C CA . VAL A 1 412 ? 10.145 -18.841 -5.508 1.00 96.56 412 VAL A CA 1
ATOM 3025 C C . VAL A 1 412 ? 9.552 -19.675 -6.649 1.00 96.56 412 VAL A C 1
ATOM 3027 O O . VAL A 1 412 ? 9.671 -19.299 -7.816 1.00 96.56 412 VAL A O 1
ATOM 3030 N N . ALA A 1 413 ? 8.856 -20.763 -6.306 1.00 94.44 413 ALA A N 1
ATOM 3031 C CA . ALA A 1 413 ? 8.203 -21.629 -7.280 1.00 94.44 413 ALA A CA 1
ATOM 3032 C C . ALA A 1 413 ? 6.988 -20.972 -7.953 1.00 94.44 413 ALA A C 1
ATOM 3034 O O . ALA A 1 413 ? 6.820 -21.083 -9.167 1.00 94.44 413 ALA A O 1
ATOM 3035 N N . ALA A 1 414 ? 6.137 -20.274 -7.190 1.00 93.69 414 ALA A N 1
ATOM 3036 C CA . ALA A 1 414 ? 4.991 -19.543 -7.738 1.00 93.69 414 ALA A CA 1
ATOM 3037 C C . ALA A 1 414 ? 5.419 -18.479 -8.761 1.00 93.69 414 ALA A C 1
ATOM 3039 O O . ALA A 1 414 ? 4.767 -18.302 -9.786 1.00 93.69 414 ALA A O 1
ATOM 3040 N N . PHE A 1 415 ? 6.562 -17.854 -8.504 1.00 95.44 415 PHE A N 1
ATOM 3041 C CA . PHE A 1 415 ? 7.198 -16.834 -9.321 1.00 95.44 415 PHE A CA 1
ATOM 3042 C C . PHE A 1 415 ? 8.061 -17.382 -10.460 1.00 95.44 415 PHE A C 1
ATOM 3044 O O . PHE A 1 415 ? 8.605 -16.603 -11.239 1.00 95.44 415 PHE A O 1
ATOM 3051 N N . GLY A 1 416 ? 8.196 -18.702 -10.610 1.00 94.38 416 GLY A N 1
ATOM 3052 C CA . GLY A 1 416 ? 9.023 -19.287 -11.670 1.00 94.38 416 GLY A CA 1
ATOM 3053 C C . GLY A 1 416 ? 10.503 -18.898 -11.572 1.00 94.38 416 GLY A C 1
ATOM 3054 O O . GLY A 1 416 ? 11.220 -18.926 -12.569 1.00 94.38 416 GLY A O 1
ATOM 3055 N N . LEU A 1 417 ? 10.972 -18.539 -10.374 1.00 96.88 417 LEU A N 1
ATOM 3056 C CA . LEU A 1 417 ? 12.345 -18.102 -10.112 1.00 96.88 417 LEU A CA 1
ATOM 3057 C C . LEU A 1 417 ? 13.303 -19.278 -9.851 1.00 96.88 417 LEU A C 1
ATOM 3059 O O . LEU A 1 417 ? 14.483 -19.074 -9.561 1.00 96.88 417 LEU A O 1
ATOM 3063 N N . ASP A 1 418 ? 12.828 -20.518 -10.004 1.00 95.75 418 ASP A N 1
ATOM 3064 C CA . ASP A 1 418 ? 13.595 -21.751 -9.804 1.00 95.75 418 ASP A CA 1
ATOM 3065 C C . ASP A 1 418 ? 14.814 -21.900 -10.730 1.00 95.75 418 ASP A C 1
ATOM 3067 O O . ASP A 1 418 ? 15.642 -22.774 -10.506 1.00 95.75 418 ASP A O 1
ATOM 3071 N N . GLU A 1 419 ? 14.997 -21.096 -11.769 1.00 94.75 419 GLU A N 1
ATOM 3072 C CA . GLU A 1 419 ? 16.230 -21.158 -12.576 1.00 94.75 419 GLU A CA 1
ATOM 3073 C C . GLU A 1 419 ? 17.277 -20.119 -12.138 1.00 94.75 419 GLU A C 1
ATOM 3075 O O . GLU A 1 419 ? 18.451 -20.235 -12.484 1.00 94.75 419 GLU A O 1
ATOM 3080 N N . VAL A 1 420 ? 16.887 -19.129 -11.327 1.00 95.25 420 VAL A N 1
ATOM 3081 C CA . VAL A 1 420 ? 17.745 -17.986 -10.961 1.00 95.25 420 VAL A CA 1
ATOM 3082 C C . VAL A 1 420 ? 18.038 -17.892 -9.464 1.00 95.25 420 VAL A C 1
ATOM 3084 O O . VAL A 1 420 ? 19.102 -17.397 -9.091 1.00 95.25 420 VAL A O 1
ATOM 3087 N N . MET A 1 421 ? 17.151 -18.410 -8.607 1.00 96.69 421 MET A N 1
ATOM 3088 C CA . MET A 1 421 ? 17.264 -18.320 -7.151 1.00 96.69 421 MET A CA 1
ATOM 3089 C C . MET A 1 421 ? 16.809 -19.603 -6.434 1.00 96.69 421 MET A C 1
ATOM 3091 O O . MET A 1 421 ? 15.950 -20.349 -6.903 1.00 96.69 421 MET A O 1
ATOM 3095 N N . ARG A 1 422 ? 17.374 -19.866 -5.250 1.00 97.06 422 ARG A N 1
ATOM 3096 C CA . ARG A 1 422 ? 16.815 -20.763 -4.224 1.00 97.06 422 ARG A CA 1
ATOM 3097 C C . ARG A 1 422 ? 16.621 -20.022 -2.907 1.00 97.06 422 ARG A C 1
ATOM 3099 O O . ARG A 1 422 ? 17.320 -19.051 -2.643 1.00 97.06 422 ARG A O 1
ATOM 3106 N N . SER A 1 423 ? 15.728 -20.537 -2.063 1.00 97.06 423 SER A N 1
ATOM 3107 C CA . SER A 1 423 ? 15.550 -20.062 -0.691 1.00 97.06 423 SER A CA 1
ATOM 3108 C C . SER A 1 423 ? 15.889 -21.152 0.322 1.00 97.06 423 SER A C 1
ATOM 3110 O O . SER A 1 423 ? 15.480 -22.305 0.165 1.00 97.06 423 SER A O 1
ATOM 3112 N N . VAL A 1 424 ? 16.599 -20.767 1.377 1.00 97.12 424 VAL A N 1
ATOM 3113 C CA . VAL A 1 424 ? 16.878 -21.571 2.567 1.00 97.12 424 VAL A CA 1
ATOM 3114 C C . VAL A 1 424 ? 15.914 -21.140 3.668 1.00 97.12 424 VAL A C 1
ATOM 3116 O O . VAL A 1 424 ? 15.766 -19.946 3.920 1.00 97.12 424 VAL A O 1
ATOM 3119 N N . VAL A 1 425 ? 15.249 -22.108 4.303 1.00 96.88 425 VAL A N 1
ATOM 3120 C CA . VAL A 1 425 ? 14.442 -21.853 5.506 1.00 96.88 425 VAL A CA 1
ATOM 3121 C C . VAL A 1 425 ? 15.405 -21.577 6.656 1.00 96.88 425 VAL A C 1
ATOM 3123 O O . VAL A 1 425 ? 16.325 -22.369 6.893 1.00 96.88 425 VAL A O 1
ATOM 3126 N N . ALA A 1 426 ? 15.235 -20.436 7.311 1.00 97.19 426 ALA A N 1
ATOM 3127 C CA . ALA A 1 426 ? 16.150 -19.911 8.310 1.00 97.19 426 ALA A CA 1
ATOM 3128 C C . ALA A 1 426 ? 15.374 -19.179 9.418 1.00 97.19 426 ALA A C 1
ATOM 3130 O O . ALA A 1 426 ? 14.145 -19.169 9.412 1.00 97.19 426 ALA A O 1
ATOM 3131 N N . ASP A 1 427 ? 16.106 -18.644 10.390 1.00 96.50 427 ASP A N 1
ATOM 3132 C CA . ASP A 1 427 ? 15.594 -17.813 11.483 1.00 96.50 427 ASP A CA 1
ATOM 3133 C C . ASP A 1 427 ? 16.723 -16.904 11.970 1.00 96.50 427 ASP A C 1
ATOM 3135 O O . ASP A 1 427 ? 17.885 -17.332 11.987 1.00 96.50 427 ASP A O 1
ATOM 3139 N N . GLU A 1 428 ? 16.406 -15.681 12.382 1.00 96.94 428 GLU A N 1
ATOM 3140 C CA . GLU A 1 428 ? 17.290 -14.897 13.244 1.00 96.94 428 GLU A CA 1
ATOM 3141 C C . GLU A 1 428 ? 16.749 -14.972 14.670 1.00 96.94 428 GLU A C 1
ATOM 3143 O O . GLU A 1 428 ? 15.828 -14.251 15.044 1.00 96.94 428 GLU A O 1
ATOM 3148 N N . VAL A 1 429 ? 17.350 -15.853 15.473 1.00 96.00 429 VAL A N 1
ATOM 3149 C CA . VAL A 1 429 ? 16.994 -16.028 16.883 1.00 96.00 429 VAL A CA 1
ATOM 3150 C C . VAL A 1 429 ? 17.427 -14.776 17.644 1.00 96.00 429 VAL A C 1
ATOM 3152 O O . VAL A 1 429 ? 18.634 -14.513 17.741 1.00 96.00 429 VAL A O 1
ATOM 3155 N N . SER A 1 430 ? 16.470 -14.044 18.225 1.00 93.19 430 SER A N 1
ATOM 3156 C CA . SER A 1 430 ? 16.651 -12.657 18.695 1.00 93.19 430 SER A CA 1
ATOM 3157 C C . SER A 1 430 ? 16.415 -12.442 20.199 1.00 93.19 430 SER A C 1
ATOM 3159 O O . SER A 1 430 ? 15.583 -11.642 20.635 1.00 93.19 430 SER A O 1
ATOM 3161 N N . PRO A 1 431 ? 17.189 -13.099 21.084 1.00 89.81 431 PRO A N 1
ATOM 3162 C CA . PRO A 1 431 ? 17.088 -12.880 22.518 1.00 89.81 431 PRO A CA 1
ATOM 3163 C C . PRO A 1 431 ? 17.610 -11.489 22.911 1.00 89.81 431 PRO A C 1
ATOM 3165 O O . PRO A 1 431 ? 18.801 -11.196 22.787 1.00 89.81 431 PRO A O 1
ATOM 3168 N N . VAL A 1 432 ? 16.746 -10.699 23.557 1.00 81.62 432 VAL A N 1
ATOM 3169 C CA . VAL A 1 432 ? 16.988 -9.308 24.009 1.00 81.62 432 VAL A CA 1
ATOM 3170 C C . VAL A 1 432 ? 18.367 -9.062 24.648 1.00 81.62 432 VAL A C 1
ATOM 3172 O O . VAL A 1 432 ? 18.964 -8.007 24.470 1.00 81.62 432 VAL A O 1
ATOM 3175 N N . LEU A 1 433 ? 18.895 -10.018 25.423 1.00 87.00 433 LEU A N 1
ATOM 3176 C CA . LEU A 1 433 ? 20.119 -9.834 26.221 1.00 87.00 433 LEU A CA 1
ATOM 3177 C C . LEU A 1 433 ? 21.370 -10.533 25.669 1.00 87.00 433 LEU A C 1
ATOM 3179 O O . LEU A 1 433 ? 22.413 -10.488 26.325 1.00 87.00 433 LEU A O 1
ATOM 3183 N N . ARG A 1 434 ? 21.286 -11.253 24.544 1.00 84.75 434 ARG A N 1
ATOM 3184 C CA . ARG A 1 434 ? 22.391 -12.124 24.084 1.00 84.75 434 ARG A CA 1
ATOM 3185 C C . ARG A 1 434 ? 22.852 -11.863 22.652 1.00 84.75 434 ARG A C 1
ATOM 3187 O O . ARG A 1 434 ? 23.775 -12.540 22.206 1.00 84.75 434 ARG A O 1
ATOM 3194 N N . GLY A 1 435 ? 22.281 -10.853 21.998 1.00 88.31 435 GLY A N 1
ATOM 3195 C CA . GLY A 1 435 ? 22.499 -10.592 20.579 1.00 88.31 435 GLY A CA 1
ATOM 3196 C C . GLY A 1 435 ? 21.740 -11.585 19.705 1.00 88.31 435 GLY A C 1
ATOM 3197 O O . GLY A 1 435 ? 21.184 -12.561 20.208 1.00 88.31 435 GLY A O 1
ATOM 3198 N N . HIS A 1 436 ? 21.716 -11.310 18.408 1.00 95.12 436 HIS A N 1
ATOM 3199 C CA . HIS A 1 436 ? 20.959 -12.094 17.443 1.00 95.12 436 HIS A CA 1
ATOM 3200 C C . HIS A 1 436 ? 21.840 -13.120 16.725 1.00 95.12 436 HIS A C 1
ATOM 3202 O O . HIS A 1 436 ? 23.044 -12.901 16.541 1.00 95.12 436 HIS A O 1
ATOM 3208 N N . ILE A 1 437 ? 21.261 -14.272 16.383 1.00 95.81 437 ILE A N 1
ATOM 3209 C CA . ILE A 1 437 ? 21.988 -15.423 15.838 1.00 95.81 437 ILE A CA 1
ATOM 3210 C C . ILE A 1 437 ? 21.188 -16.031 14.686 1.00 95.81 437 ILE A C 1
ATOM 3212 O O . ILE A 1 437 ? 20.134 -16.620 14.916 1.00 95.81 437 ILE A O 1
ATOM 3216 N N . ASN A 1 438 ? 21.737 -15.990 13.469 1.00 96.81 438 ASN A N 1
ATOM 3217 C CA . ASN A 1 438 ? 21.104 -16.655 12.331 1.00 96.81 438 ASN A CA 1
ATOM 3218 C C . ASN A 1 438 ? 21.292 -18.176 12.423 1.00 96.81 438 ASN A C 1
ATOM 3220 O O . ASN A 1 438 ? 22.409 -18.676 12.607 1.00 96.81 438 ASN A O 1
ATOM 3224 N N . ALA A 1 439 ? 20.198 -18.915 12.261 1.00 96.12 439 ALA A N 1
ATOM 3225 C CA . ALA A 1 439 ? 20.155 -20.367 12.247 1.00 96.12 439 ALA A CA 1
ATOM 3226 C C . ALA A 1 439 ? 19.651 -20.862 10.884 1.00 96.12 439 ALA A C 1
ATOM 3228 O O . ALA A 1 439 ? 18.541 -20.547 10.469 1.00 96.12 439 ALA A O 1
ATOM 3229 N N . TYR A 1 440 ? 20.471 -21.645 10.177 1.00 95.25 440 TYR A N 1
ATOM 3230 C CA . TYR A 1 440 ? 20.093 -22.271 8.909 1.00 95.25 440 TYR A CA 1
ATOM 3231 C C . TYR A 1 440 ? 20.989 -23.475 8.550 1.00 95.25 440 TYR A C 1
ATOM 3233 O O . TYR A 1 440 ? 22.166 -23.503 8.924 1.00 95.25 440 TYR A O 1
ATOM 3241 N N . PRO A 1 441 ? 20.473 -24.451 7.774 1.00 94.94 441 PRO A N 1
ATOM 3242 C CA . PRO A 1 441 ? 19.070 -24.570 7.371 1.00 94.94 441 PRO A CA 1
ATOM 3243 C C . PRO A 1 441 ? 18.187 -25.056 8.532 1.00 94.94 441 PRO A C 1
ATOM 3245 O O . PRO A 1 441 ? 18.641 -25.824 9.382 1.00 94.94 441 PRO A O 1
ATOM 3248 N N . LEU A 1 442 ? 16.928 -24.628 8.536 1.00 92.69 442 LEU A N 1
ATOM 3249 C CA . LEU A 1 442 ? 15.854 -25.152 9.384 1.00 92.69 442 LEU A CA 1
ATOM 3250 C C . LEU A 1 442 ? 14.858 -25.969 8.538 1.00 92.69 442 LEU A C 1
ATOM 3252 O O . LEU A 1 442 ? 14.997 -26.038 7.311 1.00 92.69 442 LEU A O 1
ATOM 3256 N N . GLU A 1 443 ? 13.893 -26.622 9.192 1.00 77.25 443 GLU A N 1
ATOM 3257 C CA . GLU A 1 443 ? 12.848 -27.441 8.549 1.00 77.25 443 GLU A CA 1
ATOM 3258 C C . GLU A 1 443 ? 11.444 -26.874 8.735 1.00 77.25 443 GLU A C 1
ATOM 3260 O O . GLU A 1 443 ? 11.110 -26.501 9.885 1.00 77.25 443 GLU A O 1
#

pLDDT: mean 92.7, std 8.04, range [44.72, 98.88]

Solvent-accessible surface area (backbone atoms only — not comparable to full-atom values): 23224 Å² total; per-residue (Å²): 121,95,79,80,64,80,86,66,44,64,47,77,48,76,48,78,47,70,56,88,97,52,48,46,36,37,36,39,39,37,43,30,14,67,73,37,70,38,77,50,59,58,66,54,77,47,77,59,53,74,48,56,28,41,60,36,32,60,66,38,29,54,38,75,83,87,74,70,69,36,51,54,37,31,34,34,30,69,64,60,82,22,20,42,28,50,30,35,26,83,98,37,51,20,45,40,76,95,50,53,70,59,47,75,74,48,68,45,43,64,34,26,47,74,77,42,78,25,50,58,73,35,67,48,76,50,52,31,28,42,27,49,29,70,26,46,19,60,33,50,37,52,49,37,58,74,62,66,54,63,59,38,81,52,71,53,59,31,29,32,95,91,38,57,35,28,26,23,39,33,43,33,22,47,69,88,33,46,57,43,33,31,56,18,40,86,71,4,36,40,64,37,61,42,58,58,86,53,51,78,50,61,41,29,34,16,38,51,41,25,73,37,68,61,62,42,55,41,38,55,85,67,51,90,87,47,58,68,72,58,32,52,50,21,50,49,12,44,59,71,28,47,74,67,65,57,63,28,46,5,14,33,65,32,42,92,93,43,24,43,44,41,50,50,33,8,31,43,37,42,38,36,91,84,42,52,32,24,33,37,38,31,32,55,74,64,79,83,81,87,72,63,56,36,78,42,65,70,54,56,90,84,24,60,25,38,35,24,9,55,60,13,47,44,69,45,48,29,55,57,46,60,28,38,40,40,39,37,31,35,92,49,25,41,70,42,74,50,78,44,81,36,43,58,74,37,78,45,79,48,73,57,79,69,46,75,67,61,89,59,88,98,64,80,49,62,46,84,74,38,64,20,55,77,10,90,85,27,70,31,42,62,68,52,47,54,36,48,37,39,4,41,49,34,30,32,44,26,39,26,12,53,75,30,80,45,77,56,51,67,53,39,56,42,64,66,34,69,88,62,38,48,59,42,34,15,21,19,45,62,50,92,90,75,60,71,46,77,46,73,82,57,134

Foldseek 3Di:
DPPPDDPQQKDKDWDWDDDPPDLKIKIKIKIANAPFKDKDWDWDKAADQLQFWAKADWQQARHDDPQDWAQWTWIATLQLQWIKIKGADQVFTFHCPPVVVVCVQAPIDIGIGDIDIAGHRGMDMGMIIMGIGSFFQSVVQSVCVNNVAAKDKDKDFFAEPVATFFQKKKQKDWQNIRGTIWGAHPNRMTMGIDHHPTDIDIAIAQAGQQEWEPFAAQQDFADLPDDPVRNVSSLVCRQHNDDHHGGSHAFGIADRVGRRYTFFWFKEKEFEPVQFKAKKFWAAPDADDDDSCSRYHHYPPNTQHIYIDHGGITMTIHYFDKTKMWMAQAPQWDIDIDIDGTDGPDYDYDHDYTHGPDDDPPDFAEDLDDEASQASPHNHGLLRVVRVCRNNQHAEYEHAHEVDFGDSQSSCVSSVVVVRHDYAGWYFDDDPPPGTDIDDRDD